Protein AF-A0A0N1HTD9-F1 (afdb_monomer)

Secondary structure (DSSP, 8-state):
-HHHHHHHHHHHHHHHHHHHHHHHHHHHHHHHS-GGGGGGGTHHHHHHHHHHHHTGGGGTTSTTHHHHHHHHHHHHHHHHHIIIIIS-------HHHHHHHHHHHTSS-----------------HHHHHHHHHHHHHHHHHHHHHHHHHHHHS-----GGGG-GGG-S-HHHHHHTT-SSPPPHHHHHHHHHHHHHHHHHHHHHHHHHHHHHHHIIIIIS----GGGS--SS--GGG-SSHHHIIIIIS--TTHHHHHHHHHHHS-TTT---HHHHHHHHHHHHHHHHHHHHHHHHHHH-TTTSSTT--HHHHHHHHHHHHHHHHHHHHHHHHHHHHHH-TT-TTTHHHHHHHGGG------HHHHHHHHHTTS-TTTHHHHHHTT-----------

Structure (mmCIF, N/CA/C/O backbone):
data_AF-A0A0N1HTD9-F1
#
_entry.id   AF-A0A0N1HTD9-F1
#
loop_
_atom_site.group_PDB
_atom_site.id
_atom_site.type_symbol
_atom_site.label_atom_id
_atom_site.label_alt_id
_atom_site.label_comp_id
_atom_site.label_asym_id
_atom_site.label_entity_id
_atom_site.label_seq_id
_atom_site.pdbx_PDB_ins_code
_atom_site.Cartn_x
_atom_site.Cartn_y
_atom_site.Cartn_z
_atom_site.occupancy
_atom_site.B_iso_or_equiv
_atom_site.auth_seq_id
_atom_site.auth_comp_id
_atom_site.auth_asym_id
_atom_site.auth_atom_id
_atom_site.pdbx_PDB_model_num
ATOM 1 N N . MET A 1 1 ? 22.245 37.345 -1.081 1.00 55.50 1 MET A N 1
ATOM 2 C CA . MET A 1 1 ? 20.925 36.838 -1.537 1.00 55.50 1 MET A CA 1
ATOM 3 C C . MET A 1 1 ? 20.824 35.307 -1.504 1.00 55.50 1 MET A C 1
ATOM 5 O O . MET A 1 1 ? 19.741 34.809 -1.228 1.00 55.50 1 MET A O 1
ATOM 9 N N . GLU A 1 2 ? 21.915 34.552 -1.694 1.00 56.66 2 GLU A N 1
ATOM 10 C CA . GLU A 1 2 ? 21.913 33.072 -1.625 1.00 56.66 2 GLU A CA 1
ATOM 11 C C . GLU A 1 2 ? 21.596 32.489 -0.239 1.00 56.66 2 GLU A C 1
ATOM 13 O O . GLU A 1 2 ? 20.847 31.522 -0.148 1.00 56.66 2 GLU A O 1
ATOM 18 N N . SER A 1 3 ? 22.044 33.125 0.851 1.00 56.50 3 SER A N 1
ATOM 19 C CA . SER A 1 3 ? 21.756 32.658 2.222 1.00 56.50 3 SER A CA 1
ATOM 20 C C . SER A 1 3 ? 20.249 32.573 2.546 1.00 56.50 3 SER A C 1
ATOM 22 O O . SER A 1 3 ? 19.823 31.659 3.251 1.00 56.50 3 SER A O 1
ATOM 24 N N . ARG A 1 4 ? 19.400 33.436 1.958 1.00 61.78 4 ARG A N 1
ATOM 25 C CA . ARG A 1 4 ? 17.935 33.356 2.141 1.00 61.78 4 ARG A CA 1
ATOM 26 C C . ARG A 1 4 ? 17.282 32.219 1.345 1.00 61.78 4 ARG A C 1
ATOM 28 O O . ARG A 1 4 ? 16.217 31.759 1.743 1.00 61.78 4 ARG A O 1
ATOM 35 N N . ARG A 1 5 ? 17.899 31.739 0.255 1.00 59.66 5 ARG A N 1
ATOM 36 C CA . ARG A 1 5 ? 17.350 30.623 -0.540 1.00 59.66 5 ARG A CA 1
ATOM 37 C C . ARG A 1 5 ? 17.526 29.279 0.169 1.00 59.66 5 ARG A C 1
ATOM 39 O O . ARG A 1 5 ? 16.590 28.488 0.165 1.00 59.66 5 ARG A O 1
ATOM 46 N N . CYS A 1 6 ? 18.649 29.059 0.860 1.00 61.78 6 CYS A N 1
ATOM 47 C CA . CYS A 1 6 ? 18.847 27.835 1.648 1.00 61.78 6 CYS A CA 1
ATOM 48 C C . CYS A 1 6 ? 17.874 27.721 2.832 1.00 61.78 6 CYS A C 1
ATOM 50 O O . CYS A 1 6 ? 17.408 26.626 3.133 1.00 61.78 6 CYS A O 1
ATOM 52 N N . SER A 1 7 ? 17.514 28.837 3.479 1.00 66.69 7 SER A N 1
ATOM 53 C CA . SER A 1 7 ? 16.582 28.799 4.615 1.00 66.69 7 SER A CA 1
ATOM 54 C C . SER A 1 7 ? 15.145 28.456 4.207 1.00 66.69 7 SER A C 1
ATOM 56 O O . SER A 1 7 ? 14.444 27.818 4.988 1.00 66.69 7 SER A O 1
ATOM 58 N N . MET A 1 8 ? 14.702 28.838 3.004 1.00 71.75 8 MET A N 1
ATOM 59 C CA . MET A 1 8 ? 13.353 28.493 2.533 1.00 71.75 8 MET A CA 1
ATOM 60 C C . MET A 1 8 ? 13.244 27.031 2.089 1.00 71.75 8 MET A C 1
ATOM 62 O O . MET A 1 8 ? 12.207 26.417 2.316 1.00 71.75 8 MET A O 1
ATOM 66 N N . ALA A 1 9 ? 14.319 26.450 1.544 1.00 75.88 9 ALA A N 1
ATOM 67 C CA . ALA A 1 9 ? 14.335 25.050 1.114 1.00 75.88 9 ALA A CA 1
ATOM 68 C C . ALA A 1 9 ? 14.168 24.055 2.279 1.00 75.88 9 ALA A C 1
ATOM 70 O O . ALA A 1 9 ? 13.534 23.020 2.121 1.00 75.88 9 ALA A O 1
ATOM 71 N N . GLY A 1 10 ? 14.699 24.362 3.468 1.00 79.69 10 GLY A N 1
ATOM 72 C CA . GLY A 1 10 ? 14.500 23.504 4.643 1.00 79.69 10 GLY A CA 1
ATOM 73 C C . GLY A 1 10 ? 13.055 23.514 5.154 1.00 79.69 10 GLY A C 1
ATOM 74 O O . GLY A 1 10 ? 12.539 22.486 5.587 1.00 79.69 10 GLY A O 1
ATOM 75 N N . LEU A 1 11 ? 12.381 24.666 5.074 1.00 85.62 11 LEU A N 1
ATOM 76 C CA . LEU A 1 11 ? 11.007 24.810 5.554 1.00 85.62 11 LEU A CA 1
ATOM 77 C C . LEU A 1 11 ? 10.008 24.053 4.665 1.00 85.62 11 LEU A C 1
ATOM 79 O O . LEU A 1 11 ? 9.053 23.484 5.188 1.00 85.62 11 LEU A O 1
ATOM 83 N N . THR A 1 12 ? 10.238 23.996 3.350 1.00 91.56 12 THR A N 1
ATOM 84 C CA . THR A 1 12 ? 9.343 23.306 2.404 1.00 91.56 12 THR A CA 1
ATOM 85 C C . THR A 1 12 ? 9.349 21.786 2.578 1.00 91.56 12 THR A C 1
ATOM 87 O O . THR A 1 12 ? 8.292 21.174 2.466 1.00 91.56 12 THR A O 1
ATOM 90 N N . VAL A 1 13 ? 10.485 21.181 2.951 1.00 93.56 13 VAL A N 1
ATOM 91 C CA . VAL A 1 13 ? 10.596 19.735 3.262 1.00 93.56 13 VAL A CA 1
ATOM 92 C C . VAL A 1 13 ? 9.727 19.345 4.465 1.00 93.56 13 VAL A C 1
ATOM 94 O O . VAL A 1 13 ? 9.178 18.245 4.517 1.00 93.56 13 VAL A O 1
ATOM 97 N N . LEU A 1 14 ? 9.565 20.248 5.437 1.00 94.62 14 LEU A N 1
ATOM 98 C CA . LEU A 1 14 ? 8.768 19.983 6.638 1.00 94.62 14 LEU A CA 1
ATOM 99 C C . LEU A 1 14 ? 7.259 20.040 6.380 1.00 94.62 14 LEU A C 1
ATOM 101 O O . LEU A 1 14 ? 6.502 19.410 7.117 1.00 94.62 14 LEU A O 1
ATOM 105 N N . VAL A 1 15 ? 6.806 20.760 5.351 1.00 96.19 15 VAL A N 1
ATOM 106 C CA . VAL A 1 15 ? 5.375 20.932 5.049 1.00 96.19 15 VAL A CA 1
ATOM 107 C C . VAL A 1 15 ? 4.646 19.594 4.863 1.00 96.19 15 VAL A C 1
ATOM 109 O O . VAL A 1 15 ? 3.675 19.371 5.592 1.00 96.19 15 VAL A O 1
ATOM 112 N N . PRO A 1 16 ? 5.071 18.674 3.971 1.00 96.50 16 PRO A N 1
ATOM 113 C CA . PRO A 1 16 ? 4.368 17.404 3.794 1.00 96.50 16 PRO A CA 1
ATOM 114 C C . PRO A 1 16 ? 4.399 16.531 5.057 1.00 96.50 16 PRO A C 1
ATOM 116 O O . PRO A 1 16 ? 3.414 15.845 5.343 1.00 96.50 16 PRO A O 1
ATOM 119 N N . ILE A 1 17 ? 5.473 16.620 5.852 1.00 94.88 17 ILE A N 1
ATOM 120 C CA . ILE A 1 17 ? 5.633 15.906 7.128 1.00 94.88 17 ILE A CA 1
ATOM 121 C C . ILE A 1 17 ? 4.611 16.386 8.157 1.00 94.88 17 ILE A C 1
ATOM 123 O O . ILE A 1 17 ? 3.849 15.592 8.715 1.00 94.88 17 ILE A O 1
ATOM 127 N N . LEU A 1 18 ? 4.557 17.699 8.379 1.00 96.19 18 LEU A N 1
ATOM 128 C CA . LEU A 1 18 ? 3.624 18.319 9.315 1.00 96.19 18 LEU A CA 1
ATOM 129 C C . LEU A 1 18 ? 2.171 18.140 8.866 1.00 96.19 18 LEU A C 1
ATOM 131 O O . LEU A 1 18 ? 1.298 17.930 9.706 1.00 96.19 18 LEU A O 1
ATOM 135 N N . ALA A 1 19 ? 1.905 18.165 7.559 1.00 97.56 19 ALA A N 1
ATOM 136 C CA . ALA A 1 19 ? 0.575 17.933 7.010 1.00 97.56 19 ALA A CA 1
ATOM 137 C C . ALA A 1 19 ? 0.095 16.485 7.231 1.00 97.56 19 ALA A C 1
ATOM 139 O O . ALA A 1 19 ? -1.048 16.281 7.643 1.00 97.56 19 ALA A O 1
ATOM 140 N N . LEU A 1 20 ? 0.962 15.476 7.060 1.00 95.62 20 LEU A N 1
ATOM 141 C CA . LEU A 1 20 ? 0.613 14.089 7.397 1.00 95.62 20 LEU A CA 1
ATOM 142 C C . LEU A 1 20 ? 0.405 13.915 8.907 1.00 95.62 20 LEU A C 1
ATOM 144 O O . LEU A 1 20 ? -0.515 13.216 9.333 1.00 95.62 20 LEU A O 1
ATOM 148 N N . LEU A 1 21 ? 1.226 14.563 9.737 1.00 93.62 21 LEU A N 1
ATOM 149 C CA . LEU A 1 21 ? 1.030 14.548 11.187 1.00 93.62 21 LEU A CA 1
ATOM 150 C C . LEU A 1 21 ? -0.323 15.170 11.562 1.00 93.62 21 LEU A C 1
ATOM 152 O O . LEU A 1 21 ? -1.067 14.588 12.350 1.00 93.62 21 LEU A O 1
ATOM 156 N N . ALA A 1 22 ? -0.678 16.302 10.952 1.00 96.25 22 ALA A N 1
ATOM 157 C CA . ALA A 1 22 ? -1.970 16.949 11.140 1.00 96.25 22 ALA A CA 1
ATOM 158 C C . ALA A 1 22 ? -3.137 16.051 10.697 1.00 96.25 22 ALA A C 1
ATOM 160 O O . ALA A 1 22 ? -4.120 15.960 11.431 1.00 96.25 22 ALA A O 1
ATOM 161 N N . LEU A 1 23 ? -3.012 15.327 9.574 1.00 96.31 23 LEU A N 1
ATOM 162 C CA . LEU A 1 23 ? -3.981 14.301 9.158 1.00 96.31 23 LEU A CA 1
ATOM 163 C C . LEU A 1 23 ? -4.182 13.252 10.262 1.00 96.31 23 LEU A C 1
ATOM 165 O O . LEU A 1 23 ? -5.320 12.946 10.619 1.00 96.31 23 LEU A O 1
ATOM 169 N N . ASN A 1 24 ? -3.093 12.727 10.832 1.00 92.56 24 ASN A N 1
ATOM 170 C CA . ASN A 1 24 ? -3.166 11.685 11.857 1.00 92.56 24 ASN A CA 1
ATOM 171 C C . ASN A 1 24 ? -3.757 12.195 13.182 1.00 92.56 24 ASN A C 1
ATOM 173 O O . ASN A 1 24 ? -4.573 11.512 13.812 1.00 92.56 24 ASN A O 1
ATOM 177 N N . VAL A 1 25 ? -3.395 13.413 13.596 1.00 92.50 25 VAL A N 1
ATOM 178 C CA . VAL A 1 25 ? -3.968 14.069 14.781 1.00 92.50 25 VAL A CA 1
ATOM 179 C C . VAL A 1 25 ? -5.460 14.324 14.575 1.00 92.50 25 VAL A C 1
ATOM 181 O O . VAL A 1 25 ? -6.263 13.942 15.426 1.00 92.50 25 VAL A O 1
ATOM 184 N N . ALA A 1 26 ? -5.852 14.897 13.434 1.00 95.06 26 ALA A N 1
ATOM 185 C CA . ALA A 1 26 ? -7.252 15.147 13.105 1.00 95.06 26 ALA A CA 1
ATOM 186 C C . ALA A 1 26 ? -8.060 13.844 13.080 1.00 95.06 26 ALA A C 1
ATOM 188 O O . ALA A 1 26 ? -9.107 13.760 13.721 1.00 95.06 26 ALA A O 1
ATOM 189 N N . GLY A 1 27 ? -7.551 12.802 12.418 1.00 92.62 27 GLY A N 1
ATOM 190 C CA . GLY A 1 27 ? -8.184 11.487 12.387 1.00 92.62 27 GLY A CA 1
ATOM 191 C C . GLY A 1 27 ? -8.379 10.897 13.786 1.00 92.62 27 GLY A C 1
ATOM 192 O O . GLY A 1 27 ? -9.477 10.447 14.113 1.00 92.62 27 GLY A O 1
ATOM 193 N N . SER A 1 28 ? -7.359 10.982 14.643 1.00 88.94 28 SER A N 1
ATOM 194 C CA . SER A 1 28 ? -7.416 10.503 16.033 1.00 88.94 28 SER A CA 1
ATOM 195 C C . SER A 1 28 ? -8.436 11.271 16.881 1.00 88.94 28 SER A C 1
ATOM 197 O O . SER A 1 28 ? -9.221 10.665 17.609 1.00 88.94 28 SER A O 1
ATOM 199 N N . VAL A 1 29 ? -8.492 12.600 16.748 1.00 91.50 29 VAL A N 1
ATOM 200 C CA . VAL A 1 29 ? -9.500 13.431 17.427 1.00 91.50 29 VAL A CA 1
ATOM 201 C C . VAL A 1 29 ? -10.905 13.076 16.936 1.00 91.50 29 VAL A C 1
ATOM 203 O O . VAL A 1 29 ? -11.817 12.904 17.745 1.00 91.50 29 VAL A O 1
ATOM 206 N N . LEU A 1 30 ? -11.096 12.885 15.628 1.00 93.50 30 LEU A N 1
ATOM 207 C CA . LEU A 1 30 ? -12.404 12.580 15.042 1.00 93.50 30 LEU A CA 1
ATOM 208 C C . LEU A 1 30 ? -12.983 11.231 15.470 1.00 93.50 30 LEU A C 1
ATOM 210 O O . LEU A 1 30 ? -14.209 11.089 15.504 1.00 93.50 30 LEU A O 1
ATOM 214 N N . VAL A 1 31 ? -12.141 10.267 15.851 1.00 89.81 31 VAL A N 1
ATOM 215 C CA . VAL A 1 31 ? -12.600 9.001 16.446 1.00 89.81 31 VAL A CA 1
ATOM 216 C C . VAL A 1 31 ? -13.413 9.259 17.725 1.00 89.81 31 VAL A C 1
ATOM 218 O O . VAL A 1 31 ? -14.397 8.560 17.976 1.00 89.81 31 VAL A O 1
ATOM 221 N N . THR A 1 32 ? -13.077 10.303 18.491 1.00 90.38 32 THR A N 1
ATOM 222 C CA . THR A 1 32 ? -13.782 10.677 19.734 1.00 90.38 32 THR A CA 1
ATOM 223 C C . THR A 1 32 ? -15.061 11.488 19.497 1.00 90.38 32 THR A C 1
ATOM 225 O O . THR A 1 32 ? -15.944 11.535 20.352 1.00 90.38 32 THR A O 1
ATOM 228 N N . VAL A 1 33 ? -15.212 12.098 18.317 1.00 93.00 33 VAL A N 1
ATOM 229 C CA . VAL A 1 33 ? -16.378 12.925 17.977 1.00 93.00 33 VAL A CA 1
ATOM 230 C C . VAL A 1 33 ? -17.585 12.030 17.662 1.00 93.00 33 VAL A C 1
ATOM 232 O O . VAL A 1 33 ? -17.432 11.037 16.944 1.00 93.00 33 VAL A O 1
ATOM 235 N N . PRO A 1 34 ? -18.813 12.360 18.118 1.00 93.19 34 PRO A N 1
ATOM 236 C CA . PRO A 1 34 ? -20.013 11.611 17.753 1.00 93.19 34 PRO A CA 1
ATOM 237 C C . PRO A 1 34 ? -20.206 11.522 16.236 1.00 93.19 34 PRO A C 1
ATOM 239 O O . PRO A 1 34 ? -20.102 12.526 15.531 1.00 93.19 34 PRO A O 1
ATOM 242 N N . ALA A 1 35 ? -20.572 10.336 15.737 1.00 94.38 35 ALA A N 1
ATOM 243 C CA . ALA A 1 35 ? -20.680 10.055 14.300 1.00 94.38 35 ALA A CA 1
ATOM 244 C C . ALA A 1 35 ? -21.542 11.067 13.518 1.00 94.38 35 ALA A C 1
ATOM 246 O O . ALA A 1 35 ? -21.230 11.363 12.368 1.00 94.38 35 ALA A O 1
ATOM 247 N N . ARG A 1 36 ? -22.578 11.645 14.148 1.00 94.94 36 ARG A N 1
ATOM 248 C CA . ARG A 1 36 ? -23.456 12.656 13.531 1.00 94.94 36 ARG A CA 1
ATOM 249 C C . ARG A 1 36 ? -22.742 13.952 13.123 1.00 94.94 36 ARG A C 1
ATOM 251 O O . ARG A 1 36 ? -23.228 14.632 12.233 1.00 94.94 36 ARG A O 1
ATOM 258 N N . HIS A 1 37 ? -21.616 14.294 13.757 1.00 95.69 37 HIS A N 1
ATOM 259 C CA . HIS A 1 37 ? -20.884 15.532 13.468 1.00 95.69 37 HIS A CA 1
ATOM 260 C C . HIS A 1 37 ? -19.645 15.320 12.584 1.00 95.69 37 HIS A C 1
ATOM 262 O O . HIS A 1 37 ? -19.065 16.290 12.104 1.00 95.69 37 HIS A O 1
ATOM 268 N N . ARG A 1 38 ? -19.217 14.069 12.355 1.00 95.19 38 ARG A N 1
ATOM 269 C CA . ARG A 1 38 ? -17.958 13.771 11.646 1.00 95.19 38 ARG A CA 1
ATOM 270 C C . ARG A 1 38 ? -17.968 14.221 10.185 1.00 95.19 38 ARG A C 1
ATOM 272 O O . ARG A 1 38 ? -16.915 14.563 9.657 1.00 95.19 38 ARG A O 1
ATOM 279 N N . SER A 1 39 ? -19.130 14.230 9.528 1.00 94.69 39 SER A N 1
ATOM 280 C CA . SER A 1 39 ? -19.283 14.695 8.138 1.00 94.69 39 SER A CA 1
ATOM 281 C C . SER A 1 39 ? -18.905 16.165 7.974 1.00 94.69 39 SER A C 1
ATOM 283 O O . SER A 1 39 ? -18.192 16.498 7.033 1.00 94.69 39 SER A O 1
ATOM 285 N N . TYR A 1 40 ? -19.291 17.025 8.921 1.00 96.44 40 TYR A N 1
ATOM 286 C CA . TYR A 1 40 ? -18.930 18.448 8.909 1.00 96.44 40 TYR A CA 1
ATOM 287 C C . TYR A 1 40 ? -17.429 18.687 9.101 1.00 96.44 40 TYR A C 1
ATOM 289 O O . TYR A 1 40 ? -16.914 19.731 8.716 1.00 96.44 40 TYR A O 1
ATOM 297 N N . LEU A 1 41 ? -16.722 17.711 9.672 1.00 96.25 41 LEU A N 1
ATOM 298 C CA . LEU A 1 41 ? -15.289 17.782 9.942 1.00 96.25 41 LEU A CA 1
ATOM 299 C C . LEU A 1 41 ? -14.447 17.006 8.920 1.00 96.25 41 LEU A C 1
ATOM 301 O O . LEU A 1 41 ? -13.238 16.889 9.092 1.00 96.25 41 LEU A O 1
ATOM 305 N N . LEU A 1 42 ? -15.051 16.509 7.836 1.00 95.69 42 LEU A N 1
ATOM 306 C CA . LEU A 1 42 ? -14.323 15.861 6.743 1.00 95.69 42 LEU A CA 1
ATOM 307 C C . LEU A 1 42 ? -13.185 16.733 6.160 1.00 95.69 42 LEU A C 1
ATOM 309 O O . LEU A 1 42 ? -12.103 16.192 5.915 1.00 95.69 42 LEU A O 1
ATOM 313 N N . PRO A 1 43 ? -13.334 18.068 6.011 1.00 97.19 43 PRO A N 1
ATOM 314 C CA . PRO A 1 43 ? -12.227 18.921 5.572 1.00 97.19 43 PRO A CA 1
ATOM 315 C C . PRO A 1 43 ? -10.987 18.851 6.474 1.00 97.19 43 PRO A C 1
ATOM 317 O O . PRO A 1 43 ? -9.876 19.022 5.980 1.00 97.19 43 PRO A O 1
ATOM 320 N N . ALA A 1 44 ? -11.148 18.545 7.769 1.00 96.94 44 ALA A N 1
ATOM 321 C CA . ALA A 1 44 ? -10.035 18.459 8.715 1.00 96.94 44 ALA A CA 1
ATOM 322 C C . ALA A 1 44 ? -9.080 17.290 8.421 1.00 96.94 44 ALA A C 1
ATOM 324 O O . ALA A 1 44 ? -7.928 17.345 8.837 1.00 96.94 44 ALA A O 1
ATOM 325 N N . ILE A 1 45 ? -9.530 16.260 7.693 1.00 97.38 45 ILE A N 1
ATOM 326 C CA . ILE A 1 45 ? -8.660 15.178 7.205 1.00 97.38 45 ILE A CA 1
ATOM 327 C C . ILE A 1 45 ? -8.320 15.337 5.720 1.00 97.38 45 ILE A C 1
ATOM 329 O O . ILE A 1 45 ? -7.198 15.047 5.319 1.00 97.38 45 ILE A O 1
ATOM 333 N N . LEU A 1 46 ? -9.236 15.849 4.891 1.00 97.38 46 LEU A N 1
ATOM 334 C CA . LEU A 1 46 ? -8.970 15.994 3.456 1.00 97.38 46 LEU A CA 1
ATOM 335 C C . LEU A 1 46 ? -7.921 17.067 3.152 1.00 97.38 46 LEU A C 1
ATOM 337 O O . LEU A 1 46 ? -7.055 16.833 2.313 1.00 97.38 46 LEU A O 1
ATOM 341 N N . LEU A 1 47 ? -7.971 18.223 3.824 1.00 97.75 47 LEU A N 1
ATOM 342 C CA . LEU A 1 47 ? -7.048 19.323 3.533 1.00 97.75 47 LEU A CA 1
ATOM 343 C C . LEU A 1 47 ? -5.593 18.970 3.884 1.00 97.75 47 LEU A C 1
ATOM 345 O O . LEU A 1 47 ? -4.740 19.137 3.013 1.00 97.75 47 LEU A O 1
ATOM 349 N N . PRO A 1 48 ? -5.267 18.428 5.077 1.00 98.12 48 PRO A N 1
ATOM 350 C CA . PRO A 1 48 ? -3.889 18.039 5.368 1.00 98.12 48 PRO A CA 1
ATOM 351 C C . PRO A 1 48 ? -3.398 16.889 4.482 1.00 98.12 48 PRO A C 1
ATOM 353 O O . PRO A 1 48 ? -2.237 16.892 4.082 1.00 98.12 48 PRO A O 1
ATOM 356 N N . ALA A 1 49 ? -4.271 15.942 4.114 1.00 97.94 49 ALA A N 1
ATOM 357 C CA . ALA A 1 49 ? -3.920 14.889 3.162 1.00 97.94 49 ALA A CA 1
ATOM 358 C C . ALA A 1 49 ? -3.568 15.469 1.783 1.00 97.94 49 ALA A C 1
ATOM 360 O O . ALA A 1 49 ? -2.540 15.111 1.215 1.00 97.94 49 ALA A O 1
ATOM 361 N N . ALA A 1 50 ? -4.380 16.401 1.272 1.00 97.88 50 ALA A N 1
ATOM 362 C CA . ALA A 1 50 ? -4.126 17.069 -0.000 1.00 97.88 50 ALA A CA 1
ATOM 363 C C . ALA A 1 50 ? -2.811 17.858 0.030 1.00 97.88 50 ALA A C 1
ATOM 365 O O . ALA A 1 50 ? -1.989 17.679 -0.860 1.00 97.88 50 ALA A O 1
ATOM 366 N N . VAL A 1 51 ? -2.571 18.653 1.081 1.00 97.81 51 VAL A N 1
ATOM 367 C CA . VAL A 1 51 ? -1.315 19.406 1.247 1.00 97.81 51 VAL A CA 1
ATOM 368 C C . VAL A 1 51 ? -0.113 18.466 1.321 1.00 97.81 51 VAL A C 1
ATOM 370 O O . VAL A 1 51 ? 0.896 18.717 0.668 1.00 97.81 51 VAL A O 1
ATOM 373 N N . SER A 1 52 ? -0.208 17.376 2.088 1.00 97.75 52 SER A N 1
ATOM 374 C CA . SER A 1 52 ? 0.883 16.405 2.210 1.00 97.75 52 SER A CA 1
ATOM 375 C C . SER A 1 52 ? 1.195 15.723 0.878 1.00 97.75 52 SER A C 1
ATOM 377 O O . SER A 1 52 ? 2.362 15.587 0.517 1.00 97.75 52 SER A O 1
ATOM 379 N N . LEU A 1 53 ? 0.157 15.374 0.115 1.00 97.00 53 LEU A N 1
ATOM 380 C CA . LEU A 1 53 ? 0.285 14.774 -1.207 1.00 97.00 53 LEU A CA 1
ATOM 381 C C . LEU A 1 53 ? 0.910 15.744 -2.218 1.00 97.00 53 LEU A C 1
ATOM 383 O O . LEU A 1 53 ? 1.898 15.395 -2.855 1.00 97.00 53 LEU A O 1
ATOM 387 N N . THR A 1 54 ? 0.384 16.964 -2.352 1.00 96.19 54 THR A N 1
ATOM 388 C CA . THR A 1 54 ? 0.872 17.926 -3.356 1.00 96.19 54 THR A CA 1
ATOM 389 C C . THR A 1 54 ? 2.271 18.448 -3.052 1.00 96.19 54 THR A C 1
ATOM 391 O O . THR A 1 54 ? 2.978 18.835 -3.967 1.00 96.19 54 THR A O 1
ATOM 394 N N . MET A 1 55 ? 2.678 18.460 -1.780 1.00 96.56 55 MET A N 1
ATOM 395 C CA . MET A 1 55 ? 4.007 18.920 -1.358 1.00 96.56 55 MET A CA 1
ATOM 396 C C . MET A 1 55 ? 5.021 17.774 -1.225 1.00 96.56 55 MET A C 1
ATOM 398 O O . MET A 1 55 ? 6.150 18.003 -0.793 1.00 96.56 55 MET A O 1
ATOM 402 N N . SER A 1 56 ? 4.637 16.537 -1.557 1.00 96.31 56 SER A N 1
ATOM 403 C CA . SER A 1 56 ? 5.505 15.362 -1.401 1.00 96.31 56 SER A CA 1
ATOM 404 C C . SER A 1 56 ? 6.725 15.382 -2.329 1.00 96.31 56 SER A C 1
ATOM 406 O O . SER A 1 56 ? 7.748 14.803 -1.970 1.00 96.31 56 SER A O 1
ATOM 408 N N . GLU A 1 57 ? 6.683 16.119 -3.445 1.00 94.38 57 GLU A N 1
ATOM 409 C CA . GLU A 1 57 ? 7.842 16.355 -4.326 1.00 94.38 57 GLU A CA 1
ATOM 410 C C . GLU A 1 57 ? 9.031 16.992 -3.584 1.00 94.38 57 GLU A C 1
ATOM 412 O O . GLU A 1 57 ? 10.190 16.747 -3.907 1.00 94.38 57 GLU A O 1
ATOM 417 N N . HIS A 1 58 ? 8.779 17.750 -2.511 1.00 93.75 58 HIS A N 1
ATOM 418 C CA . HIS A 1 58 ? 9.847 18.344 -1.706 1.00 93.75 58 HIS A CA 1
ATOM 419 C C . HIS A 1 58 ? 10.623 17.315 -0.869 1.00 93.75 58 HIS A C 1
ATOM 421 O O . HIS A 1 58 ? 11.659 17.653 -0.298 1.00 93.75 58 HIS A O 1
ATOM 427 N N . LEU A 1 59 ? 10.165 16.061 -0.794 1.00 92.00 59 LEU A N 1
ATOM 428 C CA . LEU A 1 59 ? 10.849 14.975 -0.084 1.00 92.00 59 LEU A CA 1
ATOM 429 C C . LEU A 1 59 ? 11.890 14.241 -0.939 1.00 92.00 59 LEU A C 1
ATOM 431 O O . LEU A 1 59 ? 12.540 13.323 -0.440 1.00 92.00 59 LEU A O 1
ATOM 435 N N . GLU A 1 60 ? 12.123 14.670 -2.183 1.00 85.81 60 GLU A N 1
ATOM 436 C CA . GLU A 1 60 ? 13.134 14.091 -3.084 1.00 85.81 60 GLU A CA 1
ATOM 437 C C . GLU A 1 60 ? 14.592 14.252 -2.615 1.00 85.81 60 GLU A C 1
ATOM 439 O O . GLU A 1 60 ? 15.519 13.797 -3.282 1.00 85.81 60 GLU A O 1
ATOM 444 N N . VAL A 1 61 ? 14.818 14.819 -1.424 1.00 82.00 61 VAL A N 1
ATOM 445 C CA . VAL A 1 61 ? 16.106 14.727 -0.716 1.00 82.00 61 VAL A CA 1
ATOM 446 C C . VAL A 1 61 ? 16.558 13.266 -0.586 1.00 82.00 61 VAL A C 1
ATOM 448 O O . VAL A 1 61 ? 17.755 12.983 -0.628 1.00 82.00 61 VAL A O 1
ATOM 451 N N . ILE A 1 62 ? 15.601 12.341 -0.459 1.00 80.50 62 ILE A N 1
ATOM 452 C CA . ILE A 1 62 ? 15.827 10.898 -0.493 1.00 80.50 62 ILE A CA 1
ATOM 453 C C . ILE A 1 62 ? 15.082 10.337 -1.707 1.00 80.50 62 ILE A C 1
ATOM 455 O O . ILE A 1 62 ? 13.861 10.458 -1.809 1.00 80.50 62 ILE A O 1
ATOM 459 N N . THR A 1 63 ? 15.811 9.713 -2.634 1.00 80.44 63 THR A N 1
ATOM 460 C CA . THR A 1 63 ? 15.238 9.142 -3.862 1.00 80.44 63 THR A CA 1
ATOM 461 C C . THR A 1 63 ? 14.110 8.157 -3.542 1.00 80.44 63 THR A C 1
ATOM 463 O O . THR A 1 63 ? 14.283 7.249 -2.732 1.00 80.44 63 THR A O 1
ATOM 466 N N . GLY A 1 64 ? 12.947 8.351 -4.172 1.00 82.62 64 GLY A N 1
ATOM 467 C CA . GLY A 1 64 ? 11.753 7.519 -3.986 1.00 82.62 64 GLY A CA 1
ATOM 468 C C . GLY A 1 64 ? 10.942 7.807 -2.716 1.00 82.62 64 GLY A C 1
ATOM 469 O O . GLY A 1 64 ? 9.846 7.266 -2.565 1.00 82.62 64 GLY A O 1
ATOM 470 N N . LEU A 1 65 ? 11.420 8.671 -1.811 1.00 86.75 65 LEU A N 1
ATOM 471 C CA . LEU A 1 65 ? 10.677 9.001 -0.592 1.00 86.75 65 LEU A CA 1
ATOM 472 C C . LEU A 1 65 ? 9.382 9.760 -0.899 1.00 86.75 65 LEU A C 1
ATOM 474 O O . LEU A 1 65 ? 8.385 9.519 -0.226 1.00 86.75 65 LEU A O 1
ATOM 478 N N . SER A 1 66 ? 9.378 10.633 -1.909 1.00 93.00 66 SER A N 1
ATOM 479 C CA . SER A 1 66 ? 8.191 11.379 -2.347 1.00 93.00 66 SER A CA 1
ATOM 480 C C . SER A 1 66 ? 7.031 10.445 -2.709 1.00 93.00 66 SER A C 1
ATOM 482 O O . SER A 1 66 ? 5.929 10.604 -2.185 1.00 93.00 66 SER A O 1
ATOM 484 N N . GLU A 1 67 ? 7.290 9.416 -3.520 1.00 91.31 67 GLU A N 1
ATOM 485 C CA . GLU A 1 67 ? 6.291 8.427 -3.941 1.00 91.31 67 GLU A CA 1
ATOM 486 C C . GLU A 1 67 ? 5.772 7.592 -2.763 1.00 91.31 67 GLU A C 1
ATOM 488 O O . GLU A 1 67 ? 4.559 7.481 -2.558 1.00 91.31 67 GLU A O 1
ATOM 493 N N . ILE A 1 68 ? 6.680 7.053 -1.940 1.00 89.94 68 ILE A N 1
ATOM 494 C CA . ILE A 1 68 ? 6.310 6.272 -0.750 1.00 89.94 68 ILE A CA 1
ATOM 495 C C . ILE A 1 68 ? 5.467 7.129 0.201 1.00 89.94 68 ILE A C 1
ATOM 497 O O . ILE A 1 68 ? 4.446 6.672 0.716 1.00 89.94 68 ILE A O 1
ATOM 501 N N . TRP A 1 69 ? 5.860 8.383 0.414 1.00 94.38 69 TRP A N 1
ATOM 502 C CA . TRP A 1 69 ? 5.159 9.316 1.289 1.00 94.38 69 TRP A CA 1
ATOM 503 C C . TRP A 1 69 ? 3.757 9.660 0.779 1.00 94.38 69 TRP A C 1
ATOM 505 O O . TRP A 1 69 ? 2.783 9.642 1.540 1.00 94.38 69 TRP A O 1
ATOM 515 N N . ALA A 1 70 ? 3.640 9.940 -0.518 1.00 95.81 70 ALA A N 1
ATOM 516 C CA . ALA A 1 70 ? 2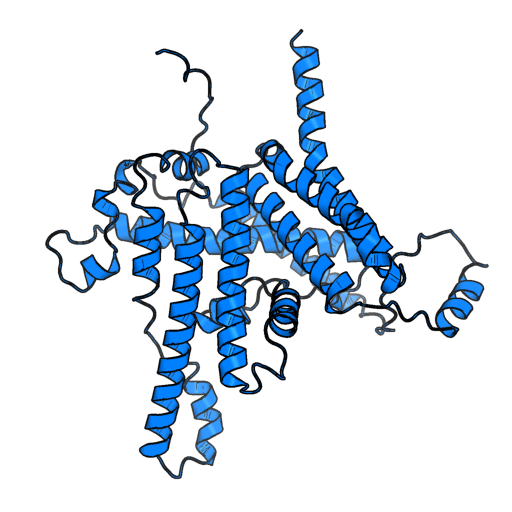.375 10.196 -1.189 1.00 95.81 70 ALA A CA 1
ATOM 517 C C . ALA A 1 70 ? 1.419 8.995 -1.063 1.00 95.81 70 ALA A C 1
ATOM 519 O O . ALA A 1 70 ? 0.257 9.164 -0.680 1.00 95.81 70 ALA A O 1
ATOM 520 N N . LEU A 1 71 ? 1.917 7.771 -1.282 1.00 94.25 71 LEU A N 1
ATOM 521 C CA . LEU A 1 71 ? 1.140 6.540 -1.103 1.00 94.25 71 LEU A CA 1
ATOM 522 C C . LEU A 1 71 ? 0.712 6.332 0.353 1.00 94.25 71 LEU A C 1
ATOM 524 O O . LEU A 1 71 ? -0.462 6.056 0.602 1.00 94.25 71 LEU A O 1
ATOM 528 N N . ILE A 1 72 ? 1.616 6.509 1.323 1.00 92.19 72 ILE A N 1
ATOM 529 C CA . ILE A 1 72 ? 1.289 6.419 2.758 1.00 92.19 72 ILE A CA 1
ATOM 530 C C . ILE A 1 72 ? 0.182 7.413 3.118 1.00 92.19 72 ILE A C 1
ATOM 532 O O . ILE A 1 72 ? -0.751 7.054 3.835 1.00 92.19 72 ILE A O 1
ATOM 536 N N . THR A 1 73 ? 0.245 8.636 2.592 1.00 96.44 73 THR A N 1
ATOM 537 C CA . THR A 1 73 ? -0.770 9.673 2.824 1.00 96.44 73 THR A CA 1
ATOM 538 C C . THR A 1 73 ? -2.144 9.234 2.316 1.00 96.44 73 THR A C 1
ATOM 540 O O . THR A 1 73 ? -3.139 9.330 3.039 1.00 96.44 73 THR A O 1
ATOM 543 N N . LEU A 1 74 ? -2.211 8.699 1.095 1.00 97.06 74 LEU A N 1
ATOM 544 C CA . LEU A 1 74 ? -3.455 8.204 0.505 1.00 97.06 74 LEU A CA 1
ATOM 545 C C . LEU A 1 74 ? -4.001 6.958 1.221 1.00 97.06 74 LEU A C 1
ATOM 547 O O . LEU A 1 74 ? -5.214 6.835 1.426 1.00 97.06 74 LEU A O 1
ATOM 551 N N . ILE A 1 75 ? -3.121 6.048 1.643 1.00 92.94 75 ILE A N 1
ATOM 552 C CA . ILE A 1 75 ? -3.484 4.873 2.443 1.00 92.94 75 ILE A CA 1
ATOM 553 C C . ILE A 1 75 ? -4.041 5.324 3.798 1.00 92.94 75 ILE A C 1
ATOM 555 O O . ILE A 1 75 ? -5.133 4.900 4.177 1.00 92.94 75 ILE A O 1
ATOM 559 N N . ALA A 1 76 ? -3.365 6.238 4.498 1.00 94.12 76 ALA A N 1
ATOM 560 C CA . ALA A 1 76 ? -3.832 6.791 5.769 1.00 94.12 76 ALA A CA 1
ATOM 561 C C . ALA A 1 76 ? -5.213 7.446 5.623 1.00 94.12 76 ALA A C 1
ATOM 563 O O . ALA A 1 76 ? -6.119 7.168 6.412 1.00 94.12 76 ALA A O 1
ATOM 564 N N . LEU A 1 77 ? -5.415 8.246 4.571 1.00 96.69 77 LEU A N 1
ATOM 565 C CA . LEU A 1 77 ? -6.718 8.836 4.273 1.00 96.69 77 LEU A CA 1
ATOM 566 C C . LEU A 1 77 ? -7.790 7.758 4.050 1.00 96.69 77 LEU A C 1
ATOM 568 O O . LEU A 1 77 ? -8.871 7.839 4.633 1.00 96.69 77 LEU A O 1
ATOM 572 N N . THR A 1 78 ? -7.486 6.722 3.265 1.00 95.88 78 THR A N 1
ATOM 573 C CA . THR A 1 78 ? -8.389 5.583 3.022 1.00 95.88 78 THR A CA 1
ATOM 574 C C . THR A 1 78 ? -8.797 4.905 4.332 1.00 95.88 78 THR A C 1
ATOM 576 O O . THR A 1 78 ? -9.980 4.627 4.551 1.00 95.88 78 THR A O 1
ATOM 579 N N . HIS A 1 79 ? -7.836 4.676 5.229 1.00 93.06 79 HIS A N 1
ATOM 580 C CA . HIS A 1 79 ? -8.081 4.094 6.546 1.00 93.06 79 HIS A CA 1
ATOM 581 C C . HIS A 1 79 ? -8.975 4.977 7.414 1.00 93.06 79 HIS A C 1
ATOM 583 O O . HIS A 1 79 ? -9.936 4.474 7.997 1.00 93.06 79 HIS A O 1
ATOM 589 N N . TYR A 1 80 ? -8.718 6.286 7.468 1.00 95.38 80 TYR A N 1
ATOM 590 C CA . TYR A 1 80 ? -9.575 7.205 8.215 1.00 95.38 80 TYR A CA 1
ATOM 591 C C . TYR A 1 80 ? -10.988 7.270 7.640 1.00 95.38 80 TYR A C 1
ATOM 593 O O . TYR A 1 80 ? -11.949 7.274 8.409 1.00 95.38 80 TYR A O 1
ATOM 601 N N . VAL A 1 81 ? -11.143 7.247 6.313 1.00 96.12 81 VAL A N 1
ATOM 602 C CA . VAL A 1 81 ? -12.466 7.213 5.675 1.00 96.12 81 VAL A CA 1
ATOM 603 C C . VAL A 1 81 ? -13.236 5.948 6.073 1.00 96.12 81 VAL A C 1
ATOM 605 O O . VAL A 1 81 ? -14.378 6.039 6.537 1.00 96.12 81 VAL A O 1
ATOM 608 N N . SER A 1 82 ? -12.597 4.778 5.972 1.00 94.56 82 SER A N 1
ATOM 609 C CA . SER A 1 82 ? -13.174 3.497 6.407 1.00 94.56 82 SER A CA 1
ATOM 610 C C . SER A 1 82 ? -13.560 3.527 7.893 1.00 94.56 82 SER A C 1
ATOM 612 O O . SER A 1 82 ? -14.712 3.256 8.246 1.00 94.56 82 SER A O 1
ATOM 614 N N . LEU A 1 83 ? -12.642 3.927 8.774 1.00 92.38 83 LEU A N 1
ATOM 615 C CA . LEU A 1 83 ? -12.842 3.882 10.220 1.00 92.38 83 LEU A CA 1
ATOM 616 C C . LEU A 1 83 ? -13.930 4.861 10.691 1.00 92.38 83 LEU A C 1
ATOM 618 O O . LEU A 1 83 ? -14.826 4.494 11.461 1.00 92.38 83 LEU A O 1
ATOM 622 N N . LEU A 1 84 ? -13.858 6.114 10.236 1.00 94.38 84 LEU A N 1
ATOM 623 C CA . LEU A 1 84 ? -14.679 7.208 10.754 1.00 94.38 84 LEU A CA 1
ATOM 624 C C . LEU A 1 84 ? -16.076 7.248 10.137 1.00 94.38 84 LEU A C 1
ATOM 626 O O . LEU A 1 84 ? -17.034 7.529 10.868 1.00 94.38 84 LEU A O 1
ATOM 630 N N . TYR A 1 85 ? -16.196 6.965 8.835 1.00 95.19 85 TYR A N 1
ATOM 631 C CA . TYR A 1 85 ? -17.423 7.203 8.064 1.00 95.19 85 TYR A CA 1
ATOM 632 C C . TYR A 1 85 ? -18.137 5.919 7.647 1.00 95.19 85 TYR A C 1
ATOM 634 O O . TYR A 1 85 ? -19.369 5.891 7.680 1.00 95.19 85 TYR A O 1
ATOM 642 N N . ILE A 1 86 ? -17.394 4.857 7.312 1.00 94.50 86 ILE A N 1
ATOM 643 C CA . ILE A 1 86 ? -17.995 3.570 6.936 1.00 94.50 86 ILE A CA 1
ATOM 644 C C . ILE A 1 86 ? -18.343 2.764 8.188 1.00 94.50 86 ILE A C 1
ATOM 646 O O . ILE A 1 86 ? -19.517 2.529 8.474 1.00 94.50 86 ILE A O 1
ATOM 650 N N . ARG A 1 87 ? -17.330 2.397 8.980 1.00 92.56 87 ARG A N 1
ATOM 651 C CA . ARG A 1 87 ? -17.509 1.618 10.216 1.00 92.56 87 ARG A CA 1
ATOM 652 C C . ARG A 1 87 ? -18.151 2.420 11.336 1.00 92.56 87 ARG A C 1
ATOM 654 O O . ARG A 1 87 ? -18.738 1.835 12.241 1.00 92.56 87 ARG A O 1
ATOM 661 N N . LYS A 1 88 ? -18.025 3.751 11.287 1.00 92.31 88 LYS A N 1
ATOM 662 C CA . LYS A 1 88 ? -18.483 4.670 12.338 1.00 92.31 88 LYS A CA 1
ATOM 663 C C . LYS A 1 88 ? -17.981 4.231 13.713 1.00 92.31 88 LYS A C 1
ATOM 665 O O . LYS A 1 88 ? -18.749 4.236 14.675 1.00 92.31 88 LYS A O 1
ATOM 670 N N . TRP A 1 89 ? -16.698 3.866 13.790 1.00 86.12 89 TRP A N 1
ATOM 671 C CA . TRP A 1 89 ? -16.080 3.360 15.015 1.00 86.12 89 TRP A CA 1
ATOM 672 C C . TRP A 1 89 ? -16.380 4.291 16.191 1.00 86.12 89 TRP A C 1
ATOM 674 O O . TRP A 1 89 ? -16.283 5.516 16.052 1.00 86.12 89 TRP A O 1
ATOM 684 N N . LYS A 1 90 ? -16.773 3.720 17.328 1.00 81.56 90 LYS A N 1
ATOM 685 C CA . LYS A 1 90 ? -17.012 4.445 18.576 1.00 81.56 90 LYS A CA 1
ATOM 686 C C . LYS A 1 90 ? -16.010 3.954 19.604 1.00 81.56 90 LYS A C 1
ATOM 688 O O . LYS A 1 90 ? -15.728 2.764 19.675 1.00 81.56 90 LYS A O 1
ATOM 693 N N . VAL A 1 91 ? -15.465 4.884 20.376 1.00 78.06 91 VAL A N 1
ATOM 694 C CA . VAL A 1 91 ? -14.735 4.526 21.588 1.00 78.06 91 VAL A CA 1
ATOM 695 C C . VAL A 1 91 ? -15.794 4.294 22.651 1.00 78.06 91 VAL A C 1
ATOM 697 O O . VAL A 1 91 ? -16.409 5.249 23.126 1.00 78.06 91 VAL A O 1
ATOM 700 N N . ASP A 1 92 ? -16.058 3.031 22.965 1.00 68.06 92 ASP A N 1
ATOM 701 C CA . ASP A 1 92 ? -16.922 2.675 24.084 1.00 68.06 92 ASP A CA 1
ATOM 702 C C . ASP A 1 92 ? -16.146 2.954 25.374 1.00 68.06 92 ASP A C 1
ATOM 704 O O . ASP A 1 92 ? -15.376 2.127 25.855 1.00 68.06 92 ASP A O 1
ATOM 708 N N . ILE A 1 93 ? -16.290 4.170 25.903 1.00 65.50 93 ILE A N 1
ATOM 709 C CA . ILE A 1 93 ? -15.748 4.522 27.216 1.00 65.50 93 ILE A CA 1
ATOM 710 C C . ILE A 1 93 ? -16.678 3.889 28.248 1.00 65.50 93 ILE A C 1
ATOM 712 O O . ILE A 1 93 ? -17.803 4.361 28.440 1.00 65.50 93 ILE A O 1
ATOM 716 N N . THR A 1 94 ? -16.244 2.811 28.901 1.00 66.31 94 THR A N 1
ATOM 717 C CA . THR A 1 94 ? -17.049 2.226 29.975 1.00 66.31 94 THR A CA 1
ATOM 718 C C . THR A 1 94 ? -16.953 3.099 31.235 1.00 66.31 94 THR A C 1
ATOM 720 O O . THR A 1 94 ? -15.895 3.666 31.515 1.00 66.31 94 THR A O 1
ATOM 723 N N . PRO A 1 95 ? -18.023 3.230 32.043 1.00 64.06 95 PRO A N 1
ATOM 724 C CA . PRO A 1 95 ? -17.981 3.997 33.295 1.00 64.06 95 PRO A CA 1
ATOM 725 C C . PRO A 1 95 ? -16.886 3.523 34.267 1.00 64.06 95 PRO A C 1
ATOM 727 O O . PRO A 1 95 ? -16.320 4.324 35.009 1.00 64.06 95 PRO A O 1
ATOM 730 N N . SER A 1 96 ? -16.543 2.233 34.220 1.00 58.72 96 SER A N 1
ATOM 731 C CA . SER A 1 96 ? -15.423 1.622 34.942 1.00 58.72 96 SER A CA 1
ATOM 732 C C . SER A 1 96 ? -14.061 2.207 34.556 1.00 58.72 96 SER A C 1
ATOM 734 O O . SER A 1 96 ? -13.228 2.415 35.440 1.00 58.72 96 SER A O 1
ATOM 736 N N . ASP A 1 97 ? -13.850 2.543 33.279 1.00 56.22 97 ASP A N 1
ATOM 737 C CA . ASP A 1 97 ? -12.612 3.178 32.807 1.00 56.22 97 ASP A CA 1
ATOM 738 C C . ASP A 1 97 ? -12.481 4.596 33.374 1.00 56.22 97 ASP A C 1
ATOM 740 O O . ASP A 1 97 ? -11.409 4.995 33.826 1.00 56.22 97 ASP A O 1
ATOM 744 N N . VAL A 1 98 ? -13.594 5.334 33.453 1.00 59.81 98 VAL A N 1
ATOM 745 C CA . VAL A 1 98 ? -13.648 6.678 34.056 1.00 59.81 98 VAL A CA 1
ATOM 746 C C . VAL A 1 98 ? -13.359 6.623 35.562 1.00 59.81 98 VAL A C 1
ATOM 748 O O . VAL A 1 98 ? -12.712 7.516 36.114 1.00 59.81 98 VAL A O 1
ATOM 751 N N . GLN A 1 99 ? -13.802 5.565 36.245 1.00 54.94 99 GLN A N 1
ATOM 752 C CA . GLN A 1 99 ? -13.593 5.389 37.683 1.00 54.94 99 GLN A CA 1
ATOM 753 C C . GLN A 1 99 ? -12.153 4.959 38.013 1.00 54.94 99 GLN A C 1
ATOM 755 O O . GLN A 1 99 ? -11.561 5.497 38.950 1.00 54.94 99 GLN A O 1
ATOM 760 N N . GLN A 1 100 ? -11.537 4.089 37.200 1.00 54.81 100 GLN A N 1
ATOM 761 C CA . GLN A 1 100 ? -10.092 3.820 37.270 1.00 54.81 100 GLN A CA 1
ATOM 762 C C . GLN A 1 100 ? -9.261 5.064 36.937 1.00 54.81 100 GLN A C 1
ATOM 764 O O . GLN A 1 100 ? -8.238 5.308 37.579 1.00 54.81 100 GLN A O 1
ATOM 769 N N . GLN A 1 101 ? -9.718 5.890 35.993 1.00 53.94 101 GLN A N 1
ATOM 770 C CA . GLN A 1 101 ? -9.059 7.144 35.646 1.00 53.94 101 GLN A CA 1
ATOM 771 C C . GLN A 1 101 ? -9.079 8.136 36.819 1.00 53.94 101 GLN A C 1
ATOM 773 O O . GLN A 1 101 ? -8.031 8.699 37.132 1.00 53.94 101 GLN A O 1
ATOM 778 N N . LYS A 1 102 ? -10.212 8.264 37.529 1.00 53.97 102 LYS A N 1
ATOM 779 C CA . LYS A 1 102 ? -10.326 9.058 38.768 1.00 53.97 102 LYS A CA 1
ATOM 780 C C . LYS A 1 102 ? -9.414 8.558 39.892 1.00 53.97 102 LYS A C 1
ATOM 782 O O . LYS A 1 102 ? -8.796 9.373 40.561 1.00 53.97 102 LYS A O 1
ATOM 787 N N . LEU A 1 103 ? -9.283 7.242 40.086 1.00 54.12 103 LEU A N 1
ATOM 788 C CA . LEU A 1 103 ? -8.347 6.707 41.088 1.00 54.12 103 LEU A CA 1
ATOM 789 C C . LEU A 1 103 ? -6.873 6.896 40.692 1.00 54.12 103 LEU A C 1
ATOM 791 O O . LEU A 1 103 ? -6.013 6.995 41.565 1.00 54.12 103 LEU A O 1
ATOM 795 N N . SER A 1 104 ? -6.567 6.940 39.393 1.00 46.19 104 SER A N 1
ATOM 796 C CA . SER A 1 104 ? -5.202 7.162 38.899 1.00 46.19 104 SER A CA 1
ATOM 797 C C . SER A 1 104 ? -4.794 8.640 38.846 1.00 46.19 104 SER A C 1
ATOM 799 O O . SER A 1 104 ? -3.605 8.934 38.934 1.00 46.19 104 SER A O 1
ATOM 801 N N . SER A 1 105 ? -5.746 9.579 38.751 1.00 45.59 105 SER A N 1
ATOM 802 C CA . SER A 1 105 ? -5.444 11.016 38.677 1.00 45.59 105 SER A CA 1
ATOM 803 C C . SER A 1 105 ? -4.942 11.609 39.995 1.00 45.59 105 SER A C 1
ATOM 805 O O . SER A 1 105 ? -4.237 12.614 39.964 1.00 45.59 105 SER A O 1
ATOM 807 N N . ASP A 1 106 ? -5.227 10.969 41.132 1.00 49.94 106 ASP A N 1
ATOM 808 C CA . ASP A 1 106 ? -4.735 11.408 42.447 1.00 49.94 106 ASP A CA 1
ATOM 809 C C . ASP A 1 106 ? -3.266 11.023 42.702 1.00 49.94 106 ASP A C 1
ATOM 811 O O . ASP A 1 106 ? -2.652 11.486 43.664 1.00 49.94 106 ASP A O 1
ATOM 815 N N . LYS A 1 107 ? -2.653 10.207 41.832 1.00 44.44 107 LYS A N 1
ATOM 816 C CA . LYS A 1 107 ? -1.235 9.840 41.924 1.00 44.44 107 LYS A CA 1
ATOM 817 C C . LYS A 1 107 ? -0.530 9.998 40.575 1.00 44.44 107 LYS A C 1
ATOM 819 O O . LYS A 1 107 ? -0.399 9.057 39.805 1.00 44.44 107 LYS A O 1
ATOM 824 N N . ALA A 1 108 ? 0.033 11.191 40.400 1.00 38.94 108 ALA A N 1
ATOM 825 C CA . ALA A 1 108 ? 1.111 11.550 39.477 1.00 38.94 108 ALA A CA 1
ATOM 826 C C . ALA A 1 108 ? 0.786 11.690 37.971 1.00 38.94 108 ALA A C 1
ATOM 828 O O . ALA A 1 108 ? 0.614 10.727 37.234 1.00 38.94 108 ALA A O 1
ATOM 829 N N . SER A 1 109 ? 0.960 12.942 37.530 1.00 39.50 109 SER A N 1
ATOM 830 C CA . SER A 1 109 ? 1.391 13.383 36.199 1.00 39.50 109 SER A CA 1
ATOM 831 C C . SER A 1 109 ? 0.408 13.172 35.042 1.00 39.50 109 SER A C 1
ATOM 833 O O . SER A 1 109 ? 0.207 12.073 34.531 1.00 39.50 109 SER A O 1
ATOM 835 N N . GLN A 1 110 ? -0.143 14.304 34.597 1.00 37.84 110 GLN A N 1
ATOM 836 C CA . GLN A 1 110 ? -0.862 14.517 33.344 1.00 37.84 110 GLN A CA 1
ATOM 837 C C . GLN A 1 110 ? -0.163 13.809 32.171 1.00 37.84 110 GLN A C 1
ATOM 839 O O . GLN A 1 110 ? 0.775 14.339 31.578 1.00 37.84 110 GLN A O 1
ATOM 844 N N . LYS A 1 111 ? -0.631 12.615 31.807 1.00 35.72 111 LYS A N 1
ATOM 845 C CA . LYS A 1 111 ? -0.326 12.024 30.505 1.00 35.72 111 LYS A CA 1
ATOM 846 C C . LYS A 1 111 ? -1.518 12.258 29.583 1.00 35.72 111 LYS A C 1
ATOM 848 O O . LYS A 1 111 ? -2.642 11.955 29.988 1.00 35.72 111 LYS A O 1
ATOM 853 N N . PRO A 1 112 ? -1.303 12.819 28.381 1.00 37.59 112 PRO A N 1
ATOM 854 C CA . PRO A 1 112 ? -2.379 13.038 27.431 1.00 37.59 112 PRO A CA 1
ATOM 855 C C . PRO A 1 112 ? -3.056 11.706 27.108 1.00 37.59 112 PRO A C 1
ATOM 857 O O . PRO A 1 112 ? -2.399 10.686 26.896 1.00 37.59 112 PRO A O 1
ATOM 860 N N . ILE A 1 113 ? -4.387 11.743 27.115 1.00 41.62 113 ILE A N 1
ATOM 861 C CA . ILE A 1 113 ? -5.273 10.635 26.774 1.00 41.62 113 ILE A CA 1
ATOM 862 C C . ILE A 1 113 ? -5.105 10.372 25.275 1.00 41.62 113 ILE A C 1
ATOM 864 O O . ILE A 1 113 ? -5.820 10.930 24.449 1.00 41.62 113 ILE A O 1
ATOM 868 N N . PHE A 1 114 ? -4.128 9.547 24.915 1.00 46.19 114 PHE A N 1
ATOM 869 C CA . PHE A 1 114 ? -4.191 8.804 23.666 1.00 46.19 114 PHE A CA 1
ATOM 870 C C . PHE A 1 114 ? -5.035 7.562 23.914 1.00 46.19 114 PHE A C 1
ATOM 872 O O . PHE A 1 114 ? -4.953 6.952 24.981 1.00 46.19 114 PHE A O 1
ATOM 879 N N . ILE A 1 115 ? -5.911 7.270 22.953 1.00 47.47 115 ILE A N 1
ATOM 880 C CA . ILE A 1 115 ? -6.929 6.220 22.982 1.00 47.47 115 ILE A CA 1
ATOM 881 C C . ILE A 1 115 ? -6.243 4.893 23.301 1.00 47.47 115 ILE A C 1
ATOM 883 O O . ILE A 1 115 ? -5.731 4.207 22.423 1.00 47.47 115 ILE A O 1
ATOM 887 N N . ARG A 1 116 ? -6.208 4.539 24.584 1.00 43.16 116 ARG A N 1
ATOM 888 C CA . ARG A 1 116 ? -5.753 3.232 25.022 1.00 43.16 116 ARG A CA 1
ATOM 889 C C . ARG A 1 116 ? -6.842 2.273 24.578 1.00 43.16 116 ARG A C 1
ATOM 891 O O . ARG A 1 116 ? -7.961 2.370 25.074 1.00 43.16 116 ARG A O 1
ATOM 898 N N . SER A 1 117 ? -6.541 1.402 23.619 1.00 42.50 117 SER A N 1
ATOM 899 C CA . SER A 1 117 ? -7.400 0.259 23.318 1.00 42.50 117 SER A CA 1
ATOM 900 C C . SER A 1 117 ? -7.645 -0.471 24.644 1.00 42.50 117 SER A C 1
ATOM 902 O O . SER A 1 117 ? -6.722 -1.031 25.231 1.00 42.50 117 SER A O 1
ATOM 904 N N . THR A 1 118 ? -8.860 -0.366 25.187 1.00 40.31 118 THR A N 1
ATOM 905 C CA . THR A 1 118 ? -9.259 -0.875 26.513 1.00 40.31 118 THR A CA 1
ATOM 906 C C . THR A 1 118 ? -9.401 -2.393 26.540 1.00 40.31 118 THR A C 1
ATOM 908 O O . THR A 1 118 ? -9.925 -2.963 27.496 1.00 40.31 118 THR A O 1
ATOM 911 N N . ALA A 1 119 ? -8.874 -3.091 25.535 1.00 42.31 119 ALA A N 1
ATOM 912 C CA . ALA A 1 119 ? -8.602 -4.499 25.690 1.00 42.31 119 ALA A CA 1
ATOM 913 C C . ALA A 1 119 ? -7.525 -4.641 26.778 1.00 42.31 119 ALA A C 1
ATOM 915 O O . ALA A 1 119 ? -6.347 -4.358 26.563 1.00 42.31 119 ALA A O 1
ATOM 916 N N . ILE A 1 120 ? -7.961 -5.036 27.979 1.00 43.25 120 ILE A N 1
ATOM 917 C CA . ILE A 1 120 ? -7.128 -5.451 29.111 1.00 43.25 120 ILE A CA 1
ATOM 918 C C . ILE A 1 120 ? -6.336 -6.678 28.648 1.00 43.25 120 ILE A C 1
ATOM 920 O O . ILE A 1 120 ? -6.675 -7.828 28.919 1.00 43.25 120 ILE A O 1
ATOM 924 N N . HIS A 1 121 ? -5.299 -6.448 27.856 1.00 51.03 121 HIS A N 1
ATOM 925 C CA . HIS A 1 121 ? -4.387 -7.483 27.435 1.00 51.03 121 HIS A CA 1
ATOM 926 C C . HIS A 1 121 ? -3.400 -7.678 28.573 1.00 51.03 121 HIS A C 1
ATOM 928 O O . HIS A 1 121 ? -2.690 -6.751 28.974 1.00 51.03 121 HIS A O 1
ATOM 934 N N . ALA A 1 122 ? -3.411 -8.892 29.129 1.00 53.72 122 ALA A N 1
ATOM 935 C CA . ALA A 1 122 ? -2.453 -9.334 30.127 1.00 53.72 122 ALA A CA 1
ATOM 936 C C . ALA A 1 122 ? -1.049 -8.868 29.727 1.00 53.72 122 ALA A C 1
ATOM 938 O O . ALA A 1 122 ? -0.658 -8.993 28.563 1.00 53.72 122 ALA A O 1
ATOM 939 N N . ALA A 1 123 ? -0.318 -8.291 30.684 1.00 56.19 123 ALA A N 1
ATOM 940 C CA . ALA A 1 123 ? 1.008 -7.751 30.436 1.00 56.19 123 ALA A CA 1
ATOM 941 C C . ALA A 1 123 ? 1.859 -8.797 29.703 1.00 56.19 123 ALA A C 1
ATOM 943 O O . ALA A 1 123 ? 2.158 -9.864 30.239 1.00 56.19 123 ALA A O 1
ATOM 944 N N . THR A 1 124 ? 2.223 -8.497 28.456 1.00 61.88 124 THR A N 1
ATOM 945 C CA . THR A 1 124 ? 3.116 -9.354 27.679 1.00 61.88 124 THR A CA 1
ATOM 946 C C . THR A 1 124 ? 4.422 -9.545 28.457 1.00 61.88 124 THR A C 1
ATOM 948 O O . THR A 1 124 ? 5.001 -8.545 28.899 1.00 61.88 124 THR A O 1
ATOM 951 N N . PRO A 1 125 ? 4.904 -10.790 28.646 1.00 73.50 125 PRO A N 1
ATOM 952 C CA . PRO A 1 125 ? 6.096 -11.056 29.446 1.00 73.50 125 PRO A CA 1
ATOM 953 C C . PRO A 1 125 ? 7.296 -10.233 28.964 1.00 73.50 125 PRO A C 1
ATOM 955 O O . PRO A 1 125 ? 7.516 -10.111 27.758 1.00 73.50 125 PRO A O 1
ATOM 958 N N . LEU A 1 126 ? 8.120 -9.724 29.890 1.00 72.62 126 LEU A N 1
ATOM 959 C CA . LEU A 1 126 ? 9.310 -8.915 29.571 1.00 72.62 126 LEU A CA 1
ATOM 960 C C . LEU A 1 126 ? 10.228 -9.610 28.547 1.00 72.62 126 LEU A C 1
ATOM 962 O O . LEU A 1 126 ? 10.711 -8.974 27.613 1.00 72.62 126 LEU A O 1
ATOM 966 N N . LYS A 1 127 ? 10.395 -10.935 28.674 1.00 74.12 127 LYS A N 1
ATOM 967 C CA . LYS A 1 127 ? 11.163 -11.766 27.731 1.00 74.12 127 LYS A CA 1
ATOM 968 C C . LYS A 1 127 ? 10.624 -11.666 26.298 1.00 74.12 127 LYS A C 1
ATOM 970 O O . LYS A 1 127 ? 11.409 -11.526 25.370 1.00 74.12 127 LYS A O 1
ATOM 975 N N . SER A 1 128 ? 9.301 -11.649 26.118 1.00 78.44 128 SER A N 1
ATOM 976 C CA . SER A 1 128 ? 8.669 -11.496 24.799 1.00 78.44 128 SER A CA 1
ATOM 977 C C . SER A 1 128 ? 8.914 -10.111 24.201 1.00 78.44 128 SER A C 1
ATOM 979 O O . SER A 1 128 ? 9.076 -9.992 22.990 1.00 78.44 128 SER A O 1
ATOM 981 N N . ARG A 1 129 ? 8.965 -9.065 25.037 1.00 78.25 129 ARG A N 1
ATOM 982 C CA . ARG A 1 129 ? 9.231 -7.688 24.593 1.00 78.25 129 ARG A CA 1
ATOM 983 C C . ARG A 1 129 ? 10.687 -7.478 24.197 1.00 78.25 129 ARG A C 1
ATOM 985 O O . ARG A 1 129 ? 10.938 -6.790 23.215 1.00 78.25 129 ARG A O 1
ATOM 992 N N . LEU A 1 130 ? 11.635 -8.049 24.939 1.00 81.75 130 LEU A N 1
ATOM 993 C CA . LEU A 1 130 ? 13.054 -7.954 24.592 1.00 81.75 130 LEU A CA 1
ATOM 994 C C . LEU A 1 130 ? 13.356 -8.724 23.302 1.00 81.75 130 LEU A C 1
ATOM 996 O O . LEU A 1 130 ? 14.014 -8.184 22.422 1.00 81.75 130 LEU A O 1
ATOM 1000 N N . ILE A 1 131 ? 12.823 -9.943 23.161 1.00 85.38 131 ILE A N 1
ATOM 1001 C CA . ILE A 1 131 ? 12.967 -10.738 21.932 1.00 85.38 131 ILE A CA 1
ATOM 1002 C C . ILE A 1 131 ? 12.391 -9.979 20.734 1.00 85.38 131 ILE A C 1
ATOM 1004 O O . ILE A 1 131 ? 13.064 -9.866 19.715 1.00 85.38 131 ILE A O 1
ATOM 1008 N N . PHE A 1 132 ? 11.189 -9.407 20.865 1.00 81.31 132 PHE A N 1
ATOM 1009 C CA . PHE A 1 132 ? 10.596 -8.597 19.802 1.00 81.31 132 PHE A CA 1
ATOM 1010 C C . PHE A 1 132 ? 11.495 -7.419 19.413 1.00 81.31 132 PHE A C 1
ATOM 1012 O O . PHE A 1 132 ? 11.793 -7.249 18.235 1.00 81.31 132 PHE A O 1
ATOM 1019 N N . LEU A 1 133 ? 11.973 -6.642 20.392 1.00 84.06 133 LEU A N 1
ATOM 1020 C CA . LEU A 1 133 ? 12.841 -5.493 20.134 1.00 84.06 133 LEU A CA 1
ATOM 1021 C C . LEU A 1 133 ? 14.139 -5.907 19.430 1.00 84.06 133 LEU A C 1
ATOM 1023 O O . LEU A 1 133 ? 14.522 -5.276 18.451 1.00 84.06 133 LEU A O 1
ATOM 1027 N N . LEU A 1 134 ? 14.793 -6.974 19.898 1.00 86.19 134 LEU A N 1
ATOM 1028 C CA . LEU A 1 134 ? 16.041 -7.467 19.312 1.00 86.19 134 LEU A CA 1
ATOM 1029 C C . LEU A 1 134 ? 15.838 -7.969 17.880 1.00 86.19 134 LEU A C 1
ATOM 1031 O O . LEU A 1 134 ? 16.612 -7.603 16.999 1.00 86.19 134 LEU A O 1
ATOM 1035 N N . LEU A 1 135 ? 14.783 -8.750 17.626 1.00 83.88 135 LEU A N 1
ATOM 1036 C CA . LEU A 1 135 ? 14.460 -9.235 16.281 1.00 83.88 135 LEU A CA 1
ATOM 1037 C C . LEU A 1 135 ? 14.167 -8.077 15.326 1.00 83.88 135 LEU A C 1
ATOM 1039 O O . LEU A 1 135 ? 14.657 -8.066 14.200 1.00 83.88 135 LEU A O 1
ATOM 1043 N N . ARG A 1 136 ? 13.405 -7.081 15.780 1.00 83.44 136 ARG A N 1
ATOM 1044 C CA . ARG A 1 136 ? 13.064 -5.892 14.996 1.00 83.44 136 ARG A CA 1
ATOM 1045 C C . ARG A 1 136 ? 14.278 -5.009 14.722 1.00 83.44 136 ARG A C 1
ATOM 1047 O O . ARG A 1 136 ? 14.469 -4.590 13.587 1.00 83.44 136 ARG A O 1
ATOM 1054 N N . PHE A 1 137 ? 15.133 -4.783 15.717 1.00 83.81 137 PHE A N 1
ATOM 1055 C CA . PHE A 1 137 ? 16.364 -4.013 15.539 1.00 83.81 137 PHE A CA 1
ATOM 1056 C C . PHE A 1 137 ? 17.347 -4.718 14.595 1.00 83.81 137 PHE A C 1
ATOM 1058 O O . PHE A 1 137 ? 17.917 -4.083 13.708 1.00 83.81 137 PHE A O 1
ATOM 1065 N N . PHE A 1 138 ? 17.501 -6.038 14.736 1.00 82.38 138 PHE A N 1
ATOM 1066 C CA . PHE A 1 138 ? 18.281 -6.852 13.806 1.00 82.38 138 PHE A CA 1
ATOM 1067 C C . PHE A 1 138 ? 17.714 -6.768 12.384 1.00 82.38 138 PHE A C 1
ATOM 1069 O O . PHE A 1 138 ? 18.464 -6.503 11.451 1.00 82.38 138 PHE A O 1
ATOM 1076 N N . THR A 1 139 ? 16.393 -6.896 12.231 1.00 79.25 139 THR A N 1
ATOM 1077 C CA . THR A 1 139 ? 15.702 -6.781 10.936 1.00 79.25 139 THR A CA 1
ATOM 107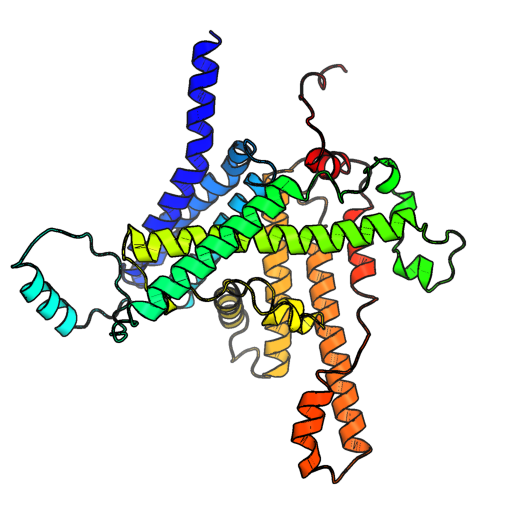8 C C . THR A 1 139 ? 15.962 -5.423 10.288 1.00 79.25 139 THR A C 1
ATOM 1080 O O . THR A 1 139 ? 16.415 -5.374 9.151 1.00 79.25 139 THR A O 1
ATOM 1083 N N . VAL A 1 140 ? 15.784 -4.320 11.025 1.00 81.25 140 VAL A N 1
ATOM 1084 C CA . VAL A 1 140 ? 16.082 -2.967 10.526 1.00 81.25 140 VAL A CA 1
ATOM 1085 C C . VAL A 1 140 ? 17.552 -2.831 10.143 1.00 81.25 140 VAL A C 1
ATOM 1087 O O . VAL A 1 140 ? 17.851 -2.285 9.090 1.00 81.25 140 VAL A O 1
ATOM 1090 N N . THR A 1 141 ? 18.474 -3.351 10.953 1.00 81.12 141 THR A N 1
ATOM 1091 C CA . THR A 1 141 ? 19.914 -3.267 10.663 1.00 81.12 141 THR A CA 1
ATOM 1092 C C . THR A 1 141 ? 20.271 -4.020 9.385 1.00 81.12 141 THR A C 1
ATOM 1094 O O . THR A 1 141 ? 20.978 -3.477 8.542 1.00 81.12 141 THR A O 1
ATOM 1097 N N . VAL A 1 142 ? 19.755 -5.240 9.213 1.00 78.19 142 VAL A N 1
ATOM 1098 C CA . VAL A 1 142 ? 19.948 -6.041 7.996 1.00 78.19 142 VAL A CA 1
ATOM 1099 C C . VAL A 1 142 ? 19.345 -5.332 6.787 1.00 78.19 142 VAL A C 1
ATOM 1101 O O . VAL A 1 142 ? 20.002 -5.243 5.759 1.00 78.19 142 VAL A O 1
ATOM 1104 N N . ILE A 1 143 ? 18.143 -4.770 6.918 1.00 76.88 143 ILE A N 1
ATOM 1105 C CA . ILE A 1 143 ? 17.475 -4.044 5.833 1.00 76.88 143 ILE A CA 1
ATOM 1106 C C . ILE A 1 143 ? 18.242 -2.784 5.442 1.00 76.88 143 ILE A C 1
ATOM 1108 O O . ILE A 1 143 ? 18.469 -2.548 4.263 1.00 76.88 143 ILE A O 1
ATOM 1112 N N . LEU A 1 144 ? 18.653 -1.966 6.411 1.00 75.38 144 LEU A N 1
ATOM 1113 C CA . LEU A 1 144 ? 19.405 -0.744 6.134 1.00 75.38 144 LEU A CA 1
ATOM 1114 C C . LEU A 1 144 ? 20.770 -1.065 5.526 1.00 75.38 144 LEU A C 1
ATOM 1116 O O . LEU A 1 144 ? 21.233 -0.339 4.652 1.00 75.38 144 LEU A O 1
ATOM 1120 N N . ASN A 1 145 ? 21.396 -2.159 5.960 1.00 77.19 145 ASN A N 1
ATOM 1121 C CA . ASN A 1 145 ? 22.633 -2.648 5.375 1.00 77.19 145 ASN A CA 1
ATOM 1122 C C . ASN A 1 145 ? 22.417 -3.132 3.932 1.00 77.19 145 ASN A C 1
ATOM 1124 O O . ASN A 1 145 ? 23.171 -2.731 3.056 1.00 77.19 145 ASN A O 1
ATOM 1128 N N . ASP A 1 146 ? 21.357 -3.893 3.660 1.00 71.69 146 ASP A N 1
ATOM 1129 C CA . ASP A 1 146 ? 20.987 -4.328 2.309 1.00 71.69 146 ASP A CA 1
ATOM 1130 C C . ASP A 1 146 ? 20.698 -3.127 1.395 1.00 71.69 146 ASP A C 1
ATOM 1132 O O . ASP A 1 146 ? 21.288 -2.993 0.329 1.00 71.69 146 ASP A O 1
ATOM 1136 N N . VAL A 1 147 ? 19.905 -2.159 1.851 1.00 69.75 147 VAL A N 1
ATOM 1137 C CA . VAL A 1 147 ? 19.627 -0.930 1.094 1.00 69.75 147 VAL A CA 1
ATOM 1138 C C . VAL A 1 147 ? 20.896 -0.100 0.859 1.00 69.75 147 VAL A C 1
ATOM 1140 O O . VAL A 1 147 ? 21.034 0.507 -0.200 1.00 69.75 147 VAL A O 1
ATOM 1143 N N . ALA A 1 148 ? 21.840 -0.080 1.804 1.00 70.94 148 ALA A N 1
ATOM 1144 C CA . ALA A 1 148 ? 23.090 0.667 1.667 1.00 70.94 148 ALA A CA 1
ATOM 1145 C C . ALA A 1 148 ? 24.147 -0.050 0.803 1.00 70.94 148 ALA A C 1
ATOM 1147 O O . ALA A 1 148 ? 24.928 0.617 0.125 1.00 70.94 148 ALA A O 1
ATOM 1148 N N . ILE A 1 149 ? 24.196 -1.388 0.829 1.00 68.06 149 ILE A N 1
ATOM 1149 C CA . ILE A 1 149 ? 25.273 -2.198 0.226 1.00 68.06 149 ILE A CA 1
ATOM 1150 C C . ILE A 1 149 ? 24.846 -2.872 -1.083 1.00 68.06 149 ILE A C 1
ATOM 1152 O O . ILE A 1 149 ? 25.668 -3.033 -1.984 1.00 68.06 149 ILE A O 1
ATOM 1156 N N . HIS A 1 150 ? 23.583 -3.271 -1.222 1.00 63.25 150 HIS A N 1
ATOM 1157 C CA . HIS A 1 150 ? 23.090 -4.073 -2.344 1.00 63.25 150 HIS A CA 1
ATOM 1158 C C . HIS A 1 150 ? 22.878 -3.305 -3.676 1.00 63.25 150 HIS A C 1
ATOM 1160 O O . HIS A 1 150 ? 22.980 -3.949 -4.728 1.00 63.25 150 HIS A O 1
ATOM 1166 N N . PRO A 1 151 ? 22.641 -1.970 -3.733 1.00 58.69 151 PRO A N 1
ATOM 1167 C CA . PRO A 1 151 ? 22.435 -1.284 -5.013 1.00 58.69 151 PRO A CA 1
ATOM 1168 C C . PRO A 1 151 ? 23.631 -1.292 -5.989 1.00 58.69 151 PRO A C 1
ATOM 1170 O O . PRO A 1 151 ? 23.380 -1.434 -7.185 1.00 58.69 151 PRO A O 1
ATOM 1173 N N . PRO A 1 152 ? 24.912 -1.167 -5.578 1.00 57.59 152 PRO A N 1
ATOM 1174 C CA . PRO A 1 152 ? 26.007 -1.059 -6.549 1.00 57.59 152 PRO A CA 1
ATOM 1175 C C . PRO A 1 152 ? 26.557 -2.388 -7.096 1.00 57.59 152 PRO A C 1
ATOM 1177 O O . PRO A 1 152 ? 27.057 -2.394 -8.216 1.00 57.59 152 PRO A O 1
ATOM 1180 N N . PHE A 1 153 ? 26.492 -3.508 -6.362 1.00 57.66 153 PHE A N 1
ATOM 1181 C CA . PHE A 1 153 ? 27.227 -4.728 -6.761 1.00 57.66 153 PHE A CA 1
ATOM 1182 C C . PHE A 1 153 ? 26.421 -5.731 -7.594 1.00 57.66 153 PHE A C 1
ATOM 1184 O O . PHE A 1 153 ? 27.010 -6.534 -8.316 1.00 57.66 153 PHE A O 1
ATOM 1191 N N . LEU A 1 154 ? 25.089 -5.700 -7.503 1.00 70.44 154 LEU A N 1
ATOM 1192 C CA . LEU A 1 154 ? 24.202 -6.646 -8.195 1.00 70.44 154 LEU A CA 1
ATOM 1193 C C . LEU A 1 154 ? 23.267 -5.973 -9.205 1.00 70.44 154 LEU A C 1
ATOM 1195 O O . LEU A 1 154 ? 22.468 -6.660 -9.842 1.00 70.44 154 LEU A O 1
ATOM 1199 N N . SER A 1 155 ? 23.340 -4.648 -9.367 1.00 79.75 155 SER A N 1
ATOM 1200 C CA . SER A 1 155 ? 22.555 -3.954 -10.386 1.00 79.75 155 SER A CA 1
ATOM 1201 C C . SER A 1 155 ? 23.177 -4.145 -11.776 1.00 79.75 155 SER A C 1
ATOM 1203 O O . SER A 1 155 ? 24.386 -3.971 -11.952 1.00 79.75 155 SER A O 1
ATOM 1205 N N . PRO A 1 156 ? 22.387 -4.525 -12.798 1.00 84.94 156 PRO A N 1
ATOM 1206 C CA . PRO A 1 156 ? 22.844 -4.439 -14.175 1.00 84.94 156 PRO A CA 1
ATOM 1207 C C . PRO A 1 156 ? 23.211 -2.992 -14.502 1.00 84.94 156 PRO A C 1
ATOM 1209 O O . PRO A 1 156 ? 22.540 -2.057 -14.065 1.00 84.94 156 PRO A O 1
ATOM 1212 N N . SER A 1 157 ? 24.211 -2.802 -15.361 1.00 87.56 157 SER A N 1
ATOM 1213 C CA . SER A 1 157 ? 24.391 -1.518 -16.031 1.00 87.56 157 SER A CA 1
ATOM 1214 C C . SER A 1 157 ? 23.168 -1.248 -16.910 1.00 87.56 157 SER A C 1
ATOM 1216 O O . SER A 1 157 ? 23.016 -1.864 -17.964 1.00 87.56 157 SER A O 1
ATOM 1218 N N . LEU A 1 158 ? 22.269 -0.377 -16.454 1.00 86.88 158 LEU A N 1
ATOM 1219 C CA . LEU A 1 158 ? 21.078 0.016 -17.205 1.00 86.88 158 LEU A CA 1
ATOM 1220 C C . LEU A 1 158 ? 21.471 0.993 -18.318 1.00 86.88 158 LEU A C 1
ATOM 1222 O O . LEU A 1 158 ? 22.100 2.020 -18.055 1.00 86.88 158 LEU A O 1
ATOM 1226 N N . ASN A 1 159 ? 21.079 0.679 -19.549 1.00 87.06 159 ASN A N 1
ATOM 1227 C CA . ASN A 1 159 ? 21.206 1.547 -20.713 1.00 87.06 159 ASN A CA 1
ATOM 1228 C C . ASN A 1 159 ? 19.812 1.992 -21.180 1.00 87.06 159 ASN A C 1
ATOM 1230 O O . ASN A 1 159 ? 18.868 1.208 -21.085 1.00 87.06 159 ASN A O 1
ATOM 1234 N N . PRO A 1 160 ? 19.658 3.205 -21.739 1.00 84.62 160 PRO A N 1
ATOM 1235 C CA . PRO A 1 160 ? 18.383 3.654 -22.306 1.00 84.62 160 PRO A CA 1
ATOM 1236 C C . PRO A 1 160 ? 17.797 2.676 -23.337 1.00 84.62 160 PRO A C 1
ATOM 1238 O O . PRO A 1 160 ? 16.586 2.473 -23.379 1.00 84.62 160 PRO A O 1
ATOM 1241 N N . ASP A 1 161 ? 18.659 2.003 -24.104 1.00 84.38 161 ASP A N 1
ATOM 1242 C CA . ASP A 1 161 ? 18.259 1.004 -25.102 1.00 84.38 161 ASP A CA 1
ATOM 1243 C C . ASP A 1 161 ? 17.590 -0.235 -24.497 1.00 84.38 161 ASP A C 1
ATOM 1245 O O . ASP A 1 161 ? 16.761 -0.858 -25.165 1.00 84.38 161 ASP A O 1
ATOM 1249 N N . ASP A 1 162 ? 17.874 -0.559 -23.228 1.00 83.12 162 ASP A N 1
ATOM 1250 C CA . ASP A 1 162 ? 17.180 -1.636 -22.507 1.00 83.12 162 ASP A CA 1
ATOM 1251 C C . ASP A 1 162 ? 15.685 -1.331 -22.345 1.00 83.12 162 ASP A C 1
ATOM 1253 O O . ASP A 1 162 ? 14.896 -2.241 -22.087 1.00 83.12 162 ASP A O 1
ATOM 1257 N N . PHE A 1 163 ? 15.304 -0.063 -22.542 1.00 78.44 163 PHE A N 1
ATOM 1258 C CA . PHE A 1 163 ? 13.937 0.426 -22.521 1.00 78.44 163 PHE A CA 1
ATOM 1259 C C . PHE A 1 163 ? 13.391 0.915 -23.853 1.00 78.44 163 PHE A C 1
ATOM 1261 O O . PHE A 1 163 ? 12.269 1.403 -23.914 1.00 78.44 163 PHE A O 1
ATOM 1268 N N . SER A 1 164 ? 14.117 0.696 -24.943 1.00 77.06 164 SER A N 1
ATOM 1269 C CA . SER A 1 164 ? 13.642 1.019 -26.287 1.00 77.06 164 SER A CA 1
ATOM 1270 C C . SER A 1 164 ? 12.255 0.406 -26.600 1.00 77.06 164 SER A C 1
ATOM 1272 O O . SER A 1 164 ? 11.975 -0.733 -26.210 1.00 77.06 164 SER A O 1
ATOM 1274 N N . PRO A 1 165 ? 11.392 1.092 -27.378 1.00 67.31 165 PRO A N 1
ATOM 1275 C CA . PRO A 1 165 ? 10.088 0.560 -27.798 1.00 67.31 165 PRO A CA 1
ATOM 1276 C C . PRO A 1 165 ? 10.170 -0.766 -28.572 1.00 67.31 165 PRO A C 1
ATOM 1278 O O . PRO A 1 165 ? 9.240 -1.571 -28.537 1.00 67.31 165 PRO A O 1
ATOM 1281 N N . SER A 1 166 ? 11.299 -1.050 -29.232 1.00 63.88 166 SER A N 1
ATOM 1282 C CA . SER A 1 166 ? 11.568 -2.347 -29.876 1.00 63.88 166 SER A CA 1
ATOM 1283 C C . SER A 1 166 ? 11.632 -3.506 -28.868 1.00 63.88 166 SER A C 1
ATOM 1285 O O . SER A 1 166 ? 11.287 -4.639 -29.207 1.00 63.88 166 SER A O 1
ATOM 1287 N N . SER A 1 167 ? 11.972 -3.215 -27.610 1.00 59.44 167 SER A N 1
ATOM 1288 C CA . SER A 1 167 ? 11.896 -4.136 -26.470 1.00 59.44 167 SER A CA 1
ATOM 1289 C C . SER A 1 167 ? 10.494 -4.190 -25.836 1.00 59.44 167 SER A C 1
ATOM 1291 O O . SER A 1 167 ? 10.231 -5.047 -24.992 1.00 59.44 167 SER A O 1
ATOM 1293 N N . GLY A 1 168 ? 9.559 -3.327 -26.251 1.00 57.94 168 GLY A N 1
ATOM 1294 C CA . GLY A 1 168 ? 8.199 -3.208 -25.702 1.00 57.94 168 GLY A CA 1
ATOM 1295 C C . GLY A 1 168 ? 7.241 -4.349 -26.063 1.00 57.94 168 GLY A C 1
ATOM 1296 O O . GLY A 1 168 ? 6.140 -4.451 -25.522 1.00 57.94 168 GLY A O 1
ATOM 1297 N N . ARG A 1 169 ? 7.653 -5.278 -26.935 1.00 67.12 169 ARG A N 1
ATOM 1298 C CA . ARG A 1 169 ? 6.908 -6.525 -27.153 1.00 67.12 169 ARG A CA 1
ATOM 1299 C C . ARG A 1 169 ? 7.014 -7.422 -25.920 1.00 67.12 169 ARG A C 1
ATOM 1301 O O . ARG A 1 169 ? 8.077 -7.576 -25.320 1.00 67.12 169 ARG A O 1
ATOM 1308 N N . THR A 1 170 ? 5.900 -8.060 -25.564 1.00 69.12 170 THR A N 1
ATOM 1309 C CA . THR A 1 170 ? 5.828 -8.881 -24.350 1.00 69.12 170 THR A CA 1
ATOM 1310 C C . THR A 1 170 ? 6.837 -10.028 -24.426 1.00 69.12 170 THR A C 1
ATOM 1312 O O . THR A 1 170 ? 6.851 -10.769 -25.417 1.00 69.12 170 THR A O 1
ATOM 1315 N N . LEU A 1 171 ? 7.656 -10.185 -23.384 1.00 75.94 171 LEU A N 1
ATOM 1316 C CA . LEU A 1 171 ? 8.692 -11.213 -23.289 1.00 75.94 171 LEU A CA 1
ATOM 1317 C C . LEU A 1 171 ? 8.095 -12.596 -23.555 1.00 75.94 171 LEU A C 1
ATOM 1319 O O . LEU A 1 171 ? 8.637 -13.382 -24.324 1.00 75.94 171 LEU A O 1
ATOM 1323 N N . LEU A 1 172 ? 6.921 -12.857 -22.979 1.00 71.44 172 LEU A N 1
ATOM 1324 C CA . LEU A 1 172 ? 6.230 -14.124 -23.138 1.00 71.44 172 LEU A CA 1
ATOM 1325 C C . LEU A 1 172 ? 5.753 -14.365 -24.573 1.00 71.44 172 LEU A C 1
ATOM 1327 O O . LEU A 1 172 ? 5.988 -15.450 -25.087 1.00 71.44 172 LEU A O 1
ATOM 1331 N N . ALA A 1 173 ? 5.133 -13.391 -25.252 1.00 74.00 173 ALA A N 1
ATOM 1332 C CA . ALA A 1 173 ? 4.753 -13.581 -26.657 1.00 74.00 173 ALA A CA 1
ATOM 1333 C C . ALA A 1 173 ? 5.978 -13.904 -27.520 1.00 74.00 173 ALA A C 1
ATOM 1335 O O . ALA A 1 173 ? 5.901 -14.741 -28.411 1.00 74.00 173 ALA A O 1
ATOM 1336 N N . ARG A 1 174 ? 7.132 -13.295 -27.226 1.00 76.62 174 ARG A N 1
ATOM 1337 C CA . ARG A 1 174 ? 8.381 -13.579 -27.944 1.00 76.62 174 ARG A CA 1
ATOM 1338 C C . ARG A 1 174 ? 8.946 -14.964 -27.620 1.00 76.62 174 ARG A C 1
ATOM 1340 O O . ARG A 1 174 ? 9.484 -15.604 -28.519 1.00 76.62 174 ARG A O 1
ATOM 1347 N N . LEU A 1 175 ? 8.788 -15.433 -26.381 1.00 75.62 175 LEU A N 1
ATOM 1348 C CA . LEU A 1 175 ? 9.209 -16.767 -25.943 1.00 75.62 175 LEU A CA 1
ATOM 1349 C C . LEU A 1 175 ? 8.272 -17.887 -26.433 1.00 75.62 175 LEU A C 1
ATOM 1351 O O . LEU A 1 175 ? 8.757 -18.925 -26.869 1.00 75.62 175 LEU A O 1
ATOM 1355 N N . LEU A 1 176 ? 6.951 -17.685 -26.382 1.00 75.88 176 LEU A N 1
ATOM 1356 C CA . LEU A 1 176 ? 5.937 -18.699 -26.703 1.00 75.88 176 LEU A CA 1
ATOM 1357 C C . LEU A 1 176 ? 5.558 -18.731 -28.185 1.00 75.88 176 LEU A C 1
ATOM 1359 O O . LEU A 1 176 ? 5.436 -19.809 -28.757 1.00 75.88 176 LEU A O 1
ATOM 1363 N N . LEU A 1 177 ? 5.383 -17.573 -28.832 1.00 72.94 177 LEU A N 1
ATOM 1364 C CA . LEU A 1 177 ? 4.917 -17.499 -30.227 1.00 72.94 177 LEU A CA 1
ATOM 1365 C C . LEU A 1 177 ? 6.064 -17.567 -31.245 1.00 72.94 177 LEU A C 1
ATOM 1367 O O . LEU A 1 177 ? 5.861 -17.225 -32.407 1.00 72.94 177 LEU A O 1
ATOM 1371 N N . ARG A 1 178 ? 7.265 -17.990 -30.811 1.00 64.56 178 ARG A N 1
ATOM 1372 C CA . ARG A 1 178 ? 8.477 -18.141 -31.638 1.00 64.56 178 ARG A CA 1
ATOM 1373 C C . ARG A 1 178 ? 8.632 -16.980 -32.630 1.00 64.56 178 ARG A C 1
ATOM 1375 O O . ARG A 1 178 ? 8.755 -17.176 -33.838 1.00 64.56 178 ARG A O 1
ATOM 1382 N N . SER A 1 179 ? 8.555 -15.755 -32.106 1.00 66.75 179 SER A N 1
ATOM 1383 C CA . SER A 1 179 ? 8.657 -14.550 -32.930 1.00 66.75 179 SER A CA 1
ATOM 1384 C C . SER A 1 179 ? 10.056 -14.456 -33.550 1.00 66.75 179 SER A C 1
ATOM 1386 O O . SER A 1 179 ? 11.024 -14.928 -32.952 1.00 66.75 179 SER A O 1
ATOM 1388 N N . ARG A 1 180 ? 10.178 -13.818 -34.724 1.00 62.66 180 ARG A N 1
ATOM 1389 C CA . ARG A 1 180 ? 11.479 -13.590 -35.386 1.00 62.66 180 ARG A CA 1
ATOM 1390 C C . ARG A 1 180 ? 12.480 -12.841 -34.493 1.00 62.66 180 ARG A C 1
ATOM 1392 O O . ARG A 1 180 ? 13.679 -13.049 -34.636 1.00 62.66 180 ARG A O 1
ATOM 1399 N N . ASP A 1 181 ? 11.987 -12.061 -33.533 1.00 73.38 181 ASP A N 1
ATOM 1400 C CA . ASP A 1 181 ? 12.801 -11.337 -32.562 1.00 73.38 181 ASP A CA 1
ATOM 1401 C C . ASP A 1 181 ? 12.903 -12.162 -31.270 1.00 73.38 181 ASP A C 1
ATOM 1403 O O . ASP A 1 181 ? 12.084 -12.019 -30.357 1.00 73.38 181 ASP A O 1
ATOM 1407 N N . ALA A 1 182 ? 13.889 -13.054 -31.169 1.00 73.62 182 ALA A N 1
ATOM 1408 C CA . ALA A 1 182 ? 14.114 -13.829 -29.947 1.00 73.62 182 ALA A CA 1
ATOM 1409 C C . ALA A 1 182 ? 14.458 -12.900 -28.769 1.00 73.62 182 ALA A C 1
ATOM 1411 O O . ALA A 1 182 ? 15.217 -11.943 -28.930 1.00 73.62 182 ALA A O 1
ATOM 1412 N N . ALA A 1 183 ? 13.885 -13.159 -27.591 1.00 82.06 183 ALA A N 1
ATOM 1413 C CA . ALA A 1 183 ? 14.207 -12.409 -26.379 1.00 82.06 183 ALA A CA 1
ATOM 1414 C C . ALA A 1 183 ? 15.700 -12.545 -26.051 1.00 82.06 183 ALA A C 1
ATOM 1416 O O . ALA A 1 183 ? 16.235 -13.657 -26.011 1.00 82.06 183 ALA A O 1
ATOM 1417 N N . THR A 1 184 ? 16.384 -11.424 -25.821 1.00 86.25 184 THR A N 1
ATOM 1418 C CA . THR A 1 184 ? 17.822 -11.470 -25.528 1.00 86.25 184 THR A CA 1
ATOM 1419 C C . THR A 1 184 ? 18.059 -11.921 -24.084 1.00 86.25 184 THR A C 1
ATOM 1421 O O . THR A 1 184 ? 17.253 -11.657 -23.191 1.00 86.25 184 THR A O 1
ATOM 1424 N N . LYS A 1 185 ? 19.199 -12.574 -23.816 1.00 86.88 185 LYS A N 1
ATOM 1425 C CA . LYS A 1 185 ? 19.593 -12.940 -22.439 1.00 86.88 185 LYS A CA 1
ATOM 1426 C C . LYS A 1 185 ? 19.656 -11.712 -21.523 1.00 86.88 185 LYS A C 1
ATOM 1428 O O . LYS A 1 185 ? 19.265 -11.796 -20.364 1.00 86.88 185 LYS A O 1
ATOM 1433 N N . ARG A 1 186 ? 20.120 -10.577 -22.063 1.00 88.81 186 ARG A N 1
ATOM 1434 C CA . ARG A 1 186 ? 20.198 -9.290 -21.361 1.00 88.81 186 ARG A CA 1
ATOM 1435 C C . ARG A 1 186 ? 18.812 -8.771 -20.984 1.00 88.81 186 ARG A C 1
ATOM 1437 O O . ARG A 1 186 ? 18.610 -8.406 -19.834 1.00 88.81 186 ARG A O 1
ATOM 1444 N N . GLU A 1 187 ? 17.861 -8.806 -21.914 1.00 85.38 187 GLU A N 1
ATOM 1445 C CA . GLU A 1 187 ? 16.472 -8.409 -21.662 1.00 85.38 187 GLU A CA 1
ATOM 1446 C C . GLU A 1 187 ? 15.839 -9.261 -20.552 1.00 85.38 187 GLU A C 1
ATOM 1448 O O . GLU A 1 187 ? 15.254 -8.712 -19.620 1.00 85.38 187 GLU A O 1
ATOM 1453 N N . ILE A 1 188 ? 15.993 -10.590 -20.613 1.00 86.56 188 ILE A N 1
ATOM 1454 C CA . ILE A 1 188 ? 15.491 -11.501 -19.570 1.00 86.56 188 ILE A CA 1
ATOM 1455 C C . ILE A 1 188 ? 16.128 -11.158 -18.220 1.00 86.56 188 ILE A C 1
ATOM 1457 O O . ILE A 1 188 ? 15.412 -10.986 -17.238 1.00 86.56 188 ILE A O 1
ATOM 1461 N N . TYR A 1 189 ? 17.455 -11.004 -18.181 1.00 88.19 189 TYR A N 1
ATOM 1462 C CA . TYR A 1 189 ? 18.187 -10.672 -16.960 1.00 88.19 189 TYR A CA 1
ATOM 1463 C C . TYR A 1 189 ? 17.710 -9.358 -16.334 1.00 88.19 189 TYR A C 1
ATOM 1465 O O . TYR A 1 189 ? 17.349 -9.344 -15.160 1.00 88.19 189 TYR A O 1
ATOM 1473 N N . ILE A 1 190 ? 17.647 -8.275 -17.114 1.00 87.00 190 ILE A N 1
ATOM 1474 C CA . ILE A 1 190 ? 17.229 -6.954 -16.629 1.00 87.00 190 ILE A CA 1
ATOM 1475 C C . ILE A 1 190 ? 15.782 -6.992 -16.139 1.00 87.00 190 ILE A C 1
ATOM 1477 O O . ILE A 1 190 ? 15.493 -6.471 -15.067 1.00 87.00 190 ILE A O 1
ATOM 1481 N N . ARG A 1 191 ? 14.871 -7.645 -16.871 1.00 85.25 191 ARG A N 1
ATOM 1482 C CA . ARG A 1 191 ? 13.453 -7.737 -16.484 1.00 85.25 191 ARG A CA 1
ATOM 1483 C C . ARG A 1 191 ? 13.246 -8.572 -15.225 1.00 85.25 191 ARG A C 1
ATOM 1485 O O . ARG A 1 191 ? 12.480 -8.166 -14.349 1.00 85.25 191 ARG A O 1
ATOM 1492 N N . SER A 1 192 ? 13.933 -9.708 -15.112 1.00 85.44 192 SER A N 1
ATOM 1493 C CA . SER A 1 192 ? 13.918 -10.528 -13.899 1.00 85.44 192 SER A CA 1
ATOM 1494 C C . SER A 1 192 ? 14.498 -9.763 -12.714 1.00 85.44 192 SER A C 1
ATOM 1496 O O . SER A 1 192 ? 13.872 -9.738 -11.657 1.00 85.44 192 SER A O 1
ATOM 1498 N N . TRP A 1 193 ? 15.639 -9.095 -12.905 1.00 86.62 193 TRP A N 1
ATOM 1499 C CA . TRP A 1 193 ? 16.263 -8.279 -11.870 1.00 86.62 193 TRP A CA 1
ATOM 1500 C C . TRP A 1 193 ? 15.338 -7.150 -11.419 1.00 86.62 193 TRP A C 1
ATOM 1502 O O . TRP A 1 193 ? 15.036 -7.106 -10.237 1.00 86.62 193 TRP A O 1
ATOM 1512 N N . LEU A 1 194 ? 14.819 -6.320 -12.334 1.00 83.94 194 LEU A N 1
ATOM 1513 C CA . LEU A 1 194 ? 13.894 -5.221 -12.020 1.00 83.94 194 LEU A CA 1
ATOM 1514 C C . LEU A 1 194 ? 12.661 -5.714 -11.260 1.00 83.94 194 LEU A C 1
ATOM 1516 O O . LEU A 1 194 ? 12.249 -5.098 -10.286 1.00 83.94 194 LEU A O 1
ATOM 1520 N N . THR A 1 195 ? 12.079 -6.839 -11.684 1.00 83.19 195 THR A N 1
ATOM 1521 C CA . THR A 1 195 ? 10.880 -7.386 -11.034 1.00 83.19 195 THR A CA 1
ATOM 1522 C C . THR A 1 195 ? 11.187 -7.831 -9.606 1.00 83.19 195 THR A C 1
ATOM 1524 O O . THR A 1 195 ? 10.476 -7.460 -8.677 1.00 83.19 195 THR A O 1
ATOM 1527 N N . ILE A 1 196 ? 12.248 -8.619 -9.416 1.00 82.56 196 ILE A N 1
ATOM 1528 C CA . ILE A 1 196 ? 12.608 -9.152 -8.098 1.00 82.56 196 ILE A CA 1
ATOM 1529 C C . ILE A 1 196 ? 13.082 -8.022 -7.182 1.00 82.56 196 ILE A C 1
ATOM 1531 O O . ILE A 1 196 ? 12.623 -7.926 -6.045 1.00 82.56 196 ILE A O 1
ATOM 1535 N N . SER A 1 197 ? 13.969 -7.157 -7.677 1.00 81.44 197 SER A N 1
ATOM 1536 C CA . SER A 1 197 ? 14.559 -6.074 -6.895 1.00 81.44 197 SER A CA 1
ATOM 1537 C C . SER A 1 197 ? 13.503 -5.067 -6.460 1.00 81.44 197 SER A C 1
ATOM 1539 O O . SER A 1 197 ? 13.498 -4.708 -5.290 1.00 81.44 197 SER A O 1
ATOM 1541 N N . MET A 1 198 ? 12.559 -4.691 -7.330 1.00 82.50 198 MET A N 1
ATOM 1542 C CA . MET A 1 198 ? 11.479 -3.761 -6.988 1.00 82.50 198 MET A CA 1
ATOM 1543 C C . MET A 1 198 ? 10.641 -4.274 -5.812 1.00 82.50 198 MET A C 1
ATOM 1545 O O . MET A 1 198 ? 10.481 -3.570 -4.817 1.00 82.50 198 MET A O 1
ATOM 1549 N N . PHE A 1 199 ? 10.128 -5.508 -5.891 1.00 82.81 199 PHE A N 1
ATOM 1550 C CA . PHE A 1 199 ? 9.276 -6.056 -4.831 1.00 82.81 199 PHE A CA 1
ATOM 1551 C C . PHE A 1 199 ? 10.045 -6.323 -3.538 1.00 82.81 199 PHE A C 1
ATOM 1553 O O . PHE A 1 199 ? 9.524 -6.036 -2.458 1.00 82.81 199 PHE A O 1
ATOM 1560 N N . MET A 1 200 ? 11.270 -6.847 -3.629 1.00 81.38 200 MET A N 1
ATOM 1561 C CA . MET A 1 200 ? 12.103 -7.091 -2.452 1.00 81.38 200 MET A CA 1
ATOM 1562 C C . MET A 1 200 ? 12.466 -5.774 -1.775 1.00 81.38 200 MET A C 1
ATOM 1564 O O . MET A 1 200 ? 12.144 -5.592 -0.605 1.00 81.38 200 MET A O 1
ATOM 1568 N N . HIS A 1 201 ? 13.040 -4.826 -2.518 1.00 80.75 201 HIS A N 1
ATOM 1569 C CA . HIS A 1 201 ? 13.447 -3.526 -1.993 1.00 80.75 201 HIS A CA 1
ATOM 1570 C C . HIS A 1 201 ? 12.276 -2.789 -1.340 1.00 80.75 201 HIS A C 1
ATOM 1572 O O . HIS A 1 201 ? 12.383 -2.365 -0.190 1.00 80.75 201 HIS A O 1
ATOM 1578 N N . LEU A 1 202 ? 11.130 -2.705 -2.026 1.00 83.31 202 LEU A N 1
ATOM 1579 C CA . LEU A 1 202 ? 9.948 -2.040 -1.485 1.00 83.31 202 LEU A CA 1
ATOM 1580 C C . LEU A 1 202 ? 9.435 -2.735 -0.217 1.00 83.31 202 LEU A C 1
ATOM 1582 O O . LEU A 1 202 ? 9.078 -2.060 0.748 1.00 83.31 202 LEU A O 1
ATOM 1586 N N . SER A 1 203 ? 9.437 -4.071 -0.181 1.00 84.56 203 SER A N 1
ATOM 1587 C CA . SER A 1 203 ? 9.023 -4.814 1.016 1.00 84.56 203 SER A CA 1
ATOM 1588 C C . SER A 1 203 ? 9.944 -4.539 2.199 1.00 84.56 203 SER A C 1
ATOM 1590 O O . SER A 1 203 ? 9.462 -4.292 3.301 1.00 84.56 203 SER A O 1
ATOM 1592 N N . LEU A 1 204 ? 11.259 -4.533 1.973 1.00 83.94 204 LEU A N 1
ATOM 1593 C CA . LEU A 1 204 ? 12.238 -4.266 3.021 1.00 83.94 204 LEU A CA 1
ATOM 1594 C C . LEU A 1 204 ? 12.114 -2.829 3.544 1.00 83.94 204 LEU A C 1
ATOM 1596 O O . LEU A 1 204 ? 11.981 -2.631 4.749 1.00 83.94 204 LEU A O 1
ATOM 1600 N N . VAL A 1 205 ? 12.092 -1.826 2.659 1.00 82.12 205 VAL A N 1
ATOM 1601 C CA . VAL A 1 205 ? 11.981 -0.411 3.058 1.00 82.12 205 VAL A CA 1
ATOM 1602 C C . VAL A 1 205 ? 10.715 -0.174 3.873 1.00 82.12 205 VAL A C 1
ATOM 1604 O O . VAL A 1 205 ? 10.774 0.422 4.950 1.00 82.12 205 VAL A O 1
ATOM 1607 N N . LEU A 1 206 ? 9.572 -0.675 3.401 1.00 85.56 206 LEU A N 1
ATOM 1608 C CA . LEU A 1 206 ? 8.321 -0.501 4.121 1.00 85.56 206 LEU A CA 1
ATOM 1609 C C . LEU A 1 206 ? 8.342 -1.258 5.460 1.00 85.56 206 LEU A C 1
ATOM 1611 O O . LEU A 1 206 ? 7.917 -0.692 6.466 1.00 85.56 206 LEU A O 1
ATOM 1615 N N . ASP A 1 207 ? 8.832 -2.502 5.516 1.00 87.12 207 ASP A N 1
ATOM 1616 C CA . ASP A 1 207 ? 8.887 -3.268 6.774 1.00 87.12 207 ASP A CA 1
ATOM 1617 C C . ASP A 1 207 ? 9.821 -2.619 7.807 1.00 87.12 207 ASP A C 1
ATOM 1619 O O . ASP A 1 207 ? 9.503 -2.586 9.000 1.00 87.12 207 ASP A O 1
ATOM 1623 N N . ALA A 1 208 ? 10.928 -2.018 7.359 1.00 85.38 208 ALA A N 1
ATOM 1624 C CA . ALA A 1 208 ? 11.805 -1.230 8.216 1.00 85.38 208 ALA A CA 1
ATOM 1625 C C . ALA A 1 208 ? 11.095 0.014 8.764 1.00 85.38 208 ALA A C 1
ATOM 1627 O O . ALA A 1 208 ? 11.139 0.245 9.972 1.00 85.38 208 ALA A O 1
ATOM 1628 N N . LEU A 1 209 ? 10.393 0.780 7.919 1.00 85.31 209 LEU A N 1
ATOM 1629 C CA . LEU A 1 209 ? 9.610 1.941 8.361 1.00 85.31 209 LEU A CA 1
ATOM 1630 C C . LEU A 1 209 ? 8.518 1.536 9.356 1.00 85.31 209 LEU A C 1
ATOM 1632 O O . LEU A 1 209 ? 8.416 2.122 10.434 1.00 85.31 209 LEU A O 1
ATOM 1636 N N . HIS A 1 210 ? 7.758 0.486 9.041 1.00 87.75 210 HIS A N 1
ATOM 1637 C CA . HIS A 1 210 ? 6.738 -0.077 9.923 1.00 87.75 210 HIS A CA 1
ATOM 1638 C C . HIS A 1 210 ? 7.335 -0.498 11.272 1.00 87.75 210 HIS A C 1
ATOM 1640 O O . HIS A 1 210 ? 6.784 -0.195 12.330 1.00 87.75 210 HIS A O 1
ATOM 1646 N N . THR A 1 211 ? 8.504 -1.137 11.250 1.00 87.44 211 THR A N 1
ATOM 1647 C CA . THR A 1 211 ? 9.227 -1.552 12.452 1.00 87.44 211 THR A CA 1
ATOM 1648 C C . THR A 1 211 ? 9.709 -0.363 13.287 1.00 87.44 211 THR A C 1
ATOM 1650 O O . THR A 1 211 ? 9.561 -0.377 14.510 1.00 87.44 211 THR A O 1
ATOM 1653 N N . ILE A 1 212 ? 10.265 0.674 12.656 1.00 87.50 212 ILE A N 1
ATOM 1654 C CA . ILE A 1 212 ? 10.697 1.900 13.341 1.00 87.50 212 ILE A CA 1
ATOM 1655 C C . ILE A 1 212 ? 9.497 2.558 14.024 1.00 87.50 212 ILE A C 1
ATOM 1657 O O . ILE A 1 212 ? 9.575 2.889 15.210 1.00 87.50 212 ILE A O 1
ATOM 1661 N N . CYS A 1 213 ? 8.372 2.683 13.317 1.00 87.19 213 CYS A N 1
ATOM 1662 C CA . CYS A 1 213 ? 7.135 3.191 13.896 1.00 87.19 213 CYS A CA 1
ATOM 1663 C C . CYS A 1 213 ? 6.692 2.331 15.088 1.00 87.19 213 CYS A C 1
ATOM 1665 O O . CYS A 1 213 ? 6.515 2.874 16.176 1.00 87.19 213 CYS A O 1
ATOM 1667 N N . ALA A 1 214 ? 6.635 1.004 14.950 1.00 87.19 214 ALA A N 1
ATOM 1668 C CA . ALA A 1 214 ? 6.278 0.109 16.052 1.00 87.19 214 ALA A CA 1
ATOM 1669 C C . ALA A 1 214 ? 7.166 0.325 17.290 1.00 87.19 214 ALA A C 1
ATOM 1671 O O . ALA A 1 214 ? 6.667 0.395 18.412 1.00 87.19 214 ALA A O 1
ATOM 1672 N N . ILE A 1 215 ? 8.482 0.492 17.113 1.00 87.25 215 ILE A N 1
ATOM 1673 C CA . ILE A 1 215 ? 9.404 0.748 18.229 1.00 87.25 215 ILE A CA 1
ATOM 1674 C C . ILE A 1 215 ? 9.066 2.072 18.932 1.00 87.25 215 ILE A C 1
ATOM 1676 O O . ILE A 1 215 ? 8.993 2.120 20.165 1.00 87.25 215 ILE A O 1
ATOM 1680 N N . VAL A 1 216 ? 8.827 3.138 18.166 1.00 86.38 216 VAL A N 1
ATOM 1681 C CA . VAL A 1 216 ? 8.470 4.461 18.701 1.00 86.38 216 VAL A CA 1
ATOM 1682 C C . VAL A 1 216 ? 7.125 4.417 19.437 1.00 86.38 216 VAL A C 1
ATOM 1684 O O . VAL A 1 216 ? 7.008 4.923 20.559 1.00 86.38 216 VAL A O 1
ATOM 1687 N N . PHE A 1 217 ? 6.111 3.781 18.855 1.00 85.06 217 PHE A N 1
ATOM 1688 C CA . PHE A 1 217 ? 4.770 3.723 19.435 1.00 85.06 217 PHE A CA 1
ATOM 1689 C C . PHE A 1 217 ? 4.687 2.809 20.672 1.00 85.06 217 PHE A C 1
ATOM 1691 O O . PHE A 1 217 ? 4.036 3.153 21.660 1.00 85.06 217 PHE A O 1
ATOM 1698 N N . ILE A 1 218 ? 5.425 1.696 20.692 1.00 85.38 218 ILE A N 1
ATOM 1699 C CA . ILE A 1 218 ? 5.380 0.721 21.793 1.00 85.38 218 ILE A CA 1
ATOM 1700 C C . ILE A 1 218 ? 6.334 1.092 22.937 1.00 85.38 218 ILE A C 1
ATOM 1702 O O . ILE A 1 218 ? 5.948 1.052 24.108 1.00 85.38 218 ILE A O 1
ATOM 1706 N N . TYR A 1 219 ? 7.592 1.434 22.639 1.00 86.56 219 TYR A N 1
ATOM 1707 C CA . TYR A 1 219 ? 8.627 1.575 23.674 1.00 86.56 219 TYR A CA 1
ATOM 1708 C C . TYR A 1 219 ? 8.875 3.024 24.089 1.00 86.56 219 TYR A C 1
ATOM 1710 O O . TYR A 1 219 ? 9.048 3.281 25.284 1.00 86.56 219 TYR A O 1
ATOM 1718 N N . VAL A 1 220 ? 8.879 3.961 23.135 1.00 86.31 220 VAL A N 1
ATOM 1719 C CA . VAL A 1 220 ? 9.172 5.378 23.415 1.00 86.31 220 VAL A CA 1
ATOM 1720 C C . VAL A 1 220 ? 7.936 6.072 23.976 1.00 86.31 220 VAL A C 1
ATOM 1722 O O . VAL A 1 220 ? 7.959 6.581 25.094 1.00 86.31 220 VAL A O 1
ATOM 1725 N N . SER A 1 221 ? 6.836 6.047 23.227 1.00 80.94 221 SER A N 1
ATOM 1726 C CA . SER A 1 221 ? 5.598 6.730 23.617 1.00 80.94 221 SER A CA 1
ATOM 1727 C C . SER A 1 221 ? 4.679 5.885 24.502 1.00 80.94 221 SER A C 1
ATOM 1729 O O . SER A 1 221 ? 3.886 6.443 25.259 1.00 80.94 221 SER A O 1
ATOM 1731 N N . ARG A 1 222 ? 4.824 4.550 24.466 1.00 84.06 222 ARG A N 1
ATOM 1732 C CA . ARG A 1 222 ? 3.984 3.586 25.204 1.00 84.06 222 ARG A CA 1
ATOM 1733 C C . ARG A 1 222 ? 2.489 3.733 24.900 1.00 84.06 222 ARG A C 1
ATOM 1735 O O . ARG A 1 222 ? 1.664 3.529 25.793 1.00 84.06 222 ARG A O 1
ATOM 1742 N N . MET A 1 223 ? 2.166 4.119 23.668 1.00 77.56 223 MET A N 1
ATOM 1743 C CA . MET A 1 223 ? 0.789 4.271 23.199 1.00 77.56 223 MET A CA 1
ATOM 1744 C C . MET A 1 223 ? 0.183 2.923 22.809 1.00 77.56 223 MET A C 1
ATOM 1746 O O . MET A 1 223 ? -0.968 2.662 23.150 1.00 77.56 223 MET A O 1
ATOM 1750 N N . ASP A 1 224 ? 0.994 2.044 22.218 1.00 83.31 224 ASP A N 1
ATOM 1751 C CA . ASP A 1 224 ? 0.523 0.791 21.630 1.00 83.31 224 ASP A CA 1
ATOM 1752 C C . ASP A 1 224 ? 1.129 -0.450 22.296 1.00 83.31 224 ASP A C 1
ATOM 1754 O O . ASP A 1 224 ? 2.134 -0.404 23.018 1.00 83.31 224 ASP A O 1
ATOM 1758 N N . THR A 1 225 ? 0.510 -1.596 22.030 1.00 83.44 225 THR A N 1
ATOM 1759 C CA . THR A 1 225 ? 0.991 -2.925 22.409 1.00 83.44 225 THR A CA 1
ATOM 1760 C C . THR A 1 225 ? 1.543 -3.684 21.201 1.00 83.44 225 THR A C 1
ATOM 1762 O O . THR A 1 225 ? 1.366 -3.296 20.051 1.00 83.44 225 THR A O 1
ATOM 1765 N N . LEU A 1 226 ? 2.220 -4.809 21.455 1.00 83.12 226 LEU A N 1
ATOM 1766 C CA . LEU A 1 226 ? 2.768 -5.667 20.393 1.00 83.12 226 LEU A CA 1
ATOM 1767 C C . LEU A 1 226 ? 1.679 -6.191 19.443 1.00 83.12 226 LEU A C 1
ATOM 1769 O O . LEU A 1 226 ? 1.953 -6.446 18.277 1.00 83.12 226 LEU A O 1
ATOM 1773 N N . GLN A 1 227 ? 0.459 -6.378 19.947 1.00 82.50 227 GLN A N 1
ATOM 1774 C CA . GLN A 1 227 ? -0.674 -6.901 19.188 1.00 82.50 227 GLN A CA 1
ATOM 1775 C C . GLN A 1 227 ? -1.246 -5.876 18.204 1.00 82.50 227 GLN A C 1
ATOM 1777 O O . GLN A 1 227 ? -1.816 -6.273 17.189 1.00 82.50 227 GLN A O 1
ATOM 1782 N N . ASP A 1 228 ? -1.065 -4.585 18.488 1.00 81.31 228 ASP A N 1
ATOM 1783 C CA . ASP A 1 228 ? -1.560 -3.487 17.653 1.00 81.31 228 ASP A CA 1
ATOM 1784 C C . ASP A 1 228 ? -0.706 -3.290 16.388 1.00 81.31 228 ASP A C 1
ATOM 1786 O O . ASP A 1 228 ? -1.156 -2.669 15.428 1.00 81.31 228 ASP A O 1
ATOM 1790 N N . TRP A 1 229 ? 0.499 -3.873 16.361 1.00 84.56 229 TRP A N 1
ATOM 1791 C CA . TRP A 1 229 ? 1.460 -3.799 15.258 1.00 84.56 229 TRP A CA 1
ATOM 1792 C C . TRP A 1 229 ? 1.674 -5.177 14.612 1.00 84.56 229 TRP A C 1
ATOM 1794 O O . TRP A 1 229 ? 2.758 -5.759 14.741 1.00 84.56 229 TRP A O 1
ATOM 1804 N N . PRO A 1 230 ? 0.652 -5.747 13.938 1.00 85.31 230 PRO A N 1
ATOM 1805 C CA . PRO A 1 230 ? 0.807 -7.010 13.229 1.00 85.31 230 PRO A CA 1
ATOM 1806 C C . PRO A 1 230 ? 1.836 -6.879 12.103 1.00 85.31 230 PRO A C 1
ATOM 1808 O O . PRO A 1 230 ? 2.074 -5.792 11.582 1.00 85.31 230 PRO A O 1
ATOM 1811 N N . ASP A 1 231 ? 2.414 -8.003 11.682 1.00 85.12 231 ASP A N 1
ATOM 1812 C CA . ASP A 1 231 ? 3.337 -8.004 10.548 1.00 85.12 231 ASP A CA 1
ATOM 1813 C C . ASP A 1 231 ? 2.666 -7.435 9.295 1.00 85.12 231 ASP A C 1
ATOM 1815 O O . ASP A 1 231 ? 1.587 -7.882 8.878 1.00 85.12 231 ASP A O 1
ATOM 1819 N N . MET A 1 232 ? 3.326 -6.454 8.680 1.00 84.75 232 MET A N 1
ATOM 1820 C CA . MET A 1 232 ? 2.815 -5.802 7.481 1.00 84.75 232 MET A CA 1
ATOM 1821 C C . MET A 1 232 ? 2.821 -6.746 6.276 1.00 84.75 232 MET A C 1
ATOM 1823 O O . MET A 1 232 ? 1.896 -6.709 5.455 1.00 84.75 232 MET A O 1
ATOM 1827 N N . PHE A 1 233 ? 3.829 -7.615 6.208 1.00 88.75 233 PHE A N 1
ATOM 1828 C CA . PHE A 1 233 ? 3.956 -8.665 5.209 1.00 88.75 233 PHE A CA 1
ATOM 1829 C C . PHE A 1 233 ? 3.748 -10.047 5.827 1.00 88.75 233 PHE A C 1
ATOM 1831 O O . PHE A 1 233 ? 4.015 -10.287 7.002 1.00 88.75 233 PHE A O 1
ATOM 1838 N N . GLY A 1 234 ? 3.245 -10.980 5.025 1.00 89.44 234 GLY A N 1
ATOM 1839 C CA . GLY A 1 234 ? 3.227 -12.394 5.385 1.00 89.44 234 GLY A CA 1
ATOM 1840 C C . GLY A 1 234 ? 4.579 -13.073 5.172 1.00 89.44 234 GLY A C 1
ATOM 1841 O O . GLY A 1 234 ? 5.587 -12.449 4.856 1.00 89.44 234 GLY A O 1
ATOM 1842 N N . SER A 1 235 ? 4.590 -14.402 5.277 1.00 88.31 235 SER A N 1
ATOM 1843 C CA . SER A 1 235 ? 5.780 -15.184 4.938 1.00 88.31 235 SER A CA 1
ATOM 1844 C C . SER A 1 235 ? 5.990 -15.215 3.414 1.00 88.31 235 SER A C 1
ATOM 1846 O O . SER A 1 235 ? 5.054 -15.584 2.698 1.00 88.31 235 SER A O 1
ATOM 1848 N N . PRO A 1 236 ? 7.200 -14.919 2.898 1.00 86.62 236 PRO A N 1
ATOM 1849 C CA . PRO A 1 236 ? 7.495 -14.996 1.464 1.00 86.62 236 PRO A CA 1
ATOM 1850 C C . PRO A 1 236 ? 7.365 -16.425 0.919 1.00 86.62 236 PRO A C 1
ATOM 1852 O O . PRO A 1 236 ? 6.998 -16.621 -0.234 1.00 86.62 236 PRO A O 1
ATOM 1855 N N . LEU A 1 237 ? 7.535 -17.446 1.768 1.00 89.94 237 LEU A N 1
ATOM 1856 C CA . LEU A 1 237 ? 7.300 -18.850 1.406 1.00 89.94 237 LEU A CA 1
ATOM 1857 C C . LEU A 1 237 ? 5.835 -19.134 1.051 1.00 89.94 237 LEU A C 1
ATOM 1859 O O . LEU A 1 237 ? 5.520 -20.175 0.476 1.00 89.94 237 LEU A O 1
ATOM 1863 N N . GLN A 1 238 ? 4.914 -18.229 1.395 1.00 88.62 238 GLN A N 1
ATOM 1864 C CA . GLN A 1 238 ? 3.518 -18.349 1.002 1.00 88.62 238 GLN A CA 1
ATOM 1865 C C . GLN A 1 238 ? 3.227 -17.778 -0.394 1.00 88.62 238 GLN A C 1
ATOM 1867 O O . GLN A 1 238 ? 2.150 -18.042 -0.929 1.00 88.62 238 GLN A O 1
ATOM 1872 N N . ALA A 1 239 ? 4.169 -17.074 -1.019 1.00 90.25 239 ALA A N 1
ATOM 1873 C CA . ALA A 1 239 ? 3.984 -16.371 -2.284 1.00 90.25 239 ALA A CA 1
ATOM 1874 C C . ALA A 1 239 ? 4.242 -17.225 -3.545 1.00 90.25 239 ALA A C 1
ATOM 1876 O O . ALA A 1 239 ? 4.756 -16.733 -4.542 1.00 90.25 239 ALA A O 1
ATOM 1877 N N . PHE A 1 240 ? 3.883 -18.511 -3.530 1.00 90.06 240 PHE A N 1
ATOM 1878 C CA . PHE A 1 240 ? 4.101 -19.419 -4.671 1.00 90.06 240 PHE A CA 1
ATOM 1879 C C . PHE A 1 240 ? 3.005 -19.363 -5.757 1.00 90.06 240 PHE A C 1
ATOM 1881 O O . PHE A 1 240 ? 3.069 -20.087 -6.743 1.00 90.06 240 PHE A O 1
ATOM 1888 N N . THR A 1 241 ? 1.975 -18.540 -5.560 1.00 91.31 241 THR A N 1
ATOM 1889 C CA . THR A 1 241 ? 0.861 -18.283 -6.492 1.00 91.31 241 THR A CA 1
ATOM 1890 C C . THR A 1 241 ? 0.525 -16.799 -6.455 1.00 91.31 241 THR A C 1
ATOM 1892 O O . THR A 1 241 ? 0.756 -16.144 -5.431 1.00 91.31 241 THR A O 1
ATOM 1895 N N . LEU A 1 242 ? -0.050 -16.258 -7.528 1.00 91.06 242 LEU A N 1
ATOM 1896 C CA . LEU A 1 242 ? -0.388 -14.840 -7.624 1.00 91.06 242 LEU A CA 1
ATOM 1897 C C . LEU A 1 242 ? -1.453 -14.462 -6.586 1.00 91.06 242 LEU A C 1
ATOM 1899 O O . LEU A 1 242 ? -1.309 -13.449 -5.896 1.00 91.06 242 LEU A O 1
ATOM 1903 N N . ALA A 1 243 ? -2.473 -15.306 -6.387 1.00 90.38 243 ALA A N 1
ATOM 1904 C CA . ALA A 1 243 ? -3.501 -15.054 -5.378 1.00 90.38 243 ALA A CA 1
ATOM 1905 C C . ALA A 1 243 ? -2.926 -15.037 -3.952 1.00 90.38 243 ALA A C 1
ATOM 1907 O O . ALA A 1 243 ? -3.360 -14.240 -3.117 1.00 90.38 243 ALA A O 1
ATOM 1908 N N . ARG A 1 244 ? -1.936 -15.890 -3.644 1.00 91.38 244 ARG A N 1
ATOM 1909 C CA . ARG A 1 244 ? -1.298 -15.904 -2.315 1.00 91.38 244 ARG A CA 1
ATOM 1910 C C . ARG A 1 244 ? -0.268 -14.796 -2.147 1.00 91.38 244 ARG A C 1
ATOM 1912 O O . ARG A 1 244 ? -0.172 -14.265 -1.043 1.00 91.38 244 ARG A O 1
ATOM 1919 N N . PHE A 1 245 ? 0.447 -14.411 -3.203 1.00 91.94 245 PHE A N 1
ATOM 1920 C CA . PHE A 1 245 ? 1.323 -13.241 -3.165 1.00 91.94 245 PHE A CA 1
ATOM 1921 C C . PHE A 1 245 ? 0.523 -12.012 -2.716 1.00 91.94 245 PHE A C 1
ATOM 1923 O O . PHE A 1 245 ? 0.820 -11.452 -1.665 1.00 91.94 245 PHE A O 1
ATOM 1930 N N . TRP A 1 246 ? -0.571 -11.679 -3.407 1.00 91.69 246 TRP A N 1
ATOM 1931 C CA . TRP A 1 246 ? -1.384 -10.505 -3.070 1.00 91.69 246 TRP A CA 1
ATOM 1932 C C . TRP A 1 246 ? -2.269 -10.686 -1.826 1.00 91.69 246 TRP A C 1
ATOM 1934 O O . TRP A 1 246 ? -2.519 -9.730 -1.102 1.00 91.69 246 TRP A O 1
ATOM 1944 N N . GLY A 1 247 ? -2.759 -11.901 -1.554 1.00 87.62 247 GLY A N 1
ATOM 1945 C CA . GLY A 1 247 ? -3.720 -12.150 -0.472 1.00 87.62 247 GLY A CA 1
ATOM 1946 C C . GLY A 1 247 ? -3.121 -12.581 0.872 1.00 87.62 247 GLY A C 1
ATOM 1947 O O . GLY A 1 247 ? -3.821 -12.558 1.889 1.00 87.62 247 GLY A O 1
ATOM 1948 N N . LYS A 1 248 ? -1.864 -13.043 0.900 1.00 87.56 248 LYS A N 1
ATOM 1949 C CA . LYS A 1 248 ? -1.203 -13.559 2.115 1.00 87.56 248 LYS A CA 1
ATOM 1950 C C . LYS A 1 248 ? 0.118 -12.878 2.421 1.00 87.56 248 LYS A C 1
ATOM 1952 O O . LYS A 1 248 ? 0.404 -12.690 3.601 1.00 87.56 248 LYS A O 1
ATOM 1957 N N . TYR A 1 249 ? 0.901 -12.544 1.401 1.00 90.81 249 TYR A N 1
ATOM 1958 C CA . TYR A 1 249 ? 2.220 -11.950 1.579 1.00 90.81 249 TYR A CA 1
ATOM 1959 C C . TYR A 1 249 ? 2.183 -10.417 1.534 1.00 90.81 249 TYR A C 1
ATOM 1961 O O . TYR A 1 249 ? 2.604 -9.784 2.497 1.00 90.81 249 TYR A O 1
ATOM 1969 N N . TRP A 1 250 ? 1.660 -9.825 0.461 1.00 91.38 250 TRP A N 1
ATOM 1970 C CA . TRP A 1 250 ? 1.754 -8.391 0.190 1.00 91.38 250 TRP A CA 1
ATOM 1971 C C . TRP A 1 250 ? 0.848 -7.544 1.095 1.00 91.38 250 TRP A C 1
ATOM 1973 O O . TRP A 1 250 ? -0.337 -7.841 1.225 1.00 91.38 250 TRP A O 1
ATOM 1983 N N . GLN A 1 251 ? 1.419 -6.488 1.693 1.00 82.00 251 GLN A N 1
ATOM 1984 C CA . GLN A 1 251 ? 0.756 -5.381 2.408 1.00 82.00 251 GLN A CA 1
ATOM 1985 C C . GLN A 1 251 ? -0.641 -5.691 2.980 1.00 82.00 251 GLN A C 1
ATOM 1987 O O . GLN A 1 251 ? -1.680 -5.351 2.405 1.00 82.00 251 GLN A O 1
ATOM 1992 N N . ARG A 1 252 ? -0.679 -6.291 4.171 1.00 85.19 252 ARG A N 1
ATOM 1993 C CA . ARG A 1 252 ? -1.924 -6.775 4.795 1.00 85.19 252 ARG A CA 1
ATOM 1994 C C . ARG A 1 252 ? -2.761 -5.684 5.465 1.00 85.19 252 ARG A C 1
ATOM 1996 O O . ARG A 1 252 ? -3.948 -5.901 5.707 1.00 85.19 252 ARG A O 1
ATOM 2003 N N . VAL A 1 253 ? -2.160 -4.528 5.750 1.00 80.44 253 VAL A N 1
ATOM 2004 C CA . VAL A 1 253 ? -2.781 -3.423 6.502 1.00 80.44 253 VAL A CA 1
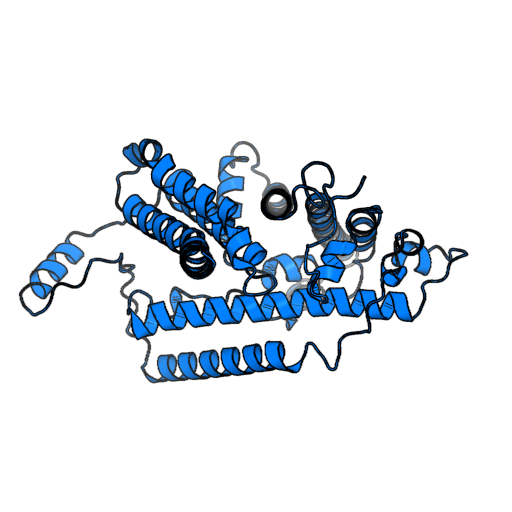ATOM 2005 C C . VAL A 1 253 ? -4.035 -2.890 5.797 1.00 80.44 253 VAL A C 1
ATOM 2007 O O . VAL A 1 253 ? -5.081 -2.750 6.426 1.00 80.44 253 VAL A O 1
ATOM 2010 N N . GLN A 1 254 ? -3.988 -2.704 4.478 1.00 83.44 254 GLN A N 1
ATOM 2011 C CA . GLN A 1 254 ? -5.072 -2.079 3.705 1.00 83.44 254 GLN A CA 1
ATOM 2012 C C . GLN A 1 254 ? -6.299 -2.970 3.451 1.00 83.44 254 GLN A C 1
ATOM 2014 O O . GLN A 1 254 ? -7.376 -2.471 3.122 1.00 83.44 254 GLN A O 1
ATOM 2019 N N . VAL A 1 255 ? -6.174 -4.289 3.645 1.00 85.19 255 VAL A N 1
ATOM 2020 C CA . VAL A 1 255 ? -7.213 -5.276 3.286 1.00 85.19 255 VAL A CA 1
ATOM 2021 C C . VAL A 1 255 ? -8.545 -4.990 3.981 1.00 85.19 255 VAL A C 1
ATOM 2023 O O . VAL A 1 255 ? -9.611 -5.131 3.381 1.00 85.19 255 VAL A O 1
ATOM 2026 N N . VAL A 1 256 ? -8.493 -4.582 5.251 1.00 85.31 256 VAL A N 1
ATOM 2027 C CA . VAL A 1 256 ? -9.692 -4.300 6.048 1.00 85.31 256 VAL A CA 1
ATOM 2028 C C . VAL A 1 256 ? -10.421 -3.070 5.513 1.00 85.31 256 VAL A C 1
ATOM 2030 O O . VAL A 1 256 ? -11.623 -3.143 5.267 1.00 85.31 256 VAL A O 1
ATOM 2033 N N . ALA A 1 257 ? -9.689 -1.978 5.280 1.00 87.94 257 ALA A N 1
ATOM 2034 C CA . ALA A 1 257 ? -10.267 -0.743 4.767 1.00 87.94 257 ALA A CA 1
ATOM 2035 C C . ALA A 1 257 ? -10.898 -0.966 3.388 1.00 87.94 257 ALA A C 1
ATOM 2037 O O . ALA A 1 257 ? -12.035 -0.564 3.163 1.00 87.94 257 ALA A O 1
ATOM 2038 N N . TYR A 1 258 ? -10.211 -1.681 2.494 1.00 90.12 258 TYR A N 1
ATOM 2039 C CA . TYR A 1 258 ? -10.706 -1.952 1.141 1.00 90.12 258 TYR A CA 1
ATOM 2040 C C . TYR A 1 258 ? -12.004 -2.760 1.152 1.00 90.12 258 TYR A C 1
ATOM 2042 O O . TYR A 1 258 ? -12.937 -2.448 0.412 1.00 90.12 258 TYR A O 1
ATOM 2050 N N . ARG A 1 259 ? -12.097 -3.769 2.024 1.00 89.12 259 ARG A N 1
ATOM 2051 C CA . ARG A 1 259 ? -13.322 -4.557 2.183 1.00 89.12 259 ARG A CA 1
ATOM 2052 C C . ARG A 1 259 ? -14.504 -3.697 2.630 1.00 89.12 259 ARG A C 1
ATOM 2054 O O . ARG A 1 259 ? -15.613 -3.910 2.149 1.00 89.12 259 ARG A O 1
ATOM 2061 N N . ASP A 1 260 ? -14.279 -2.721 3.506 1.00 91.38 260 ASP A N 1
ATOM 2062 C CA . ASP A 1 260 ? -15.356 -1.842 3.969 1.00 91.38 260 ASP A CA 1
ATOM 2063 C C . ASP A 1 260 ? -15.954 -1.018 2.822 1.00 91.38 260 ASP A C 1
ATOM 2065 O O . ASP A 1 260 ? -17.172 -0.857 2.748 1.00 91.38 260 ASP A O 1
ATOM 2069 N N . PHE A 1 261 ? -15.122 -0.542 1.890 1.00 95.50 261 PHE A N 1
ATOM 2070 C CA . PHE A 1 261 ? -15.612 0.134 0.686 1.00 95.50 261 PHE A CA 1
ATOM 2071 C C . PHE A 1 261 ? -16.462 -0.797 -0.184 1.00 95.50 261 PHE A C 1
ATOM 2073 O O . PHE A 1 261 ? -17.517 -0.384 -0.664 1.00 95.50 261 PHE A O 1
ATOM 2080 N N . VAL A 1 262 ? -16.064 -2.063 -0.345 1.00 93.25 262 VAL A N 1
ATOM 2081 C CA . VAL A 1 262 ? -16.866 -3.060 -1.077 1.00 93.25 262 VAL A CA 1
ATOM 2082 C C . VAL A 1 262 ? -18.205 -3.303 -0.392 1.00 93.25 262 VAL A C 1
ATOM 2084 O O . VAL A 1 262 ? -19.227 -3.378 -1.069 1.00 93.25 262 VAL A O 1
ATOM 2087 N N . ASP A 1 263 ? -18.229 -3.405 0.935 1.00 91.88 263 ASP A N 1
ATOM 2088 C CA . ASP A 1 263 ? -19.465 -3.640 1.684 1.00 91.88 263 ASP A CA 1
ATOM 2089 C C . ASP A 1 263 ? -20.437 -2.443 1.587 1.00 91.88 263 ASP A C 1
ATOM 2091 O O . ASP A 1 263 ? -21.654 -2.646 1.589 1.00 91.88 263 ASP A O 1
ATOM 2095 N N . VAL A 1 264 ? -19.924 -1.217 1.411 1.00 94.31 264 VAL A N 1
ATOM 2096 C CA . VAL A 1 264 ? -20.733 -0.014 1.134 1.00 94.31 264 VAL A CA 1
ATOM 2097 C C . VAL A 1 264 ? -21.221 0.042 -0.312 1.00 94.31 264 VAL A C 1
ATOM 2099 O O . VAL A 1 264 ? -22.401 0.303 -0.543 1.00 94.31 264 VAL A O 1
ATOM 2102 N N . LEU A 1 265 ? -20.335 -0.187 -1.284 1.00 94.88 265 LEU A N 1
ATOM 2103 C CA . LEU A 1 265 ? -20.656 -0.080 -2.713 1.00 94.88 265 LEU A CA 1
ATOM 2104 C C . LEU A 1 265 ? -21.536 -1.238 -3.199 1.00 94.88 265 LEU A C 1
ATOM 2106 O O . LEU A 1 265 ? -22.405 -1.051 -4.046 1.00 94.88 265 LEU A O 1
ATOM 2110 N N . LEU A 1 266 ? -21.317 -2.434 -2.654 1.00 94.50 266 LEU A N 1
ATOM 2111 C CA . LEU A 1 266 ? -21.988 -3.679 -3.016 1.00 94.50 266 LEU A CA 1
ATOM 2112 C C . LEU A 1 266 ? -22.542 -4.352 -1.748 1.00 94.50 266 LEU A C 1
ATOM 2114 O O . LEU A 1 266 ? -22.042 -5.401 -1.316 1.00 94.50 266 LEU A O 1
ATOM 2118 N N . PRO A 1 267 ? -23.591 -3.782 -1.129 1.00 91.81 267 PRO A N 1
ATOM 2119 C CA . PRO A 1 267 ? -24.180 -4.330 0.087 1.00 91.81 267 PRO A CA 1
ATOM 2120 C C . PRO A 1 267 ? -24.753 -5.733 -0.153 1.00 91.81 267 PRO A C 1
ATOM 2122 O O . PRO A 1 267 ? -25.107 -6.095 -1.276 1.00 91.81 267 PRO A O 1
ATOM 2125 N N . SER A 1 268 ? -24.896 -6.535 0.907 1.00 88.50 268 SER A N 1
ATOM 2126 C CA . SER A 1 268 ? -25.357 -7.937 0.818 1.00 88.50 268 SER A CA 1
ATOM 2127 C C . SER A 1 268 ? -26.700 -8.114 0.104 1.00 88.50 268 SER A C 1
ATOM 2129 O O . SER A 1 268 ? -26.930 -9.153 -0.505 1.00 88.50 268 SER A O 1
ATOM 2131 N N . ARG A 1 269 ? -27.558 -7.084 0.123 1.00 89.56 269 ARG A N 1
ATOM 2132 C CA . ARG A 1 269 ? -28.823 -7.048 -0.630 1.00 89.56 269 ARG A CA 1
ATOM 2133 C C . ARG A 1 269 ? -28.644 -7.028 -2.155 1.00 89.56 269 ARG A C 1
ATOM 2135 O O . ARG A 1 269 ? -29.531 -7.482 -2.860 1.00 89.56 269 ARG A O 1
ATOM 2142 N N . MET A 1 270 ? -27.526 -6.494 -2.655 1.00 92.25 270 MET A N 1
ATOM 2143 C CA . MET A 1 270 ? -27.192 -6.446 -4.085 1.00 92.25 270 MET A CA 1
ATOM 2144 C C . MET A 1 270 ? -26.344 -7.646 -4.510 1.00 92.25 270 MET A C 1
ATOM 2146 O O . MET A 1 270 ? -26.530 -8.174 -5.600 1.00 92.25 270 MET A O 1
ATOM 2150 N N . LEU A 1 271 ? -25.417 -8.083 -3.651 1.00 90.44 271 LEU A N 1
ATOM 2151 C CA . LEU A 1 271 ? -24.500 -9.182 -3.949 1.00 90.44 271 LEU A CA 1
ATOM 2152 C C . LEU A 1 271 ? -24.459 -10.186 -2.793 1.00 90.44 271 LEU A C 1
ATOM 2154 O O . LEU A 1 271 ? -23.573 -10.143 -1.934 1.00 90.44 271 LEU A O 1
ATOM 2158 N N . SER A 1 272 ? -25.443 -11.082 -2.764 1.00 89.31 272 SER A N 1
ATOM 2159 C CA . SER A 1 272 ? -25.588 -12.105 -1.721 1.00 89.31 272 SER A CA 1
ATOM 2160 C C . SER A 1 272 ? -24.685 -13.322 -1.946 1.00 89.31 272 SER A C 1
ATOM 2162 O O . SER A 1 272 ? -24.298 -13.984 -0.984 1.00 89.31 272 SER A O 1
ATOM 2164 N N . ASN A 1 273 ? -24.305 -13.606 -3.198 1.00 91.25 273 ASN A N 1
ATOM 2165 C CA . ASN A 1 273 ? -23.463 -14.751 -3.540 1.00 91.25 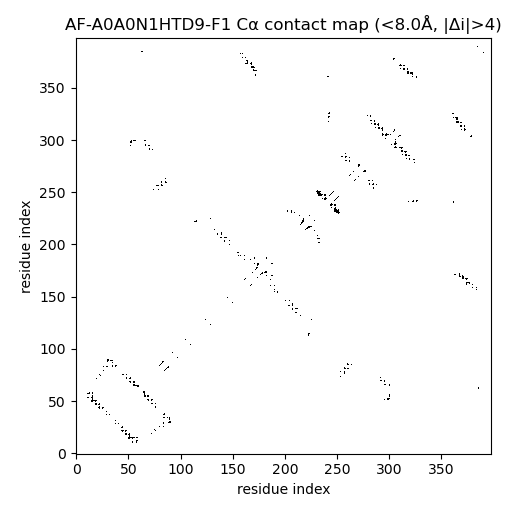273 ASN A CA 1
ATOM 2166 C C . ASN A 1 273 ? -22.031 -14.578 -2.973 1.00 91.25 273 ASN A C 1
ATOM 2168 O O . ASN A 1 273 ? -21.323 -13.646 -3.374 1.00 91.25 273 ASN A O 1
ATOM 2172 N N . PRO A 1 274 ? -21.552 -15.485 -2.095 1.00 85.69 274 PRO A N 1
ATOM 2173 C CA . PRO A 1 274 ? -20.227 -15.369 -1.481 1.00 85.69 274 PRO A CA 1
ATOM 2174 C C . PRO A 1 274 ? -19.059 -15.445 -2.472 1.00 85.69 274 PRO A C 1
ATOM 2176 O O . PRO A 1 274 ? -18.029 -14.810 -2.249 1.00 85.69 274 PRO A O 1
ATOM 2179 N N . ALA A 1 275 ? -19.190 -16.212 -3.558 1.00 87.25 275 ALA A N 1
ATOM 2180 C CA . ALA A 1 275 ? -18.165 -16.308 -4.596 1.00 87.25 275 ALA A CA 1
ATOM 2181 C C . ALA A 1 275 ? -18.090 -15.010 -5.406 1.00 87.25 275 ALA A C 1
ATOM 2183 O O . ALA A 1 275 ? -17.008 -14.448 -5.563 1.00 87.25 275 ALA A O 1
ATOM 2184 N N . ALA A 1 276 ? -19.240 -14.471 -5.815 1.00 89.19 276 ALA A N 1
ATOM 2185 C CA . ALA A 1 276 ? -19.294 -13.185 -6.504 1.00 89.19 276 ALA A CA 1
ATOM 2186 C C . ALA A 1 276 ? -18.759 -12.047 -5.616 1.00 89.19 276 ALA A C 1
ATOM 2188 O O . ALA A 1 276 ? -18.020 -11.188 -6.090 1.00 89.19 276 ALA A O 1
ATOM 2189 N N . ARG A 1 277 ? -19.028 -12.085 -4.301 1.00 88.12 277 ARG A N 1
ATOM 2190 C CA . ARG A 1 277 ? -18.445 -11.137 -3.338 1.00 88.12 277 ARG A CA 1
ATOM 2191 C C . ARG A 1 277 ? -16.923 -11.254 -3.245 1.00 88.12 277 ARG A C 1
ATOM 2193 O O . ARG A 1 277 ? -16.253 -10.232 -3.125 1.00 88.12 277 ARG A O 1
ATOM 2200 N N . LYS A 1 278 ? -16.347 -12.458 -3.309 1.00 87.94 278 LYS A N 1
ATOM 2201 C CA . LYS A 1 278 ? -14.881 -12.623 -3.362 1.00 87.94 278 LYS A CA 1
ATOM 2202 C C . LYS A 1 278 ? -14.296 -12.003 -4.630 1.00 87.94 278 LYS A C 1
ATOM 2204 O O . LYS A 1 278 ? -13.322 -11.267 -4.528 1.00 87.94 278 LYS A O 1
ATOM 2209 N N . VAL A 1 279 ? -14.919 -12.242 -5.786 1.00 92.94 279 VAL A N 1
ATOM 2210 C CA . VAL A 1 279 ? -14.513 -11.629 -7.062 1.00 92.94 279 VAL A CA 1
ATOM 2211 C C . VAL A 1 279 ? -14.585 -10.106 -6.974 1.00 92.94 279 VAL A C 1
ATOM 2213 O O . VAL A 1 279 ? -13.612 -9.436 -7.300 1.00 92.94 279 VAL A O 1
ATOM 2216 N N . ALA A 1 280 ? -15.686 -9.560 -6.453 1.00 93.38 280 ALA A N 1
ATOM 2217 C CA . ALA A 1 280 ? -15.847 -8.122 -6.263 1.00 93.38 280 ALA A CA 1
ATOM 2218 C C . ALA A 1 280 ? -14.767 -7.526 -5.347 1.00 93.38 280 ALA A C 1
ATOM 2220 O O . ALA A 1 280 ? -14.228 -6.472 -5.662 1.00 93.38 280 ALA A O 1
ATOM 2221 N N . ASN A 1 281 ? -14.402 -8.216 -4.259 1.00 90.94 281 ASN A N 1
ATOM 2222 C CA . ASN A 1 281 ? -13.305 -7.783 -3.391 1.00 90.94 281 ASN A CA 1
ATOM 2223 C C . ASN A 1 281 ? -11.958 -7.761 -4.119 1.00 90.94 281 ASN A C 1
ATOM 2225 O O . ASN A 1 281 ? -11.209 -6.807 -3.954 1.00 90.94 281 ASN A O 1
ATOM 2229 N N . VAL A 1 282 ? -11.657 -8.780 -4.930 1.00 92.62 282 VAL A N 1
ATOM 2230 C CA . VAL A 1 282 ? -10.422 -8.821 -5.729 1.00 92.62 282 VAL A CA 1
ATOM 2231 C C . VAL A 1 282 ? -10.404 -7.667 -6.729 1.00 92.62 282 VAL A C 1
ATOM 2233 O O . VAL A 1 282 ? -9.476 -6.865 -6.715 1.00 92.62 282 VAL A O 1
ATOM 2236 N N . VAL A 1 283 ? -11.448 -7.539 -7.553 1.00 95.38 283 VAL A N 1
ATOM 2237 C CA . VAL A 1 283 ? -11.542 -6.484 -8.573 1.00 95.38 283 VAL A CA 1
ATOM 2238 C C . VAL A 1 283 ? -11.445 -5.101 -7.936 1.00 95.38 283 VAL A C 1
ATOM 2240 O O . VAL A 1 283 ? -10.660 -4.275 -8.392 1.00 95.38 283 VAL A O 1
ATOM 2243 N N . PHE A 1 284 ? -12.189 -4.860 -6.855 1.00 95.62 284 PHE A N 1
ATOM 2244 C CA . PHE A 1 284 ? -12.147 -3.583 -6.154 1.00 95.62 284 PHE A CA 1
ATOM 2245 C C . PHE A 1 284 ? -10.771 -3.306 -5.555 1.00 95.62 284 PHE A C 1
ATOM 2247 O O . PHE A 1 284 ? -10.269 -2.205 -5.733 1.00 95.62 284 PHE A O 1
ATOM 2254 N N . ALA A 1 285 ? -10.138 -4.277 -4.888 1.00 93.88 285 ALA A N 1
ATOM 2255 C CA . ALA A 1 285 ? -8.824 -4.074 -4.284 1.00 93.88 285 ALA A CA 1
ATOM 2256 C C . ALA A 1 285 ? -7.782 -3.645 -5.325 1.00 93.88 285 ALA A C 1
ATOM 2258 O O . ALA A 1 285 ? -7.084 -2.657 -5.114 1.00 93.88 285 ALA A O 1
ATOM 2259 N N . PHE A 1 286 ? -7.730 -4.328 -6.472 1.00 95.69 286 PHE A N 1
ATOM 2260 C CA . PHE A 1 286 ? -6.808 -3.975 -7.551 1.00 95.69 286 PHE A CA 1
ATOM 2261 C C . PHE A 1 286 ? -7.145 -2.627 -8.193 1.00 95.69 286 PHE A C 1
ATOM 2263 O O . PHE A 1 286 ? -6.250 -1.807 -8.369 1.00 95.69 286 PHE A O 1
ATOM 2270 N N . LEU A 1 287 ? -8.415 -2.359 -8.515 1.00 95.88 287 LEU A N 1
ATOM 2271 C CA . LEU A 1 287 ? -8.812 -1.069 -9.091 1.00 95.88 287 LEU A CA 1
ATOM 2272 C C . LEU A 1 287 ? -8.558 0.090 -8.129 1.00 95.88 287 LEU A C 1
ATOM 2274 O O . LEU A 1 287 ? -8.107 1.150 -8.544 1.00 95.88 287 LEU A O 1
ATOM 2278 N N . PHE A 1 288 ? -8.830 -0.101 -6.843 1.00 96.06 288 PHE A N 1
ATOM 2279 C CA . PHE A 1 288 ? -8.620 0.936 -5.851 1.00 96.06 288 PHE A CA 1
ATOM 2280 C C . PHE A 1 288 ? -7.126 1.212 -5.667 1.00 96.06 288 PHE A C 1
ATOM 2282 O O . PHE A 1 288 ? -6.726 2.366 -5.780 1.00 96.06 288 PHE A O 1
ATOM 2289 N N . SER A 1 289 ? -6.280 0.181 -5.524 1.00 95.06 289 SER A N 1
ATOM 2290 C CA . SER A 1 289 ? -4.819 0.362 -5.528 1.00 95.06 289 SER A CA 1
ATOM 2291 C C . SER A 1 289 ? -4.325 1.053 -6.800 1.00 95.06 289 SER A C 1
ATOM 2293 O O . SER A 1 289 ? -3.509 1.967 -6.708 1.00 95.06 289 SER A O 1
ATOM 2295 N N . ALA A 1 290 ? -4.867 0.69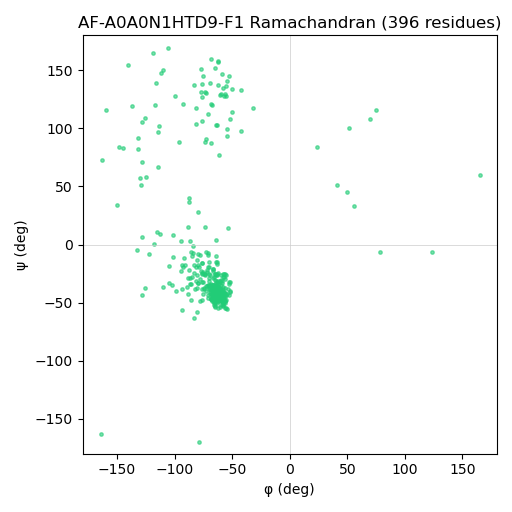2 -7.967 1.00 95.31 290 ALA A N 1
ATOM 2296 C CA . ALA A 1 290 ? -4.536 1.348 -9.225 1.00 95.31 290 ALA A CA 1
ATOM 2297 C C . ALA A 1 290 ? -4.786 2.851 -9.197 1.00 95.31 290 ALA A C 1
ATOM 2299 O O . ALA A 1 290 ? -3.946 3.624 -9.645 1.00 95.31 290 ALA A O 1
ATOM 2300 N N . LEU A 1 291 ? -5.939 3.264 -8.670 1.00 95.88 291 LEU A N 1
ATOM 2301 C CA . LEU A 1 291 ? -6.297 4.673 -8.569 1.00 95.88 291 LEU A CA 1
ATOM 2302 C C . LEU A 1 291 ? -5.366 5.416 -7.613 1.00 95.88 291 LEU A C 1
ATOM 2304 O O . LEU A 1 291 ? -4.980 6.542 -7.920 1.00 95.88 291 LEU A O 1
ATOM 2308 N N . LEU A 1 292 ? -4.976 4.802 -6.490 1.00 95.56 292 LEU A N 1
ATOM 2309 C CA . LEU A 1 292 ? -4.027 5.422 -5.562 1.00 95.56 292 LEU A CA 1
ATOM 2310 C C . LEU A 1 292 ? -2.665 5.632 -6.235 1.00 95.56 292 LEU A C 1
ATOM 2312 O O . LEU A 1 292 ? -2.167 6.754 -6.232 1.00 95.56 292 LEU A O 1
ATOM 2316 N N . HIS A 1 293 ? -2.109 4.599 -6.875 1.00 94.00 293 HIS A N 1
ATOM 2317 C CA . HIS A 1 293 ? -0.830 4.701 -7.589 1.00 94.00 293 HIS A CA 1
ATOM 2318 C C . HIS A 1 293 ? -0.890 5.707 -8.743 1.00 94.00 293 HIS A C 1
ATOM 2320 O O . HIS A 1 293 ? -0.075 6.623 -8.791 1.00 94.00 293 HIS A O 1
ATOM 2326 N N . GLN A 1 294 ? -1.929 5.639 -9.578 1.00 94.19 294 GLN A N 1
ATOM 2327 C CA . GLN A 1 294 ? -2.115 6.575 -10.685 1.00 94.19 294 GLN A CA 1
ATOM 2328 C C . GLN A 1 294 ? -2.264 8.025 -10.201 1.00 94.19 294 GLN A C 1
ATOM 2330 O O . GLN A 1 294 ? -1.833 8.951 -10.885 1.00 94.19 294 GLN A O 1
ATOM 2335 N N . THR A 1 295 ? -2.881 8.236 -9.032 1.00 94.81 295 THR A N 1
ATOM 2336 C CA . THR A 1 295 ? -2.995 9.565 -8.415 1.00 94.81 295 THR A CA 1
ATOM 2337 C C . THR A 1 295 ? -1.627 10.077 -7.987 1.00 94.81 295 THR A C 1
ATOM 2339 O O . THR A 1 295 ? -1.297 11.222 -8.279 1.00 94.81 295 THR A O 1
ATOM 2342 N N . VAL A 1 296 ? -0.816 9.240 -7.334 1.00 94.62 296 VAL A N 1
ATOM 2343 C CA . VAL A 1 296 ? 0.554 9.609 -6.951 1.00 94.62 296 VAL A CA 1
ATOM 2344 C C . VAL A 1 296 ? 1.393 9.923 -8.183 1.00 94.62 296 VAL A C 1
ATOM 2346 O O . VAL A 1 296 ? 2.020 10.980 -8.226 1.00 94.62 296 VAL A O 1
ATOM 2349 N N . ALA A 1 297 ? 1.329 9.073 -9.209 1.00 91.50 297 ALA A N 1
ATOM 2350 C CA . ALA A 1 297 ? 1.999 9.303 -10.480 1.00 91.50 297 ALA A CA 1
ATOM 2351 C C . ALA A 1 297 ? 1.576 10.645 -11.095 1.00 91.50 297 ALA A C 1
ATOM 2353 O O . ALA A 1 297 ? 2.429 11.475 -11.390 1.00 91.50 297 ALA A O 1
ATOM 2354 N N . ALA A 1 298 ? 0.267 10.909 -11.187 1.00 92.00 298 ALA A N 1
ATOM 2355 C CA . ALA A 1 298 ? -0.263 12.147 -11.758 1.00 92.00 298 ALA A CA 1
ATOM 2356 C C . ALA A 1 298 ? 0.155 13.411 -10.993 1.00 92.00 298 ALA A C 1
ATOM 2358 O O . ALA A 1 298 ? 0.283 14.469 -11.609 1.00 92.00 298 ALA A O 1
ATOM 2359 N N . VAL A 1 299 ? 0.341 13.314 -9.673 1.00 92.81 299 VAL A N 1
ATOM 2360 C CA . VAL A 1 299 ? 0.781 14.434 -8.832 1.00 92.81 299 VAL A CA 1
ATOM 2361 C C . VAL A 1 299 ? 2.283 14.668 -8.965 1.00 92.81 299 VAL A C 1
ATOM 2363 O O . VAL A 1 299 ? 2.691 15.807 -9.165 1.00 92.81 299 VAL A O 1
ATOM 2366 N N . LEU A 1 300 ? 3.097 13.615 -8.864 1.00 90.94 300 LEU A N 1
ATOM 2367 C CA . LEU A 1 300 ? 4.560 13.732 -8.845 1.00 90.94 300 LEU A CA 1
ATOM 2368 C C . LEU A 1 300 ? 5.174 13.867 -10.240 1.00 90.94 300 LEU A C 1
ATOM 2370 O O . LEU A 1 300 ? 6.200 14.516 -10.416 1.00 90.94 300 LEU A O 1
ATOM 2374 N N . TYR A 1 301 ? 4.546 13.268 -11.248 1.00 88.75 301 TYR A N 1
ATOM 2375 C CA . TYR A 1 301 ? 5.083 13.166 -12.602 1.00 88.75 301 TYR A CA 1
ATOM 2376 C C . TYR A 1 301 ? 4.071 13.633 -13.661 1.00 88.75 301 TYR A C 1
ATOM 2378 O O . TYR A 1 301 ? 3.873 12.939 -14.659 1.00 88.75 301 TYR A O 1
ATOM 2386 N N . PRO A 1 302 ? 3.462 14.829 -13.539 1.00 84.81 302 PRO A N 1
ATOM 2387 C CA . PRO A 1 302 ? 2.329 15.255 -14.371 1.00 84.81 302 PRO A CA 1
ATOM 2388 C C . PRO A 1 302 ? 2.626 15.289 -15.877 1.00 84.81 302 PRO A C 1
ATOM 2390 O O . PRO A 1 302 ? 1.721 15.145 -16.699 1.00 84.81 302 PRO A O 1
ATOM 2393 N N . GLN A 1 303 ? 3.893 15.480 -16.254 1.00 81.12 303 GLN A N 1
ATOM 2394 C CA . GLN A 1 303 ? 4.320 15.494 -17.655 1.00 81.12 303 GLN A CA 1
ATOM 2395 C C . GLN A 1 303 ? 4.465 14.090 -18.249 1.00 81.12 303 GLN A C 1
ATOM 2397 O O . GLN A 1 303 ? 4.452 13.953 -19.472 1.00 81.12 303 GLN A O 1
ATOM 2402 N N . CYS A 1 304 ? 4.598 13.070 -17.397 1.00 72.56 304 CYS A N 1
ATOM 2403 C CA . CYS A 1 304 ? 5.090 11.763 -17.796 1.00 72.56 304 CYS A CA 1
ATOM 2404 C C . CYS A 1 304 ? 4.234 10.571 -17.406 1.00 72.56 304 CYS A C 1
ATOM 2406 O O . CYS A 1 304 ? 4.017 9.676 -18.216 1.00 72.56 304 CYS A O 1
ATOM 2408 N N . ALA A 1 305 ? 3.744 10.563 -16.178 1.00 67.88 305 ALA A N 1
ATOM 2409 C CA . ALA A 1 305 ? 2.872 9.534 -15.661 1.00 67.88 305 ALA A CA 1
ATOM 2410 C C . ALA A 1 305 ? 1.678 10.276 -15.070 1.00 67.88 305 ALA A C 1
ATOM 2412 O O . ALA A 1 305 ? 1.777 10.973 -14.073 1.00 67.88 305 ALA A O 1
ATOM 2413 N N . GLY A 1 306 ? 0.552 10.242 -15.767 1.00 67.62 306 GLY A N 1
ATOM 2414 C CA . GLY A 1 306 ? -0.619 11.042 -15.431 1.00 67.62 306 GLY A CA 1
ATOM 2415 C C . GLY A 1 306 ? -1.838 10.506 -16.155 1.00 67.62 306 GLY A C 1
ATOM 2416 O O . GLY A 1 306 ? -1.807 9.403 -16.679 1.00 67.62 306 GLY A O 1
ATOM 2417 N N . ILE A 1 307 ? -2.914 11.283 -16.254 1.00 75.50 307 ILE A N 1
ATOM 2418 C CA . ILE A 1 307 ? -4.184 10.809 -16.845 1.00 75.50 307 ILE A CA 1
ATOM 2419 C C . ILE A 1 307 ? -4.012 10.286 -18.288 1.00 75.50 307 ILE A C 1
ATOM 2421 O O . ILE A 1 307 ? -4.782 9.443 -18.744 1.00 75.50 307 ILE A O 1
ATOM 2425 N N . LYS A 1 308 ? -2.989 10.766 -19.006 1.00 79.06 308 LYS A N 1
ATOM 2426 C CA . LYS A 1 308 ? -2.682 10.338 -20.377 1.00 79.06 308 LYS A CA 1
ATOM 2427 C C . LYS A 1 308 ? -2.077 8.938 -20.458 1.00 79.06 308 LYS A C 1
ATOM 2429 O O . LYS A 1 308 ? -2.245 8.289 -21.487 1.00 79.06 308 LYS A O 1
ATOM 2434 N N . ASP A 1 309 ? -1.413 8.475 -19.402 1.00 79.94 309 ASP A N 1
ATOM 2435 C CA . ASP A 1 309 ? -0.870 7.126 -19.340 1.00 79.94 309 ASP A CA 1
ATOM 2436 C C . ASP A 1 309 ? -1.354 6.378 -18.099 1.00 79.94 309 ASP A C 1
ATOM 2438 O O . ASP A 1 309 ? -0.961 6.638 -16.964 1.00 79.94 309 ASP A O 1
ATOM 2442 N N . LEU A 1 310 ? -2.223 5.407 -18.362 1.00 88.62 310 LEU A N 1
ATOM 2443 C CA . LEU A 1 310 ? -2.875 4.563 -17.373 1.00 88.62 310 LEU A CA 1
ATOM 2444 C C . LEU A 1 310 ? -2.024 3.329 -17.031 1.00 88.62 310 LEU A C 1
ATOM 2446 O O . LEU A 1 310 ? -2.558 2.218 -16.952 1.00 88.62 310 LEU A O 1
ATOM 2450 N N . ALA A 1 311 ? -0.701 3.482 -16.919 1.00 85.88 311 ALA A N 1
ATOM 2451 C CA . ALA A 1 311 ? 0.220 2.363 -16.724 1.00 85.88 311 ALA A CA 1
ATOM 2452 C C . ALA A 1 311 ? -0.072 1.578 -15.439 1.00 85.88 311 ALA A C 1
ATOM 2454 O O . ALA A 1 311 ? -0.178 0.348 -15.491 1.00 85.88 311 ALA A O 1
ATOM 2455 N N . ASP A 1 312 ? -0.307 2.276 -14.325 1.00 88.19 312 ASP A N 1
ATOM 2456 C CA . ASP A 1 312 ? -0.673 1.655 -13.049 1.00 88.19 312 ASP A CA 1
ATOM 2457 C C . ASP A 1 312 ? -2.014 0.928 -13.157 1.00 88.19 312 ASP A C 1
ATOM 2459 O O . ASP A 1 312 ? -2.146 -0.232 -12.764 1.00 88.19 312 ASP A O 1
ATOM 2463 N N . VAL A 1 313 ? -3.008 1.560 -13.787 1.00 91.88 313 VAL A N 1
ATOM 2464 C CA . VAL A 1 313 ? -4.320 0.939 -14.022 1.00 91.88 313 VAL A CA 1
ATOM 2465 C C . VAL A 1 313 ? -4.195 -0.342 -14.822 1.00 91.88 313 VAL A C 1
ATOM 2467 O O . VAL A 1 313 ? -4.774 -1.358 -14.436 1.00 91.88 313 VAL A O 1
ATOM 2470 N N . LYS A 1 314 ? -3.400 -0.337 -15.893 1.00 89.44 314 LYS A N 1
ATOM 2471 C CA . LYS A 1 314 ? -3.126 -1.547 -16.668 1.00 89.44 314 LYS A CA 1
ATOM 2472 C C . LYS A 1 314 ? -2.431 -2.595 -15.788 1.00 89.44 314 LYS A C 1
ATOM 2474 O O . LYS A 1 314 ? -2.886 -3.735 -15.764 1.00 89.44 314 LYS A O 1
ATOM 2479 N N . PHE A 1 315 ? -1.391 -2.237 -15.030 1.00 88.31 315 PHE A N 1
ATOM 2480 C CA . PHE A 1 315 ? -0.680 -3.167 -14.142 1.00 88.31 315 PHE A CA 1
ATOM 2481 C C . PHE A 1 315 ? -1.618 -3.865 -13.151 1.00 88.31 315 PHE A C 1
ATOM 2483 O O . PHE A 1 315 ? -1.670 -5.099 -13.100 1.00 88.31 315 PHE A O 1
ATOM 2490 N N . PHE A 1 316 ? -2.392 -3.103 -12.383 1.00 93.94 316 PHE A N 1
ATOM 2491 C CA . PHE A 1 316 ? -3.278 -3.667 -11.370 1.00 93.94 316 PHE A CA 1
ATOM 2492 C C . PHE A 1 316 ? -4.468 -4.412 -11.992 1.00 93.94 316 PHE A C 1
ATOM 2494 O O . PHE A 1 316 ? -4.823 -5.484 -11.503 1.00 93.94 316 PHE A O 1
ATOM 2501 N N . ALA A 1 317 ? -5.048 -3.922 -13.096 1.00 94.25 317 ALA A N 1
ATOM 2502 C CA . ALA A 1 317 ? -6.134 -4.620 -13.791 1.00 94.25 317 ALA A CA 1
ATOM 2503 C C . ALA A 1 317 ? -5.702 -6.012 -14.261 1.00 94.25 317 ALA A C 1
ATOM 2505 O O . ALA A 1 317 ? -6.452 -6.981 -14.150 1.00 94.25 317 ALA A O 1
ATOM 2506 N N . LEU A 1 318 ? -4.469 -6.138 -14.741 1.00 91.00 318 LEU A N 1
ATOM 2507 C CA . LEU A 1 318 ? -3.946 -7.421 -15.184 1.00 91.00 318 LEU A CA 1
ATOM 2508 C C . LEU A 1 318 ? -3.686 -8.359 -14.029 1.00 91.00 318 LEU A C 1
ATOM 2510 O O . LEU A 1 318 ? -4.070 -9.521 -14.118 1.00 91.00 318 LEU A O 1
ATOM 2514 N N . ASN A 1 319 ? -3.098 -7.870 -12.938 1.00 92.94 319 ASN A N 1
ATOM 2515 C CA . ASN A 1 319 ? -2.960 -8.681 -11.734 1.00 92.94 319 ASN A CA 1
ATOM 2516 C C . ASN A 1 319 ? -4.330 -9.165 -11.233 1.00 92.94 319 ASN A C 1
ATOM 2518 O O . ASN A 1 319 ? -4.450 -10.332 -10.866 1.00 92.94 319 ASN A O 1
ATOM 2522 N N . ALA A 1 320 ? -5.376 -8.334 -11.312 1.00 94.88 320 ALA A N 1
ATOM 2523 C CA . ALA A 1 320 ? -6.742 -8.748 -10.997 1.00 94.88 320 ALA A CA 1
ATOM 2524 C C . ALA A 1 320 ? -7.210 -9.895 -11.901 1.00 94.88 320 ALA A C 1
ATOM 2526 O O . ALA A 1 320 ? -7.640 -10.934 -11.401 1.00 94.88 320 ALA A O 1
ATOM 2527 N N . VAL A 1 321 ? -7.078 -9.737 -13.223 1.00 95.50 321 VAL A N 1
ATOM 2528 C CA . VAL A 1 321 ? -7.402 -10.792 -14.197 1.00 95.50 321 VAL A CA 1
ATOM 2529 C C . VAL A 1 321 ? -6.612 -12.061 -13.889 1.00 95.50 321 VAL A C 1
ATOM 2531 O O . VAL A 1 321 ? -7.182 -13.146 -13.892 1.00 95.50 321 VAL A O 1
ATOM 2534 N N . GLY A 1 322 ? -5.334 -11.942 -13.544 1.00 93.38 322 GLY A N 1
ATOM 2535 C CA . GLY A 1 322 ? -4.485 -13.081 -13.228 1.00 93.38 322 GLY A CA 1
ATOM 2536 C C . GLY A 1 322 ? -4.888 -13.846 -11.997 1.00 93.38 322 GLY A C 1
ATOM 2537 O O . GLY A 1 322 ? -4.970 -15.068 -12.039 1.00 93.38 322 GLY A O 1
ATOM 2538 N N . VAL A 1 323 ? -5.190 -13.129 -10.920 1.00 93.50 323 VAL A N 1
ATOM 2539 C CA . VAL A 1 323 ? -5.701 -13.738 -9.695 1.00 93.50 323 VAL A CA 1
ATOM 2540 C C . VAL A 1 323 ? -7.028 -14.445 -9.973 1.00 93.50 323 VAL A C 1
ATOM 2542 O O . VAL A 1 323 ? -7.230 -15.563 -9.503 1.00 93.50 323 VAL A O 1
ATOM 2545 N N . LEU A 1 324 ? -7.924 -13.833 -10.754 1.00 94.00 324 LEU A N 1
ATOM 2546 C CA . LEU A 1 324 ? -9.216 -14.430 -11.097 1.00 94.00 324 LEU A CA 1
ATOM 2547 C C . LEU A 1 324 ? -9.074 -15.667 -11.991 1.00 94.00 324 LEU A C 1
ATOM 2549 O O . LEU A 1 324 ? -9.743 -16.667 -11.731 1.00 94.00 324 LEU A O 1
ATOM 2553 N N . LEU A 1 325 ? -8.197 -15.625 -12.998 1.00 95.19 325 LEU A N 1
ATOM 2554 C CA . LEU A 1 325 ? -7.901 -16.767 -13.864 1.00 95.19 325 LEU A CA 1
ATOM 2555 C C . LEU A 1 325 ? -7.282 -17.916 -13.068 1.00 95.19 325 LEU A C 1
ATOM 2557 O O . LEU A 1 325 ? -7.763 -19.040 -13.168 1.00 95.19 325 LEU A O 1
ATOM 2561 N N . GLU A 1 326 ? -6.282 -17.639 -12.229 1.00 94.06 326 GLU A N 1
ATOM 2562 C CA . GLU A 1 326 ? -5.660 -18.640 -11.354 1.00 94.06 326 GLU A CA 1
ATOM 2563 C C . GLU A 1 326 ? -6.705 -19.296 -10.439 1.00 94.06 326 GLU A C 1
ATOM 2565 O O . GLU A 1 326 ? -6.811 -20.522 -10.384 1.00 94.06 326 GLU A O 1
ATOM 2570 N N . CYS A 1 327 ? -7.539 -18.489 -9.774 1.00 90.19 327 CYS A N 1
ATOM 2571 C CA . CYS A 1 327 ? -8.608 -18.995 -8.913 1.00 90.19 327 CYS A CA 1
ATOM 2572 C C . CYS A 1 327 ? -9.637 -19.829 -9.692 1.00 90.19 327 CYS A C 1
ATOM 2574 O O . CYS A 1 327 ? -10.091 -20.859 -9.194 1.00 90.19 327 CYS A O 1
ATOM 2576 N N . GLY A 1 328 ? -10.012 -19.393 -10.898 1.00 91.06 328 GLY A N 1
ATOM 2577 C CA . GLY A 1 328 ? -10.959 -20.095 -11.763 1.00 91.06 328 GLY A CA 1
ATOM 2578 C C . GLY A 1 328 ? -10.421 -21.435 -12.260 1.00 91.06 328 GLY A C 1
ATOM 2579 O O . GLY A 1 328 ? -11.137 -22.433 -12.202 1.00 91.06 328 GLY A O 1
ATOM 2580 N N . LEU A 1 329 ? -9.151 -21.482 -12.677 1.00 93.06 329 LEU A N 1
ATOM 2581 C CA . LEU A 1 329 ? -8.475 -22.710 -13.098 1.00 93.06 329 LEU A CA 1
ATOM 2582 C C . LEU A 1 329 ? -8.394 -23.716 -11.949 1.00 93.06 329 LEU A C 1
ATOM 2584 O O . LEU A 1 329 ? -8.792 -24.867 -12.123 1.00 93.06 329 LEU A O 1
ATOM 2588 N N . LEU A 1 330 ? -7.954 -23.283 -10.762 1.00 89.31 330 LEU A N 1
ATOM 2589 C CA . LEU A 1 330 ? -7.886 -24.147 -9.579 1.00 89.31 330 LEU A CA 1
ATOM 2590 C C . LEU A 1 330 ? -9.268 -24.698 -9.198 1.00 89.31 330 LEU A C 1
ATOM 2592 O O . LEU A 1 330 ? -9.404 -25.896 -8.960 1.00 89.31 330 LEU A O 1
ATOM 2596 N N . ALA A 1 331 ? -10.306 -23.856 -9.209 1.00 86.81 331 ALA A N 1
ATOM 2597 C CA . ALA A 1 331 ? -11.675 -24.297 -8.944 1.00 86.81 331 ALA A CA 1
ATOM 2598 C C . ALA A 1 331 ? -12.184 -25.298 -10.000 1.00 86.81 331 ALA A C 1
ATOM 2600 O O . ALA A 1 331 ? -12.845 -26.278 -9.652 1.00 86.81 331 ALA A O 1
ATOM 2601 N N . GLY A 1 332 ? -11.852 -25.082 -11.276 1.00 89.88 332 GLY A N 1
ATOM 2602 C CA . GLY A 1 332 ? -12.181 -25.996 -12.370 1.00 89.88 332 GLY A CA 1
ATOM 2603 C C . GLY A 1 332 ? -11.504 -27.359 -12.217 1.00 89.88 332 GLY A C 1
ATOM 2604 O O . GLY A 1 332 ? -12.170 -28.388 -12.320 1.00 89.88 332 GLY A O 1
ATOM 2605 N N . PHE A 1 333 ? -10.208 -27.383 -11.889 1.00 89.31 333 PHE A N 1
ATOM 2606 C CA . PHE A 1 333 ? -9.482 -28.625 -11.604 1.00 89.31 333 PHE A CA 1
ATOM 2607 C C . PHE A 1 333 ? -10.076 -29.381 -10.410 1.00 89.31 333 PHE A C 1
ATOM 2609 O O . PHE A 1 333 ? -10.205 -30.605 -10.463 1.00 89.31 333 PHE A O 1
ATOM 2616 N N . GLU A 1 334 ? -10.484 -28.674 -9.352 1.00 84.06 334 GLU A N 1
ATOM 2617 C C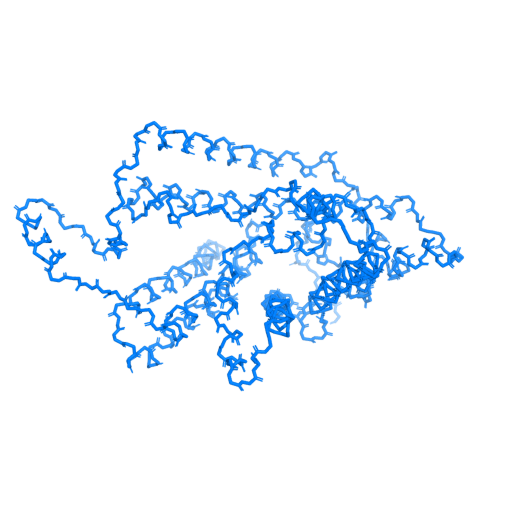A . GLU A 1 334 ? -11.156 -29.287 -8.202 1.00 84.06 334 GLU A CA 1
ATOM 2618 C C . GLU A 1 334 ? -12.523 -29.895 -8.564 1.00 84.06 334 GLU A C 1
ATOM 2620 O O . GLU A 1 334 ? -12.887 -30.940 -8.025 1.00 84.06 334 GLU A O 1
ATOM 2625 N N . GLU A 1 335 ? -13.297 -29.268 -9.455 1.00 86.44 335 GLU A N 1
ATOM 2626 C CA . GLU A 1 335 ? -14.576 -29.810 -9.942 1.00 86.44 335 GLU A CA 1
ATOM 2627 C C . GLU A 1 335 ? -14.369 -31.053 -10.818 1.00 86.44 335 GLU A C 1
ATOM 2629 O O . GLU A 1 335 ? -14.987 -32.091 -10.586 1.00 86.44 335 GLU A O 1
ATOM 2634 N N . ILE A 1 336 ? -13.432 -30.994 -11.767 1.00 89.12 336 ILE A N 1
ATOM 2635 C CA . ILE A 1 336 ? -13.066 -32.137 -12.614 1.00 89.12 336 ILE A CA 1
ATOM 2636 C C . ILE A 1 336 ? -12.604 -33.309 -11.736 1.00 89.12 336 ILE A C 1
ATOM 2638 O O . ILE A 1 336 ? -13.109 -34.425 -11.861 1.00 89.12 336 ILE A O 1
ATOM 2642 N N . GLY A 1 337 ? -11.706 -33.058 -10.780 1.00 86.12 337 GLY A N 1
ATOM 2643 C CA . GLY A 1 337 ? -11.231 -34.082 -9.849 1.00 86.12 337 GLY A CA 1
ATOM 2644 C C . GLY A 1 337 ? -12.353 -34.710 -9.014 1.00 86.12 337 GLY A C 1
ATOM 2645 O O . GLY A 1 337 ? -12.317 -35.914 -8.750 1.00 86.12 337 GLY A O 1
ATOM 2646 N N . ARG A 1 338 ? -13.381 -33.932 -8.643 1.00 81.56 338 ARG A N 1
ATOM 2647 C CA . ARG A 1 338 ? -14.577 -34.448 -7.954 1.00 81.56 338 ARG A CA 1
ATOM 2648 C C . ARG A 1 338 ? -15.387 -35.406 -8.825 1.00 81.56 338 ARG A C 1
ATOM 2650 O O . ARG A 1 338 ? -15.857 -36.412 -8.298 1.00 81.56 338 ARG A O 1
ATOM 2657 N N . HIS A 1 339 ? -15.518 -35.126 -10.120 1.00 84.69 339 HIS A N 1
ATOM 2658 C CA . HIS A 1 339 ? -16.237 -35.993 -11.055 1.00 84.69 339 HIS A CA 1
ATOM 2659 C C . HIS A 1 339 ? -15.505 -37.309 -11.347 1.00 84.69 339 HIS A C 1
ATOM 2661 O O . HIS A 1 339 ? -16.154 -38.348 -11.444 1.00 84.69 339 HIS A O 1
ATOM 2667 N N . PHE A 1 340 ? -14.173 -37.289 -11.449 1.00 84.75 340 PHE A N 1
ATOM 2668 C CA . PHE A 1 340 ? -13.392 -38.474 -11.830 1.00 84.75 340 PHE A CA 1
ATOM 2669 C C . PHE A 1 340 ? -12.926 -39.348 -10.652 1.00 84.75 340 PHE A C 1
ATOM 2671 O O . PHE A 1 340 ? -12.592 -40.510 -10.868 1.00 84.75 340 PHE A O 1
ATOM 2678 N N . LEU A 1 341 ? -12.925 -38.846 -9.407 1.00 76.69 341 LEU A N 1
ATOM 2679 C CA . LEU A 1 341 ? -12.525 -39.613 -8.211 1.00 76.69 341 LEU A CA 1
ATOM 2680 C C . LEU A 1 341 ? -13.604 -39.638 -7.099 1.00 76.69 341 LEU A C 1
ATOM 2682 O O . LEU A 1 341 ? -13.333 -39.238 -5.954 1.00 76.69 341 LEU A O 1
ATOM 2686 N N . PRO A 1 342 ? -14.830 -40.124 -7.378 1.00 59.16 342 PRO A N 1
ATOM 2687 C CA . PRO A 1 342 ? -15.881 -40.239 -6.371 1.00 59.16 342 PRO A CA 1
ATOM 2688 C C . PRO A 1 342 ? -15.514 -41.316 -5.331 1.00 59.16 342 PRO A C 1
ATOM 2690 O O . PRO A 1 342 ? -15.297 -42.474 -5.663 1.00 59.16 342 PRO A O 1
ATOM 2693 N N . GLY A 1 343 ? -15.418 -40.941 -4.048 1.00 59.06 343 GLY A N 1
ATOM 2694 C CA . GLY A 1 343 ? -15.164 -41.883 -2.932 1.00 59.06 343 GLY A CA 1
ATOM 2695 C C . GLY A 1 343 ? -13.933 -41.574 -2.070 1.00 59.06 343 GLY A C 1
ATOM 2696 O O . GLY A 1 343 ? -13.748 -42.150 -1.001 1.00 59.06 343 GLY A O 1
ATOM 2697 N N . SER A 1 344 ? -13.137 -40.585 -2.477 1.00 52.06 344 SER A N 1
ATOM 2698 C CA . SER A 1 344 ? -11.930 -40.030 -1.842 1.00 52.06 344 SER A CA 1
ATOM 2699 C C . SER A 1 344 ? -11.962 -39.548 -0.389 1.00 52.06 344 SER A C 1
ATOM 2701 O O . SER A 1 344 ? -11.079 -38.798 0.014 1.00 52.06 344 SER A O 1
ATOM 2703 N N . SER A 1 345 ? -12.978 -39.881 0.402 1.00 56.03 345 SER A N 1
ATOM 2704 C CA . SER A 1 345 ? -13.432 -39.076 1.534 1.00 56.03 345 SER A CA 1
ATOM 2705 C C . SER A 1 345 ? -12.349 -38.657 2.546 1.00 56.03 345 SER A C 1
ATOM 2707 O O . SER A 1 345 ? -12.314 -37.512 3.009 1.00 56.03 345 SER A O 1
ATOM 2709 N N . ARG A 1 346 ? -11.443 -39.592 2.839 1.00 49.28 346 ARG A N 1
ATOM 2710 C CA . ARG A 1 346 ? -10.409 -39.501 3.876 1.00 49.28 346 ARG A CA 1
ATOM 2711 C C . ARG A 1 346 ? -9.060 -38.969 3.373 1.00 49.28 346 ARG A C 1
ATOM 2713 O O . ARG A 1 346 ? -8.291 -38.455 4.174 1.00 49.28 346 ARG A O 1
ATOM 2720 N N . ARG A 1 347 ? -8.792 -39.006 2.058 1.00 49.44 347 ARG A N 1
ATOM 2721 C CA . ARG A 1 347 ? -7.607 -38.369 1.435 1.00 49.44 347 ARG A CA 1
ATOM 2722 C C . ARG A 1 347 ? -7.835 -36.885 1.104 1.00 49.44 347 ARG A C 1
ATOM 2724 O O . ARG A 1 347 ? -6.889 -36.181 0.765 1.00 49.44 347 ARG A O 1
ATOM 2731 N N . ARG A 1 348 ? -9.066 -36.380 1.279 1.00 49.53 348 ARG A N 1
ATOM 2732 C CA . ARG A 1 348 ? -9.474 -34.983 1.019 1.00 49.53 348 ARG A CA 1
ATOM 2733 C C . ARG A 1 348 ? -8.734 -33.936 1.857 1.00 49.53 348 ARG A C 1
ATOM 2735 O O . ARG A 1 348 ? -8.518 -32.839 1.360 1.00 49.53 348 ARG A O 1
ATOM 2742 N N . GLY A 1 349 ? -8.320 -34.254 3.088 1.00 46.75 349 GLY A N 1
ATOM 2743 C CA . GLY A 1 349 ? -7.497 -33.348 3.906 1.00 46.75 349 GLY A CA 1
ATOM 2744 C C . GLY A 1 349 ? -6.080 -33.175 3.347 1.00 46.75 349 GLY A C 1
ATOM 2745 O O . GLY A 1 349 ? -5.567 -32.062 3.306 1.00 46.75 349 GLY A O 1
ATOM 2746 N N . ALA A 1 350 ? -5.497 -34.262 2.831 1.00 42.41 350 ALA A N 1
ATOM 2747 C CA . ALA A 1 350 ? -4.178 -34.263 2.207 1.00 42.41 350 ALA A CA 1
ATOM 2748 C C . ALA A 1 350 ? -4.199 -33.625 0.809 1.00 42.41 350 ALA A C 1
ATOM 2750 O O . ALA A 1 350 ? -3.312 -32.843 0.501 1.00 42.41 350 ALA A O 1
ATOM 2751 N N . ALA A 1 351 ? -5.245 -33.852 0.003 1.00 41.72 351 ALA A N 1
ATOM 2752 C CA . ALA A 1 351 ? -5.400 -33.215 -1.310 1.00 41.72 351 ALA A CA 1
ATOM 2753 C C . ALA A 1 351 ? -5.628 -31.693 -1.214 1.00 41.72 351 ALA A C 1
ATOM 2755 O O . ALA A 1 351 ? -5.081 -30.945 -2.013 1.00 41.72 351 ALA A O 1
ATOM 2756 N N . ARG A 1 352 ? -6.340 -31.202 -0.188 1.00 43.78 352 ARG A N 1
ATOM 2757 C CA . ARG A 1 352 ? -6.468 -29.753 0.083 1.00 43.78 352 ARG A CA 1
ATOM 2758 C C . ARG A 1 352 ? -5.126 -29.096 0.451 1.00 43.78 352 ARG A C 1
ATOM 2760 O O . ARG A 1 352 ? -4.952 -27.901 0.232 1.00 43.78 352 ARG A O 1
ATOM 2767 N N . LEU A 1 353 ? -4.199 -29.883 1.006 1.00 41.97 353 LEU A N 1
ATOM 2768 C CA . LEU A 1 353 ? -2.813 -29.511 1.320 1.00 41.97 353 LEU A CA 1
ATOM 2769 C C . LEU A 1 353 ? -1.855 -29.716 0.127 1.00 41.97 353 LEU A C 1
ATOM 2771 O O . LEU A 1 353 ? -0.891 -28.972 -0.001 1.00 41.97 353 LEU A O 1
ATOM 2775 N N . GLN A 1 354 ? -2.134 -30.664 -0.774 1.00 38.25 354 GLN A N 1
ATOM 2776 C CA . GLN A 1 354 ? -1.323 -30.959 -1.967 1.00 38.25 354 GLN A CA 1
ATOM 2777 C C . GLN A 1 354 ? -1.700 -30.131 -3.202 1.00 38.25 354 GLN A C 1
ATOM 2779 O O . GLN A 1 354 ? -0.825 -29.821 -3.999 1.00 38.25 354 GLN A O 1
ATOM 2784 N N . VAL A 1 355 ? -2.955 -29.696 -3.356 1.00 41.03 355 VAL A N 1
ATOM 2785 C CA . VAL A 1 355 ? -3.349 -28.720 -4.395 1.00 41.03 355 VAL A CA 1
ATOM 2786 C C . VAL A 1 355 ? -2.791 -27.325 -4.069 1.00 41.03 355 VAL A C 1
ATOM 2788 O O . VAL A 1 355 ? -2.567 -26.520 -4.964 1.00 41.03 355 VAL A O 1
ATOM 2791 N N . GLN A 1 356 ? -2.412 -27.073 -2.807 1.00 42.16 356 GLN A N 1
ATOM 2792 C CA . GLN A 1 356 ? -1.525 -25.957 -2.450 1.00 42.16 356 GLN A CA 1
ATOM 2793 C C . GLN A 1 356 ? -0.062 -26.153 -2.907 1.00 42.16 356 GLN A C 1
ATOM 2795 O O . GLN A 1 356 ? 0.715 -25.217 -2.781 1.00 42.16 356 GLN A O 1
ATOM 2800 N N . GLN A 1 357 ? 0.333 -27.319 -3.431 1.00 36.56 357 GLN A N 1
ATOM 2801 C CA . GLN A 1 357 ? 1.693 -27.618 -3.913 1.00 36.56 357 GLN A CA 1
ATOM 2802 C C . GLN A 1 357 ? 1.776 -27.883 -5.436 1.00 36.56 357 GLN A C 1
ATOM 2804 O O . GLN A 1 357 ? 2.821 -28.304 -5.928 1.00 36.56 357 GLN A O 1
ATOM 2809 N N . GLY A 1 358 ? 0.715 -27.621 -6.207 1.00 29.00 358 GLY A N 1
ATOM 2810 C CA . GLY A 1 358 ? 0.691 -27.830 -7.661 1.00 29.00 358 GLY A CA 1
ATOM 2811 C C . GLY A 1 358 ? 1.084 -26.584 -8.459 1.00 29.00 358 GLY A C 1
ATOM 2812 O O . GLY A 1 358 ? 0.451 -25.543 -8.335 1.00 29.00 358 GLY A O 1
ATOM 2813 N N . TRP A 1 359 ? 2.134 -26.716 -9.264 1.00 34.12 359 TRP A N 1
ATOM 2814 C CA . TRP A 1 359 ? 2.823 -25.686 -10.045 1.00 34.12 359 TRP A CA 1
ATOM 2815 C C . TRP A 1 359 ? 2.049 -25.075 -11.230 1.00 34.12 359 TRP A C 1
ATOM 2817 O O . TRP A 1 359 ? 1.169 -25.701 -11.808 1.00 34.12 359 TRP A O 1
ATOM 2827 N N . GLN A 1 360 ? 2.537 -23.882 -11.619 1.00 39.62 360 GLN A N 1
ATOM 2828 C CA . GLN A 1 360 ? 2.522 -23.233 -12.944 1.00 39.62 360 GLN A CA 1
ATOM 2829 C C . GLN A 1 360 ? 1.182 -23.117 -13.676 1.00 39.62 360 GLN A C 1
ATOM 2831 O O . GLN A 1 360 ? 0.837 -24.013 -14.425 1.00 39.62 360 GLN A O 1
ATOM 2836 N N . VAL A 1 361 ? 0.562 -21.929 -13.612 1.00 36.72 361 VAL A N 1
ATOM 2837 C CA . VAL A 1 361 ? 0.249 -21.080 -14.787 1.00 36.72 361 VAL A CA 1
ATOM 2838 C C . VAL A 1 361 ? 0.038 -19.641 -14.292 1.00 36.72 361 VAL A C 1
ATOM 2840 O O . VAL A 1 361 ? -0.898 -19.364 -13.554 1.00 36.72 361 VAL A O 1
ATOM 2843 N N . GLY A 1 362 ? 0.902 -18.715 -14.712 1.00 33.69 362 GLY A N 1
ATOM 2844 C CA . GLY A 1 362 ? 0.793 -17.281 -14.403 1.00 33.69 362 GLY A CA 1
ATOM 2845 C C . GLY A 1 362 ? 1.386 -16.404 -15.506 1.00 33.69 362 GLY A C 1
ATOM 2846 O O . GLY A 1 362 ? 2.017 -15.390 -15.225 1.00 33.69 362 GLY A O 1
ATOM 2847 N N . SER A 1 363 ? 1.274 -1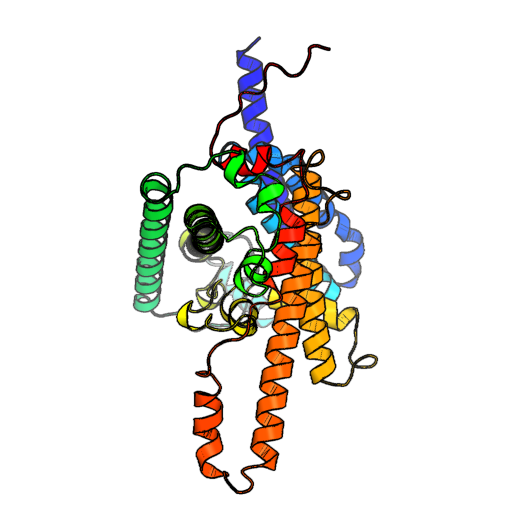6.834 -16.764 1.00 31.45 363 SER A N 1
ATOM 2848 C CA . SER A 1 363 ? 2.020 -16.247 -17.880 1.00 31.45 363 SER A CA 1
ATOM 2849 C C . SER A 1 363 ? 1.294 -15.071 -18.548 1.00 31.45 363 SER A C 1
ATOM 2851 O O . SER A 1 363 ? 1.916 -14.063 -18.877 1.00 31.45 363 SER A O 1
ATOM 2853 N N . ASP A 1 364 ? -0.030 -15.115 -18.668 1.00 35.72 364 ASP A N 1
ATOM 2854 C CA . ASP A 1 364 ? -0.741 -14.201 -19.585 1.00 35.72 364 ASP A CA 1
ATOM 2855 C C . ASP A 1 364 ? -0.963 -12.792 -19.007 1.00 35.72 364 ASP A C 1
ATOM 2857 O O . ASP A 1 364 ? -1.232 -11.820 -19.714 1.00 35.72 364 ASP A O 1
ATOM 2861 N N . VAL A 1 365 ? -0.752 -12.664 -17.704 1.00 38.62 365 VAL A N 1
ATOM 2862 C CA . VAL A 1 365 ? -1.007 -11.470 -16.890 1.00 38.62 365 VAL A CA 1
ATOM 2863 C C . VAL A 1 365 ? 0.176 -10.512 -16.915 1.00 38.62 365 VAL A C 1
ATOM 2865 O O . VAL A 1 365 ? 0.017 -9.294 -16.963 1.00 38.62 365 VAL A O 1
ATOM 2868 N N . TYR A 1 366 ? 1.380 -11.073 -16.983 1.00 34.84 366 TYR A N 1
ATOM 2869 C CA . TYR A 1 366 ? 2.625 -10.321 -17.057 1.00 34.84 366 TYR A CA 1
ATOM 2870 C C . TYR A 1 366 ? 2.843 -9.694 -18.447 1.00 34.84 366 TYR A C 1
ATOM 2872 O O . TYR A 1 366 ? 3.483 -8.653 -18.583 1.00 34.84 366 TYR A O 1
ATOM 2880 N N . GLY A 1 367 ? 2.251 -10.276 -19.497 1.00 31.81 367 GLY A N 1
ATOM 2881 C CA . GLY A 1 367 ? 2.388 -9.767 -20.862 1.00 31.81 367 GLY A CA 1
ATOM 2882 C C . GLY A 1 367 ? 1.749 -8.392 -21.066 1.00 31.81 367 GLY A C 1
ATOM 2883 O O . GLY A 1 367 ? 2.302 -7.538 -21.749 1.00 31.81 367 GLY A O 1
ATOM 2884 N N . ALA A 1 368 ? 0.608 -8.110 -20.449 1.00 38.25 368 ALA A N 1
ATOM 2885 C CA . ALA A 1 368 ? -0.016 -6.802 -20.621 1.00 38.25 368 ALA A CA 1
ATOM 2886 C C . ALA A 1 368 ? 0.579 -5.719 -19.687 1.00 38.25 368 ALA A C 1
ATOM 2888 O O . ALA A 1 368 ? 0.489 -4.537 -20.016 1.00 38.25 368 ALA A O 1
ATOM 2889 N N . PHE A 1 369 ? 1.292 -6.108 -18.617 1.00 34.38 369 PHE A N 1
ATOM 2890 C CA . PHE A 1 369 ? 2.093 -5.197 -17.789 1.00 34.38 369 PHE A CA 1
ATOM 2891 C C . PHE A 1 369 ? 3.211 -4.564 -18.625 1.00 34.38 369 PHE A C 1
ATOM 2893 O O . PHE A 1 369 ? 3.465 -3.368 -18.522 1.00 34.38 369 PHE A O 1
ATOM 2900 N N . GLN A 1 370 ? 3.787 -5.338 -19.547 1.00 34.44 370 GLN A N 1
ATOM 2901 C CA . GLN A 1 370 ? 4.810 -4.882 -20.490 1.00 34.44 370 GLN A CA 1
ATOM 2902 C C . GLN A 1 370 ? 4.274 -4.113 -21.708 1.00 34.44 370 GLN A C 1
ATOM 2904 O O . GLN A 1 370 ? 5.056 -3.549 -22.454 1.00 34.44 370 GLN A O 1
ATOM 2909 N N . ARG A 1 371 ? 2.961 -4.046 -21.940 1.00 36.28 371 ARG A N 1
ATOM 2910 C CA . ARG A 1 371 ? 2.410 -3.120 -22.955 1.00 36.28 371 ARG A CA 1
ATOM 2911 C C . ARG A 1 371 ? 2.156 -1.737 -22.365 1.00 36.28 371 ARG A C 1
ATOM 2913 O O . ARG A 1 371 ? 2.338 -0.725 -23.021 1.00 36.28 371 ARG A O 1
ATOM 2920 N N . ALA A 1 372 ? 1.777 -1.706 -21.092 1.00 35.78 372 ALA A N 1
ATOM 2921 C CA . ALA A 1 372 ? 1.515 -0.489 -20.341 1.00 35.78 372 ALA A CA 1
ATOM 2922 C C . ALA A 1 372 ? 2.758 0.374 -20.111 1.00 35.78 372 ALA A C 1
ATOM 2924 O O . ALA A 1 372 ? 2.677 1.587 -20.213 1.00 35.78 372 ALA A O 1
ATOM 2925 N N . SER A 1 373 ? 3.886 -0.268 -19.806 1.00 31.05 373 SER A N 1
ATOM 2926 C CA . SER A 1 373 ? 5.112 0.400 -19.358 1.00 31.05 373 SER A CA 1
ATOM 2927 C C . SER A 1 373 ? 6.092 0.764 -20.483 1.00 31.05 373 SER A C 1
ATOM 2929 O O . SER A 1 373 ? 7.029 1.512 -20.229 1.00 31.05 373 SER A O 1
ATOM 2931 N N . TRP A 1 374 ? 5.901 0.266 -21.715 1.00 37.25 374 TRP A N 1
ATOM 2932 C CA . TRP A 1 374 ? 6.925 0.351 -22.776 1.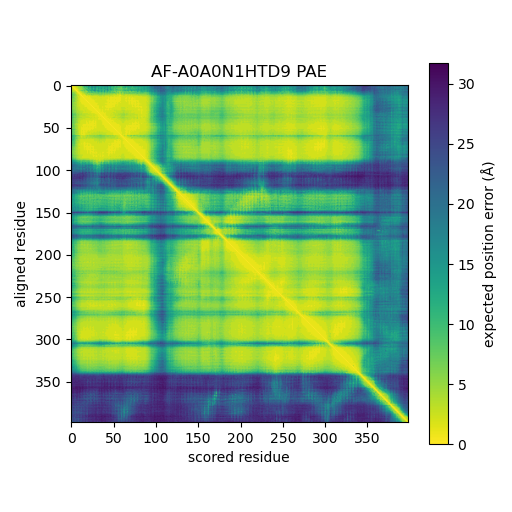00 37.25 374 TRP A CA 1
ATOM 2933 C C . TRP A 1 374 ? 6.472 1.072 -24.057 1.00 37.25 374 TRP A C 1
ATOM 2935 O O . TRP A 1 374 ? 7.320 1.392 -24.885 1.00 37.25 374 TRP A O 1
ATOM 2945 N N . ASP A 1 375 ? 5.187 1.421 -24.204 1.00 33.09 375 ASP A N 1
ATOM 2946 C CA . ASP A 1 375 ? 4.687 2.288 -25.294 1.00 33.09 375 ASP A CA 1
ATOM 2947 C C . ASP A 1 375 ? 4.940 3.794 -25.018 1.00 33.09 375 ASP A C 1
ATOM 2949 O O . ASP A 1 375 ? 4.207 4.662 -25.492 1.00 33.09 375 ASP A O 1
ATOM 2953 N N . MET A 1 376 ? 5.988 4.133 -24.252 1.00 37.28 376 MET A N 1
ATOM 2954 C CA . MET A 1 376 ? 6.326 5.507 -23.855 1.00 37.28 376 MET A CA 1
ATOM 2955 C C . MET A 1 376 ? 7.654 5.993 -24.461 1.00 37.28 376 MET A C 1
ATOM 2957 O O . MET A 1 376 ? 8.710 5.797 -23.861 1.00 37.28 376 MET A O 1
ATOM 2961 N N . PRO A 1 377 ? 7.634 6.727 -25.590 1.00 34.09 377 PRO A N 1
ATOM 2962 C CA . PRO A 1 377 ? 8.830 7.377 -26.132 1.00 34.09 377 PRO A CA 1
ATOM 2963 C C . PRO A 1 377 ? 9.331 8.567 -25.291 1.00 34.09 377 PRO A C 1
ATOM 2965 O O . PRO A 1 377 ? 10.452 9.015 -25.493 1.00 34.09 377 PRO A O 1
ATOM 2968 N N . GLY A 1 378 ? 8.520 9.101 -24.365 1.00 29.92 378 GLY A N 1
ATOM 2969 C CA . GLY A 1 378 ? 8.812 10.366 -23.672 1.00 29.92 378 GLY A CA 1
ATOM 2970 C C . GLY A 1 378 ? 9.288 10.266 -22.220 1.00 29.92 378 GLY A C 1
ATOM 2971 O O . GLY A 1 378 ? 9.854 11.229 -21.718 1.00 29.92 378 GLY A O 1
ATOM 2972 N N . CYS A 1 379 ? 9.078 9.136 -21.532 1.00 34.16 379 CYS A N 1
ATOM 2973 C CA . CYS A 1 379 ? 9.163 9.094 -20.056 1.00 34.16 379 CYS A CA 1
ATOM 2974 C C . CYS A 1 379 ? 10.059 8.010 -19.470 1.00 34.16 379 CYS A C 1
ATOM 2976 O O . CYS A 1 379 ? 10.206 7.898 -18.254 1.00 34.16 379 CYS A O 1
ATOM 2978 N N . LEU A 1 380 ? 10.781 7.301 -20.333 1.00 34.06 380 LEU A N 1
ATOM 2979 C CA . LEU A 1 380 ? 11.883 6.427 -19.933 1.00 34.06 380 LEU A CA 1
ATOM 2980 C C . LEU A 1 380 ? 13.058 7.183 -19.304 1.00 34.06 380 LEU A C 1
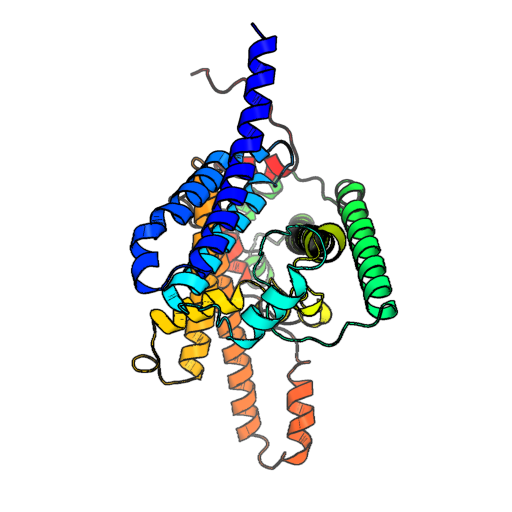ATOM 2982 O O . LEU A 1 380 ? 13.920 6.568 -18.677 1.00 34.06 380 LEU A O 1
ATOM 2986 N N . HIS A 1 381 ? 13.054 8.518 -19.375 1.00 32.41 381 HIS A N 1
ATOM 2987 C CA . HIS A 1 381 ? 13.941 9.329 -18.555 1.00 32.41 381 HIS A CA 1
ATOM 2988 C C . HIS A 1 381 ? 13.667 9.137 -17.053 1.00 32.41 381 HIS A C 1
ATOM 2990 O O . HIS A 1 381 ? 14.634 9.011 -16.313 1.00 32.41 381 HIS A O 1
ATOM 2996 N N . SER A 1 382 ? 12.425 8.958 -16.582 1.00 32.81 382 SER A N 1
ATOM 2997 C CA . SER A 1 382 ? 12.151 8.863 -15.132 1.00 32.81 382 SER A CA 1
ATOM 2998 C C . SER A 1 382 ? 12.480 7.506 -14.494 1.00 32.81 382 SER A C 1
ATOM 3000 O O . SER A 1 382 ? 12.932 7.475 -13.353 1.00 32.81 382 SER A O 1
ATOM 3002 N N . CYS A 1 383 ? 12.395 6.384 -15.221 1.00 30.19 383 CYS A N 1
ATOM 3003 C CA . CYS A 1 383 ? 12.983 5.129 -14.721 1.00 30.19 383 CYS A CA 1
ATOM 3004 C C . CYS A 1 383 ? 14.523 5.170 -14.731 1.00 30.19 383 CYS A C 1
ATOM 3006 O O . CYS A 1 383 ? 15.153 4.514 -13.904 1.00 30.19 383 CYS A O 1
ATOM 3008 N N . SER A 1 384 ? 15.142 5.982 -15.600 1.00 29.28 384 SER A N 1
ATOM 3009 C CA . SER A 1 384 ? 16.588 6.256 -15.544 1.00 29.28 384 SER A CA 1
ATOM 3010 C C . SER A 1 384 ? 16.977 7.259 -14.439 1.00 29.28 384 SER A C 1
ATOM 3012 O O . SER A 1 384 ? 18.102 7.215 -13.935 1.00 29.28 384 SER A O 1
ATOM 3014 N N . VAL A 1 385 ? 16.039 8.102 -13.984 1.00 34.19 385 VAL A N 1
ATOM 3015 C CA . VAL A 1 385 ? 16.228 9.069 -12.882 1.00 34.19 385 VAL A CA 1
ATOM 3016 C C . VAL A 1 385 ? 16.331 8.378 -11.518 1.00 34.19 385 VAL A C 1
ATOM 3018 O O . VAL A 1 385 ? 16.966 8.921 -10.618 1.00 34.19 385 VAL A O 1
ATOM 3021 N N . TYR A 1 386 ? 15.871 7.129 -11.385 1.00 33.53 386 TYR A N 1
ATOM 3022 C CA . TYR A 1 386 ? 16.187 6.310 -10.206 1.00 33.53 386 TYR A CA 1
ATOM 3023 C C . TYR A 1 386 ? 17.692 6.005 -10.052 1.00 33.53 386 TYR A C 1
ATOM 3025 O O . TYR A 1 386 ? 18.115 5.618 -8.967 1.00 33.53 386 TYR A O 1
ATOM 3033 N N . PHE A 1 387 ? 18.518 6.217 -11.091 1.00 33.88 387 PHE A N 1
ATOM 3034 C CA . PHE A 1 387 ? 19.963 5.950 -11.042 1.00 33.88 387 PHE A CA 1
ATOM 3035 C C . PHE A 1 387 ? 20.878 7.062 -11.572 1.00 33.88 387 PHE A C 1
ATOM 3037 O O . PHE A 1 387 ? 22.098 6.954 -11.422 1.00 33.88 387 PHE A O 1
ATOM 3044 N N . ARG A 1 388 ? 20.361 8.159 -12.137 1.00 27.59 388 ARG A N 1
ATOM 3045 C CA . ARG A 1 388 ? 21.195 9.320 -12.481 1.00 27.59 388 ARG A CA 1
ATOM 3046 C C . ARG A 1 388 ? 20.529 10.632 -12.104 1.00 27.59 388 ARG A C 1
ATOM 3048 O O . ARG A 1 388 ? 19.503 11.011 -12.653 1.00 27.59 388 ARG A O 1
ATOM 3055 N N . ARG A 1 389 ? 21.216 11.364 -11.222 1.00 27.88 389 ARG A N 1
ATOM 3056 C CA . ARG A 1 389 ? 21.212 12.830 -11.173 1.00 27.88 389 ARG A CA 1
ATOM 3057 C C . ARG A 1 389 ? 21.032 13.407 -12.582 1.00 27.88 389 ARG A C 1
ATOM 3059 O O . ARG A 1 389 ? 21.939 13.277 -13.401 1.00 27.88 389 ARG A O 1
ATOM 3066 N N . CYS A 1 390 ? 19.947 14.137 -12.800 1.00 28.06 390 CYS A N 1
ATOM 3067 C CA . CYS A 1 390 ? 19.913 15.214 -13.778 1.00 28.06 390 CYS A CA 1
ATOM 3068 C C . CYS A 1 390 ? 19.741 16.523 -13.013 1.00 28.06 390 CYS A C 1
ATOM 3070 O O . CYS A 1 390 ? 18.663 16.879 -12.550 1.00 28.06 390 CYS A O 1
ATOM 3072 N N . THR A 1 391 ? 20.855 17.233 -12.867 1.00 31.95 391 THR A N 1
ATOM 3073 C CA . THR A 1 391 ? 20.881 18.676 -12.661 1.00 31.95 391 THR A CA 1
ATOM 3074 C C . THR A 1 391 ? 20.099 19.338 -13.797 1.00 31.95 391 THR A C 1
ATOM 3076 O O . THR A 1 391 ? 20.618 19.491 -14.899 1.00 31.95 391 THR A O 1
ATOM 3079 N N . PHE A 1 392 ? 18.844 19.705 -13.541 1.00 30.66 392 PHE A N 1
ATOM 3080 C CA . PHE A 1 392 ? 18.022 20.500 -14.452 1.00 30.66 392 PHE A CA 1
ATOM 3081 C C . PHE A 1 392 ? 18.501 21.964 -14.436 1.00 30.66 392 PHE A C 1
ATOM 3083 O O . PHE A 1 392 ? 18.046 22.799 -13.657 1.00 30.66 392 PHE A O 1
ATOM 3090 N N . ARG A 1 393 ? 19.468 22.265 -15.301 1.00 27.48 393 ARG A N 1
ATOM 3091 C CA . ARG A 1 393 ? 19.765 23.599 -15.841 1.00 27.48 393 ARG A CA 1
ATOM 3092 C C . ARG A 1 393 ? 20.210 23.363 -17.276 1.00 27.48 393 ARG A C 1
ATOM 3094 O O . ARG A 1 393 ? 21.394 23.163 -17.468 1.00 27.48 393 ARG A O 1
ATOM 3101 N N . ASP A 1 394 ? 19.252 23.222 -18.192 1.00 30.38 394 ASP A N 1
ATOM 3102 C CA . ASP A 1 394 ? 19.369 23.536 -19.633 1.00 30.38 394 ASP A CA 1
ATOM 3103 C C . ASP A 1 394 ? 18.200 22.914 -20.418 1.00 30.38 394 ASP A C 1
ATOM 3105 O O . ASP A 1 394 ? 18.361 22.104 -21.324 1.00 30.38 394 ASP A O 1
ATOM 3109 N N . CYS A 1 395 ? 16.975 23.304 -20.064 1.00 30.30 395 CYS A N 1
ATOM 3110 C CA . CYS A 1 395 ? 15.797 23.117 -20.917 1.00 30.30 395 CYS A CA 1
ATOM 3111 C C . CYS A 1 395 ? 15.041 24.444 -21.034 1.00 30.30 395 CYS A C 1
ATOM 3113 O O . CYS A 1 395 ? 13.873 24.545 -20.681 1.00 30.30 395 CYS A O 1
ATOM 3115 N N . THR A 1 396 ? 15.748 25.472 -21.505 1.00 33.84 396 THR A N 1
ATOM 3116 C CA . THR A 1 396 ? 15.170 26.681 -22.109 1.00 33.84 396 THR A CA 1
ATOM 3117 C C . THR A 1 396 ? 16.141 27.193 -23.172 1.00 33.84 396 THR A C 1
ATOM 3119 O O . THR A 1 396 ? 16.978 28.043 -22.881 1.00 33.84 396 THR A O 1
ATOM 3122 N N . ALA A 1 397 ? 16.061 26.632 -24.380 1.00 28.86 397 ALA A N 1
ATOM 3123 C CA . ALA A 1 397 ? 16.579 27.241 -25.607 1.00 28.86 397 ALA A CA 1
ATOM 3124 C C . ALA A 1 397 ? 15.959 26.557 -26.842 1.00 28.86 397 ALA A C 1
ATOM 3126 O O . ALA A 1 397 ? 16.610 25.788 -27.546 1.00 28.86 397 ALA A O 1
ATOM 3127 N N . THR A 1 398 ? 14.679 26.844 -27.074 1.00 31.58 398 THR A N 1
ATOM 3128 C CA . THR A 1 398 ? 14.170 27.216 -28.402 1.00 31.58 398 THR A CA 1
ATOM 3129 C C . THR A 1 398 ? 13.394 28.499 -28.228 1.00 31.58 398 THR A C 1
ATOM 3131 O O . THR A 1 398 ? 12.553 28.505 -27.296 1.00 31.58 398 THR A O 1
#

Foldseek 3Di:
DVVVVVVVLVVLLCFLVVLLVQLVVLLQVLLAPQLVCSVVCLCSNVVSLVRNLLSLLSNPVPPCSSLVSNLVSVLSSLVSCLCCHLVVHHLPPDVVNVVVVVVPVVDDDDDDDRPQPPPPDPPDDPVVVVVLLVVLVVLLVVLVCCVVPVVPPQADPDDLVLQALVLLAFLLCCVPVVDPDHQDPVNVSNVVCCVVCVVVNVLSVVQNVLSVVCCCCCPVSNRDDPVVRPRQAADVVQVQALLSCVPHGHGPPSLSSQLSVLCVVQPCVNPVDPVVSVLSSLQSVLQVQLVSSLSSCCSNPVPARHPVASLSNQLSNLSSVQSVVVVVVLVVVVVVCCVVDPPCVVCVVVVVVCSSVDDDDRRPSSRSNSNRRRVGPDHSVVVVVSPDDDPPDDDDDD

InterPro domains:
  IPR032805 Wax synthase domain [PF13813] (229-302)
  IPR044851 Wax synthase [PTHR31595] (79-330)

Mean predicted aligned error: 11.59 Å

Solvent-accessible surface area (backbone atoms only — not comparable to full-atom values): 22698 Å² total; per-residue (Å²): 119,68,74,62,54,60,60,52,57,60,55,50,43,46,47,22,54,53,20,44,50,45,22,51,52,40,46,58,54,50,43,75,46,61,67,91,55,49,71,83,48,45,61,56,38,50,51,26,36,50,50,16,44,75,38,16,68,52,39,54,89,43,86,66,43,21,60,54,50,26,48,50,44,53,50,51,50,47,41,46,46,28,42,53,70,68,68,46,55,71,74,83,77,50,73,66,57,56,51,53,47,59,65,45,66,81,60,74,77,97,68,82,88,65,85,60,73,80,70,86,66,75,81,75,54,69,69,60,54,52,53,50,50,52,54,48,51,49,48,36,52,54,40,53,47,44,69,73,59,50,64,80,80,73,53,75,89,84,52,75,72,79,60,32,61,88,63,26,60,31,66,56,56,24,67,73,66,68,38,94,64,65,74,48,73,64,57,53,50,52,53,52,46,53,55,52,48,52,55,50,52,52,51,43,55,51,51,35,52,53,45,53,49,46,47,44,37,38,71,72,69,57,65,46,57,78,81,79,58,64,73,51,51,44,58,72,90,54,42,84,42,69,54,32,27,62,72,55,18,44,68,53,74,57,55,63,36,52,47,49,52,43,49,70,78,49,31,62,92,79,46,68,53,69,67,59,45,50,52,49,49,47,48,47,48,26,51,50,52,14,52,54,50,40,47,45,35,32,68,74,32,60,92,61,34,17,94,90,45,58,33,44,42,41,39,28,49,26,51,33,51,39,31,52,50,47,52,49,51,54,52,48,53,53,51,52,48,51,72,76,51,78,82,52,76,83,54,47,68,56,47,67,58,46,65,74,67,65,79,89,82,78,65,78,34,57,36,51,37,36,49,44,73,24,80,51,96,83,41,62,60,59,74,46,48,79,78,42,90,72,84,89,80,85,90,83,87,130

Organism: NCBI:txid1664694

Radius of gyration: 24.86 Å; Cα contacts (8 Å, |Δi|>4): 328; chains: 1; bounding box: 56×79×78 Å

pLDDT: mean 76.1, std 20.93, range [27.48, 98.12]

Sequence (398 aa):
MESRRCSMAGLTVLVPILALLALNVAGSVLVTVPARHRSYLLPAILLPAAVSLTMSEHLEVITGLSEIWALITLIALTHYVSLLYIRKWKVDITPSDVQQQKLSSDKASQKPIFIRSTAIHAATPLKSRLIFLLLRFFTVTVILNDVAIHPPFLSPSLNPDDFSPSSGRTLLARLLLRSRDAATKREIYIRSWLTISMFMHLSLVLDALHTICAIVFIYVSRMDTLQDWPDMFGSPLQAFTLARFWGKYWQRVQVVAYRDFVDVLLPSRMLSNPAARKVANVVFAFLFSALLHQTVAAVLYPQCAGIKDLADVKFFALNAVGVLLECGLLAGFEEIGRHFLPGSSRRRGAARLQVQQGWQVGSDVYGAFQRASWDMPGCLHSCSVYFRRCTFRDCTAT